Protein AF-W4M8H6-F1 (afdb_monomer)

Structure (mmCIF, N/CA/C/O backbone):
data_AF-W4M8H6-F1
#
_entry.id   AF-W4M8H6-F1
#
loop_
_atom_site.group_PDB
_atom_site.id
_atom_site.type_symbol
_atom_site.label_atom_id
_atom_site.label_alt_id
_atom_site.label_comp_id
_atom_site.label_asym_id
_atom_site.label_entity_id
_atom_site.label_seq_id
_atom_site.pdbx_PDB_ins_code
_atom_site.Cartn_x
_atom_site.Cartn_y
_atom_site.Cartn_z
_atom_site.occupancy
_atom_site.B_iso_or_equiv
_atom_site.auth_seq_id
_atom_site.auth_comp_id
_atom_site.auth_asym_id
_atom_site.auth_atom_id
_atom_site.pdbx_PDB_model_num
ATOM 1 N N . MET A 1 1 ? -21.984 15.642 -31.407 1.00 75.19 1 MET A N 1
ATOM 2 C CA . MET A 1 1 ? -21.119 16.845 -31.537 1.00 75.19 1 MET A CA 1
ATOM 3 C C . MET A 1 1 ? -21.633 17.692 -32.690 1.00 75.19 1 MET A C 1
ATOM 5 O O . MET A 1 1 ? -22.369 17.147 -33.494 1.00 75.19 1 MET A O 1
ATOM 9 N N . ASP A 1 2 ? -21.344 18.992 -32.708 1.00 84.94 2 ASP A N 1
ATOM 10 C CA . ASP A 1 2 ? -21.767 19.927 -33.770 1.00 84.94 2 ASP A CA 1
ATOM 11 C C . ASP A 1 2 ? -20.754 19.812 -34.914 1.00 84.94 2 ASP A C 1
ATOM 13 O O . ASP A 1 2 ? -19.638 20.327 -34.820 1.00 84.94 2 ASP A O 1
ATOM 17 N N . PHE A 1 3 ? -21.053 18.971 -35.897 1.00 85.56 3 PHE A N 1
ATOM 18 C CA . PHE A 1 3 ? -20.130 18.602 -36.959 1.00 85.56 3 PHE A CA 1
ATOM 19 C C . PHE A 1 3 ? -20.389 19.372 -38.246 1.00 85.56 3 PHE A C 1
ATOM 21 O O . PHE A 1 3 ? -19.433 19.637 -38.963 1.00 85.56 3 PHE A O 1
ATOM 28 N N . GLU A 1 4 ? -21.615 19.772 -38.562 1.00 82.06 4 GLU A N 1
ATOM 29 C CA . GLU A 1 4 ? -21.890 20.485 -39.808 1.00 82.06 4 GLU A CA 1
ATOM 30 C C . GLU A 1 4 ? -22.234 21.957 -39.538 1.00 82.06 4 GLU A C 1
ATOM 32 O O . GLU A 1 4 ? -23.140 22.254 -38.764 1.00 82.06 4 GLU A O 1
ATOM 37 N N . PRO A 1 5 ? -21.557 22.933 -40.180 1.00 84.75 5 PRO A N 1
ATOM 38 C CA . PRO A 1 5 ? -20.467 22.815 -41.160 1.00 84.75 5 PRO A CA 1
ATOM 39 C C . PRO A 1 5 ? -19.059 22.859 -40.532 1.00 84.75 5 PRO A C 1
ATOM 41 O O . PRO A 1 5 ? -18.054 22.825 -41.241 1.00 84.75 5 PRO A O 1
ATOM 44 N N . SER A 1 6 ? -18.960 23.031 -39.208 1.00 83.88 6 SER A N 1
ATOM 45 C CA . SER A 1 6 ? -17.705 23.390 -38.523 1.00 83.88 6 SER A CA 1
ATOM 46 C C . SER A 1 6 ? -16.723 22.226 -38.348 1.00 83.88 6 SER A C 1
ATOM 48 O O . SER A 1 6 ? -15.592 22.417 -37.906 1.00 83.88 6 SER A O 1
ATOM 50 N N . ARG A 1 7 ? -17.159 21.004 -38.652 1.00 85.00 7 ARG A N 1
ATOM 51 C CA . ARG A 1 7 ? -16.459 19.736 -38.426 1.00 85.00 7 ARG A CA 1
ATOM 52 C C . ARG A 1 7 ? -16.000 19.546 -36.983 1.00 85.00 7 ARG A C 1
ATOM 54 O O . ARG A 1 7 ? -14.958 18.946 -36.729 1.00 85.00 7 ARG A O 1
ATOM 61 N N . GLY A 1 8 ? -16.787 20.037 -36.026 1.00 83.00 8 GLY A N 1
ATOM 62 C CA . GLY A 1 8 ? -16.478 19.953 -34.601 1.00 83.00 8 GLY A CA 1
ATOM 63 C C . GLY A 1 8 ? -15.600 21.082 -34.071 1.00 83.00 8 GLY A C 1
ATOM 64 O O . GLY A 1 8 ? -15.349 21.098 -32.870 1.00 83.00 8 GLY A O 1
ATOM 65 N N . ALA A 1 9 ? -15.160 22.029 -34.911 1.00 84.75 9 ALA A N 1
ATOM 66 C CA . ALA A 1 9 ? -14.350 23.165 -34.462 1.00 84.75 9 ALA A CA 1
ATOM 67 C C . ALA A 1 9 ? -15.136 24.142 -33.571 1.00 84.75 9 ALA A C 1
ATOM 69 O O . ALA A 1 9 ? -14.559 24.811 -32.717 1.00 84.75 9 ALA A O 1
ATOM 70 N N . VAL A 1 10 ? -16.459 24.229 -33.750 1.00 82.81 10 VAL A N 1
ATOM 71 C CA . VAL A 1 10 ? -17.342 25.048 -32.913 1.00 82.81 10 VAL A CA 1
ATOM 72 C C . VAL A 1 10 ? -18.472 24.167 -32.411 1.00 82.81 10 VAL A C 1
ATOM 74 O O . VAL A 1 10 ? -19.288 23.711 -33.203 1.00 82.81 10 VAL A O 1
ATOM 77 N N . HIS A 1 11 ? -18.546 23.953 -31.096 1.00 82.06 11 HIS A N 1
ATOM 78 C CA . HIS A 1 11 ? -19.619 23.160 -30.505 1.00 82.06 11 HIS A CA 1
ATOM 79 C C . HIS A 1 11 ? -20.738 24.045 -29.945 1.00 82.06 11 HIS A C 1
ATOM 81 O O . HIS A 1 11 ? -20.533 24.729 -28.944 1.00 82.06 11 HIS A O 1
ATOM 87 N N . ARG A 1 12 ? -21.924 24.031 -30.575 1.00 84.56 12 ARG A N 1
ATOM 88 C CA . ARG A 1 12 ? -23.136 24.676 -30.036 1.00 84.56 12 ARG A CA 1
ATOM 89 C C . ARG A 1 12 ? -24.214 23.659 -29.696 1.00 84.56 12 ARG A C 1
ATOM 91 O O . ARG A 1 12 ? -24.659 23.599 -28.555 1.00 84.56 12 ARG A O 1
ATOM 98 N N . VAL A 1 13 ? -24.623 22.857 -30.679 1.00 84.94 13 VAL A N 1
ATOM 99 C CA . VAL A 1 13 ? -25.639 21.805 -30.522 1.00 84.94 13 VAL A CA 1
ATOM 100 C C . VAL A 1 13 ? -25.179 20.570 -31.284 1.00 84.94 13 VAL A C 1
ATOM 102 O O . VAL A 1 13 ? -24.739 20.666 -32.420 1.00 84.94 13 VAL A O 1
ATOM 105 N N . GLY A 1 14 ? -25.242 19.395 -30.658 1.00 83.94 14 GLY A N 1
ATOM 106 C CA . GLY A 1 14 ? -24.821 18.163 -31.318 1.00 83.94 14 GLY A CA 1
ATOM 107 C C . GLY A 1 14 ? -25.753 17.758 -32.463 1.00 83.94 14 GLY A C 1
ATOM 108 O O . GLY A 1 14 ? -26.935 17.551 -32.215 1.00 83.94 14 GLY A O 1
ATOM 109 N N . ASP A 1 15 ? -25.213 17.578 -33.669 1.00 86.94 15 ASP A N 1
ATOM 110 C CA . ASP A 1 15 ? -25.958 17.171 -34.870 1.00 86.94 15 ASP A CA 1
ATOM 111 C C . ASP A 1 15 ? -25.532 15.792 -35.416 1.00 86.94 15 ASP A C 1
ATOM 113 O O . ASP A 1 15 ? -26.331 15.105 -36.049 1.00 86.94 15 ASP A O 1
ATOM 117 N N . THR A 1 16 ? -24.300 15.352 -35.129 1.00 84.12 16 THR A N 1
ATOM 118 C CA . THR A 1 16 ? -23.681 14.194 -35.785 1.00 84.12 16 THR A CA 1
ATOM 119 C C . THR A 1 16 ? -22.873 13.345 -34.805 1.00 84.12 16 THR A C 1
ATOM 121 O O . THR A 1 16 ? -22.232 13.844 -33.866 1.00 84.12 16 THR A O 1
ATOM 124 N N . TRP A 1 17 ? -22.881 12.034 -35.058 1.00 81.19 17 TRP A N 1
ATOM 125 C CA . TRP A 1 17 ? -21.977 11.059 -34.452 1.00 81.19 17 TRP A CA 1
ATOM 126 C C . TRP A 1 17 ? -20.768 10.833 -35.360 1.00 81.19 17 TRP A C 1
ATOM 128 O O . TRP A 1 17 ? -20.917 10.363 -36.487 1.00 81.19 17 TRP A O 1
ATOM 138 N N . VAL A 1 18 ? -19.570 11.127 -34.858 1.00 81.69 18 VAL A N 1
ATOM 139 C CA . VAL A 1 18 ? -18.309 10.892 -35.575 1.00 81.69 18 VAL A CA 1
ATOM 140 C C . VAL A 1 18 ? -17.587 9.713 -34.937 1.00 81.69 18 VAL A C 1
ATOM 142 O O . VAL A 1 18 ? -17.477 9.626 -33.716 1.00 81.69 18 VAL A O 1
ATOM 145 N N . SER A 1 19 ? -17.112 8.783 -35.768 1.00 79.25 19 SER A N 1
ATOM 146 C CA . SER A 1 19 ? -16.328 7.642 -35.290 1.00 79.25 19 SER A CA 1
ATOM 147 C C . SER A 1 19 ? -14.908 8.090 -34.960 1.00 79.25 19 SER A C 1
ATOM 149 O O . SER A 1 19 ? -14.203 8.590 -35.833 1.00 79.25 19 SER A O 1
ATOM 151 N N . LEU A 1 20 ? -14.489 7.859 -33.719 1.00 77.88 20 LEU A N 1
ATOM 152 C CA . LEU A 1 20 ? -13.121 8.051 -33.253 1.00 77.88 20 LEU A CA 1
ATOM 153 C C . LEU A 1 20 ? -12.611 6.732 -32.693 1.00 77.88 20 LEU A C 1
ATOM 155 O O . LEU A 1 20 ? -13.367 5.992 -32.065 1.00 77.88 20 LEU A O 1
ATOM 159 N N . ASP A 1 21 ? -11.333 6.455 -32.907 1.00 74.38 21 ASP A N 1
ATOM 160 C CA . ASP A 1 21 ? -10.663 5.341 -32.258 1.00 74.38 21 ASP A CA 1
ATOM 161 C C . ASP A 1 21 ? -9.504 5.858 -31.419 1.00 74.38 21 ASP A C 1
ATOM 163 O O . ASP A 1 21 ? -8.474 6.279 -31.938 1.00 74.38 21 ASP A O 1
ATOM 167 N N . ALA A 1 22 ? -9.699 5.825 -30.104 1.00 68.00 22 ALA A N 1
ATOM 168 C CA . ALA A 1 22 ? -8.687 6.218 -29.136 1.00 68.00 22 ALA A CA 1
ATOM 169 C C . ALA A 1 22 ? -7.658 5.108 -28.850 1.00 68.00 22 ALA A C 1
ATOM 171 O O . ALA A 1 22 ? -6.660 5.377 -28.178 1.00 68.00 22 ALA A O 1
ATOM 172 N N . SER A 1 23 ? -7.894 3.873 -29.311 1.00 69.00 23 SER A N 1
ATOM 173 C CA . SER A 1 23 ? -7.021 2.723 -29.046 1.00 69.00 23 SER A CA 1
ATOM 174 C C . SER A 1 23 ? -5.809 2.678 -29.978 1.00 69.00 23 SER A C 1
ATOM 176 O O . SER A 1 23 ? -4.718 2.300 -29.548 1.00 69.00 23 SER A O 1
ATOM 178 N N . PHE A 1 24 ? -5.955 3.135 -31.225 1.00 72.81 24 PHE A N 1
ATOM 179 C CA . PHE A 1 24 ? -4.846 3.202 -32.167 1.00 72.81 24 PHE A CA 1
ATOM 180 C C . PHE A 1 24 ? -4.000 4.459 -31.945 1.00 72.81 24 PHE A C 1
ATOM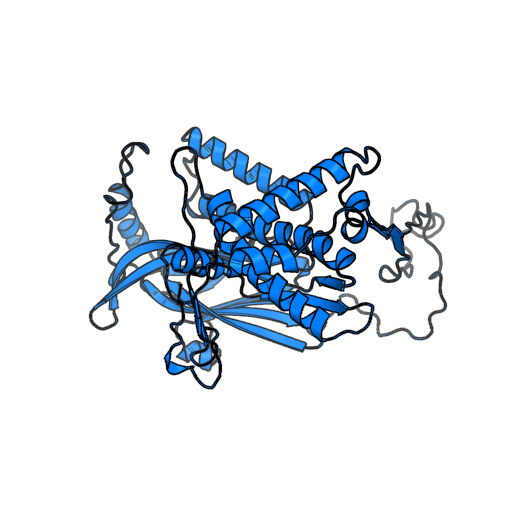 182 O O . PHE A 1 24 ? -4.338 5.555 -32.392 1.00 72.81 24 PHE A O 1
ATOM 189 N N . LYS A 1 25 ? -2.865 4.293 -31.261 1.00 79.19 25 LYS A N 1
ATOM 190 C CA . LYS A 1 25 ? -1.873 5.353 -31.060 1.00 79.19 25 LYS A CA 1
ATOM 191 C C . LYS A 1 25 ? -0.541 4.922 -31.675 1.00 79.19 25 LYS A C 1
ATOM 193 O O . LYS A 1 25 ? 0.039 3.948 -31.194 1.00 79.19 25 LYS A O 1
ATOM 198 N N . PRO A 1 26 ? -0.035 5.604 -32.718 1.00 81.31 26 PRO A N 1
ATOM 199 C CA . PRO A 1 26 ? 1.342 5.402 -33.137 1.00 81.31 26 PRO A CA 1
ATOM 200 C C . PRO A 1 26 ? 2.269 5.860 -32.008 1.00 81.31 26 PRO A C 1
ATOM 202 O O . PRO A 1 26 ? 2.074 6.930 -31.427 1.00 81.31 26 PRO A O 1
ATOM 205 N N . TYR A 1 27 ? 3.265 5.039 -31.691 1.00 86.06 27 TYR A N 1
ATOM 206 C CA . TYR A 1 27 ? 4.258 5.345 -30.668 1.00 86.06 27 TYR A CA 1
ATOM 207 C C . TYR A 1 27 ? 5.626 5.535 -31.304 1.00 86.06 27 TYR A C 1
ATOM 209 O O . TYR A 1 27 ? 6.009 4.782 -32.199 1.00 86.06 27 TYR A O 1
ATOM 217 N N . GLN A 1 28 ? 6.366 6.509 -30.791 1.00 88.75 28 GLN A N 1
ATOM 218 C CA . GLN A 1 28 ? 7.796 6.628 -30.999 1.00 88.75 28 GLN A CA 1
ATOM 219 C C . GLN A 1 28 ? 8.502 6.172 -29.724 1.00 88.75 28 GLN A C 1
ATOM 221 O O . GLN A 1 28 ? 8.093 6.518 -28.612 1.00 88.75 28 GLN A O 1
ATOM 226 N N . TYR A 1 29 ? 9.542 5.366 -29.904 1.00 87.19 29 TYR A N 1
ATOM 227 C CA . TYR A 1 29 ? 10.404 4.916 -28.823 1.00 87.19 29 TYR A CA 1
ATOM 228 C C . TYR A 1 29 ? 11.742 5.619 -28.965 1.00 87.19 29 TYR A C 1
ATOM 230 O O . TYR A 1 29 ? 12.372 5.543 -30.022 1.00 87.19 29 TYR A O 1
ATOM 238 N N . THR A 1 30 ? 12.151 6.295 -27.904 1.00 87.44 30 THR A N 1
ATOM 239 C CA . THR A 1 30 ? 13.475 6.897 -27.797 1.00 87.44 30 THR A CA 1
ATOM 240 C C . THR A 1 30 ? 14.263 6.066 -26.792 1.00 87.44 30 THR A C 1
ATOM 242 O O . THR A 1 30 ? 13.777 5.890 -25.671 1.00 87.44 30 THR A O 1
ATOM 245 N N . PRO A 1 31 ? 15.421 5.500 -27.171 1.00 83.94 31 PRO A N 1
ATOM 246 C CA . PRO A 1 31 ? 16.276 4.806 -26.217 1.00 83.94 31 PRO A CA 1
ATOM 247 C C . PRO A 1 31 ? 16.796 5.791 -25.166 1.00 83.94 31 PRO A C 1
ATOM 249 O O . PRO A 1 31 ? 16.975 6.971 -25.462 1.00 83.94 31 PRO A O 1
ATOM 252 N N . GLY A 1 32 ? 17.000 5.300 -23.946 1.00 86.75 32 GLY A N 1
ATOM 253 C CA . GLY A 1 32 ? 17.663 6.065 -22.893 1.00 86.75 32 GLY A CA 1
ATOM 254 C C . GLY A 1 32 ? 19.182 5.962 -22.978 1.00 86.75 32 GLY A C 1
ATOM 255 O O . GLY A 1 32 ? 19.728 5.424 -23.946 1.00 86.75 32 GLY A O 1
ATOM 256 N N . LEU A 1 33 ? 19.852 6.411 -21.920 1.00 88.44 33 LEU A N 1
ATOM 257 C CA . LEU A 1 33 ? 21.276 6.178 -21.717 1.00 88.44 33 LEU A CA 1
ATOM 258 C C . LEU A 1 33 ? 21.563 4.674 -21.611 1.00 88.44 33 LEU A C 1
ATOM 260 O O . LEU A 1 33 ? 20.870 3.934 -20.908 1.00 88.44 33 LEU A O 1
ATOM 264 N N . ASP A 1 34 ? 22.624 4.221 -22.274 1.00 86.44 34 ASP A N 1
ATOM 265 C CA . ASP A 1 34 ? 23.056 2.824 -22.213 1.00 86.44 34 ASP A CA 1
ATOM 266 C C . ASP A 1 34 ? 23.885 2.572 -20.946 1.00 86.44 34 ASP A C 1
ATOM 268 O O . ASP A 1 34 ? 25.111 2.441 -20.978 1.00 86.44 34 ASP A O 1
ATOM 272 N N . LEU A 1 35 ? 23.204 2.561 -19.799 1.00 83.94 35 LEU A N 1
ATOM 273 C CA . LEU A 1 35 ? 23.842 2.390 -18.493 1.00 83.94 35 LEU A CA 1
ATOM 274 C C . LEU A 1 35 ? 24.506 1.016 -18.348 1.00 83.94 35 LEU A C 1
ATOM 276 O O . LEU A 1 35 ? 25.532 0.921 -17.692 1.00 83.94 35 LEU A O 1
ATOM 280 N N . VAL A 1 36 ? 23.975 -0.030 -18.991 1.00 81.25 36 VAL A N 1
ATOM 281 C CA . VAL A 1 36 ? 24.502 -1.401 -18.867 1.00 81.25 36 VAL A CA 1
ATOM 282 C C . VAL A 1 36 ? 25.903 -1.511 -19.447 1.00 81.25 36 VAL A C 1
ATOM 284 O O . VAL A 1 36 ? 26.786 -2.088 -18.816 1.00 81.25 36 VAL A O 1
ATOM 287 N N . HIS A 1 37 ? 26.113 -0.955 -20.640 1.00 86.19 37 HIS A N 1
ATOM 288 C CA . HIS A 1 37 ? 27.420 -1.020 -21.283 1.00 86.19 37 HIS A CA 1
ATOM 289 C C . HIS A 1 37 ? 28.386 0.035 -20.739 1.00 86.19 37 HIS A C 1
ATOM 291 O O . HIS A 1 37 ? 29.579 -0.241 -20.631 1.00 86.19 37 HIS A O 1
ATOM 297 N N . ASN A 1 38 ? 27.900 1.236 -20.405 1.00 89.62 38 ASN A N 1
ATOM 298 C CA . ASN A 1 38 ? 28.778 2.345 -20.017 1.00 89.62 38 ASN A CA 1
ATOM 299 C C . ASN A 1 38 ? 29.108 2.385 -18.522 1.00 89.62 38 ASN A C 1
ATOM 301 O O . ASN A 1 38 ? 30.165 2.886 -18.143 1.00 89.62 38 ASN A O 1
ATOM 305 N N . VAL A 1 39 ? 28.224 1.863 -17.675 1.00 90.19 39 VAL A N 1
ATOM 306 C CA . VAL A 1 39 ? 28.423 1.768 -16.230 1.00 90.19 39 VAL A CA 1
ATOM 307 C C . VAL A 1 39 ? 28.025 0.357 -15.798 1.00 90.19 39 VAL A C 1
ATOM 309 O O . VAL A 1 39 ? 26.956 0.172 -15.228 1.00 90.19 39 VAL A O 1
ATOM 312 N N . PRO A 1 40 ? 28.836 -0.672 -16.091 1.00 86.56 40 PRO A N 1
ATOM 313 C CA . PRO A 1 40 ? 28.503 -2.032 -15.697 1.00 86.56 40 PRO A CA 1
ATOM 314 C C . PRO A 1 40 ? 28.581 -2.204 -14.172 1.00 86.56 40 PRO A C 1
ATOM 316 O O . PRO A 1 40 ? 29.468 -1.662 -13.499 1.00 86.56 40 PRO A O 1
ATOM 319 N N . LEU A 1 41 ? 27.649 -2.990 -13.632 1.00 84.56 41 LEU A N 1
ATOM 320 C CA . LEU A 1 41 ? 27.730 -3.528 -12.277 1.00 84.56 41 LEU A CA 1
ATOM 321 C C . LEU A 1 41 ? 28.456 -4.873 -12.337 1.00 84.56 41 LEU A C 1
ATOM 323 O O . LEU A 1 41 ? 27.995 -5.791 -13.015 1.00 84.56 41 LEU A O 1
ATOM 327 N N . ASP A 1 42 ? 29.568 -4.995 -11.616 1.00 84.69 42 ASP A N 1
ATOM 328 C CA . ASP A 1 42 ? 30.241 -6.278 -11.416 1.00 84.69 42 ASP A CA 1
ATOM 329 C C . ASP A 1 42 ? 29.505 -7.086 -10.337 1.00 84.69 42 ASP A C 1
ATOM 331 O O . ASP A 1 42 ? 29.931 -7.167 -9.188 1.00 84.69 42 ASP A O 1
ATOM 335 N N . GLU A 1 43 ? 28.329 -7.616 -10.696 1.00 82.44 43 GLU A N 1
ATOM 336 C CA . GLU A 1 43 ? 27.492 -8.406 -9.780 1.00 82.44 43 GLU A CA 1
ATOM 337 C C . GLU A 1 43 ? 28.248 -9.637 -9.253 1.00 82.44 43 GLU A C 1
ATOM 339 O O . GLU A 1 43 ? 28.105 -9.988 -8.084 1.00 82.44 43 GLU A O 1
ATOM 344 N N . ALA A 1 44 ? 29.050 -10.280 -10.109 1.00 84.19 44 ALA A N 1
ATOM 345 C CA . ALA A 1 44 ? 29.792 -11.487 -9.763 1.00 84.19 44 ALA A CA 1
ATOM 346 C C . ALA A 1 44 ? 30.944 -11.179 -8.802 1.00 84.19 44 ALA A C 1
ATOM 348 O O . ALA A 1 44 ? 31.028 -11.814 -7.757 1.00 84.19 44 ALA A O 1
ATOM 349 N N . GLY A 1 45 ? 31.769 -10.170 -9.103 1.00 87.12 45 GLY A N 1
ATOM 350 C CA . GLY A 1 45 ? 32.863 -9.759 -8.225 1.00 87.12 45 GLY A CA 1
ATOM 351 C C . GLY A 1 45 ? 32.367 -9.293 -6.857 1.00 87.12 45 GLY A C 1
ATOM 352 O O . GLY A 1 45 ? 32.880 -9.741 -5.836 1.00 87.12 45 GLY A O 1
ATOM 353 N N . ALA A 1 46 ? 31.307 -8.477 -6.820 1.00 86.88 46 ALA A N 1
ATOM 354 C CA . ALA A 1 46 ? 30.711 -8.034 -5.559 1.00 86.88 46 ALA A CA 1
ATOM 355 C C . ALA A 1 46 ? 30.184 -9.211 -4.719 1.00 86.88 46 ALA A C 1
ATOM 357 O O . ALA A 1 46 ? 30.352 -9.222 -3.500 1.00 86.88 46 ALA A O 1
ATOM 358 N N . MET A 1 47 ? 29.563 -10.209 -5.358 1.00 85.06 47 MET A N 1
ATOM 359 C CA . MET A 1 47 ? 29.065 -11.398 -4.666 1.00 85.06 47 MET A CA 1
ATOM 360 C C . MET A 1 47 ? 30.204 -12.302 -4.183 1.00 85.06 47 MET A C 1
ATOM 362 O O . MET A 1 47 ? 30.177 -12.741 -3.039 1.00 85.06 47 MET A O 1
ATOM 366 N N . ASP A 1 48 ? 31.216 -12.555 -5.013 1.00 87.88 48 ASP A N 1
ATOM 367 C CA . ASP A 1 48 ? 32.372 -13.383 -4.652 1.00 87.88 48 ASP A CA 1
ATOM 368 C C . ASP A 1 48 ? 33.130 -12.791 -3.457 1.00 87.88 48 ASP A C 1
ATOM 370 O O . ASP A 1 48 ? 33.503 -13.513 -2.529 1.00 87.88 48 ASP A O 1
ATOM 374 N N . GLU A 1 49 ? 33.322 -11.471 -3.441 1.00 87.69 49 GLU A N 1
ATOM 375 C CA . GLU A 1 49 ? 33.949 -10.780 -2.318 1.00 87.69 49 GLU A CA 1
ATOM 376 C C . GLU A 1 49 ? 33.091 -10.869 -1.049 1.00 87.69 49 GLU A C 1
ATOM 378 O O . GLU A 1 49 ? 33.605 -11.217 0.015 1.00 87.69 49 GLU A O 1
ATOM 383 N N . ALA A 1 50 ? 31.780 -10.642 -1.155 1.00 86.00 50 ALA A N 1
ATOM 384 C CA . ALA A 1 50 ? 30.865 -10.728 -0.019 1.00 86.00 50 ALA A CA 1
ATOM 385 C C . ALA A 1 50 ? 30.723 -12.148 0.553 1.00 86.00 50 ALA A C 1
ATOM 387 O O . ALA A 1 50 ? 30.488 -12.319 1.749 1.00 86.00 50 ALA A O 1
ATOM 388 N N . LEU A 1 51 ? 30.861 -13.174 -0.290 1.00 86.75 51 LEU A N 1
ATOM 389 C CA . LEU A 1 51 ? 30.819 -14.582 0.105 1.00 86.75 51 LEU A CA 1
ATOM 390 C C . LEU A 1 51 ? 32.162 -15.098 0.632 1.00 86.75 51 LEU A C 1
ATOM 392 O O . LEU A 1 51 ? 32.201 -16.171 1.230 1.00 86.75 51 LEU A O 1
ATOM 396 N N . SER A 1 52 ? 33.258 -14.360 0.445 1.00 88.31 52 SER A N 1
ATOM 397 C CA . SER A 1 52 ? 34.603 -14.815 0.820 1.00 88.31 52 SER A CA 1
ATOM 398 C C . SER A 1 52 ? 34.777 -15.071 2.325 1.00 88.31 52 SER A C 1
ATOM 400 O O . SER A 1 52 ? 35.608 -15.891 2.721 1.00 88.31 52 SER A O 1
ATOM 402 N N . SER A 1 53 ? 33.978 -14.401 3.157 1.00 81.31 53 SER A N 1
ATOM 403 C CA . SER A 1 53 ? 33.920 -14.552 4.615 1.00 81.31 53 SER A CA 1
ATOM 404 C C . SER A 1 53 ? 32.758 -15.434 5.094 1.00 81.31 53 SER A C 1
ATOM 406 O O . SER A 1 53 ? 32.659 -15.703 6.295 1.00 81.31 53 SER A O 1
ATOM 408 N N . ALA A 1 54 ? 31.902 -15.910 4.183 1.00 89.00 54 ALA A N 1
ATOM 409 C CA . ALA A 1 54 ? 30.683 -16.626 4.527 1.00 89.00 54 ALA A CA 1
ATOM 410 C C . ALA A 1 54 ? 30.932 -18.111 4.842 1.00 89.00 54 ALA A C 1
ATOM 412 O O . ALA A 1 54 ? 31.705 -18.811 4.187 1.00 89.00 54 ALA A O 1
ATOM 413 N N . GLU A 1 55 ? 30.199 -18.620 5.828 1.00 90.69 55 GLU A N 1
ATOM 414 C CA . GLU A 1 55 ? 30.039 -20.047 6.081 1.00 90.69 55 GLU A CA 1
ATOM 415 C C . GLU A 1 55 ? 28.850 -20.566 5.264 1.00 90.69 55 GLU A C 1
ATOM 417 O O . GLU A 1 55 ? 27.716 -20.121 5.465 1.00 90.69 55 GLU A O 1
ATOM 422 N N . VAL A 1 56 ? 29.104 -21.517 4.363 1.00 88.38 56 VAL A N 1
ATOM 423 C CA . VAL A 1 56 ? 28.086 -22.137 3.501 1.00 88.38 56 VAL A CA 1
ATOM 424 C C . VAL A 1 56 ? 28.013 -23.634 3.781 1.00 88.38 56 VAL A C 1
ATOM 426 O O . VAL A 1 56 ? 29.034 -24.323 3.801 1.00 88.38 56 VAL A O 1
ATOM 429 N N . ASP A 1 57 ? 26.798 -24.140 3.972 1.00 87.69 57 ASP A N 1
ATOM 430 C CA . ASP A 1 57 ? 26.498 -25.566 4.058 1.00 87.69 57 ASP A CA 1
ATOM 431 C C . ASP A 1 57 ? 25.456 -25.923 2.995 1.00 87.69 57 ASP A C 1
ATOM 433 O O . ASP A 1 57 ? 24.249 -25.793 3.208 1.00 87.69 57 ASP A O 1
ATOM 437 N N . ASP A 1 58 ? 25.933 -26.384 1.838 1.00 83.56 58 ASP A N 1
ATOM 438 C CA . ASP A 1 58 ? 25.075 -26.781 0.715 1.00 83.56 58 ASP A CA 1
ATOM 439 C C . ASP A 1 58 ? 24.188 -27.990 1.049 1.00 83.56 58 ASP A C 1
ATOM 441 O O . ASP A 1 58 ? 23.103 -28.139 0.489 1.00 83.56 58 ASP A O 1
ATOM 445 N N . ALA A 1 59 ? 24.635 -28.867 1.957 1.00 82.50 59 ALA A N 1
ATOM 446 C CA . ALA A 1 59 ? 23.905 -30.081 2.311 1.00 82.50 59 ALA A CA 1
ATOM 447 C C . ALA A 1 59 ? 22.721 -29.776 3.236 1.00 82.50 59 ALA A C 1
ATOM 449 O O . ALA A 1 59 ? 21.647 -30.352 3.072 1.00 82.50 59 ALA A O 1
ATOM 450 N N . ALA A 1 60 ? 22.908 -28.871 4.196 1.00 80.94 60 ALA A N 1
ATOM 451 C CA . ALA A 1 60 ? 21.841 -28.393 5.072 1.00 80.94 60 ALA A CA 1
ATOM 452 C C . ALA A 1 60 ? 21.075 -27.186 4.489 1.00 80.94 60 ALA A C 1
ATOM 454 O O . ALA A 1 60 ? 20.028 -26.809 5.019 1.00 80.94 60 ALA A O 1
ATOM 455 N N . GLY A 1 61 ? 21.570 -26.595 3.398 1.00 83.56 61 GLY A N 1
ATOM 456 C CA . GLY A 1 61 ? 20.926 -25.510 2.662 1.00 83.56 61 GLY A CA 1
ATOM 457 C C . GLY A 1 61 ? 20.936 -24.170 3.396 1.00 83.56 61 GLY A C 1
ATOM 458 O O . GLY A 1 61 ? 19.954 -23.433 3.296 1.00 83.56 61 GLY A O 1
ATOM 459 N N . TRP A 1 62 ? 21.995 -23.855 4.152 1.00 87.19 62 TRP A N 1
ATOM 460 C CA . TRP A 1 62 ? 22.107 -22.577 4.864 1.00 87.19 62 TRP A CA 1
ATOM 461 C C . TRP A 1 62 ? 23.410 -21.830 4.596 1.00 87.19 62 TRP A C 1
ATOM 463 O O . TRP A 1 62 ? 24.451 -22.416 4.303 1.00 87.19 62 TRP A O 1
ATOM 473 N N . ILE A 1 63 ? 23.333 -20.509 4.756 1.00 88.62 63 ILE A N 1
ATOM 474 C CA . ILE A 1 63 ? 24.460 -19.580 4.686 1.00 88.62 63 ILE A CA 1
ATOM 475 C C . ILE A 1 63 ? 24.483 -18.660 5.911 1.00 88.62 63 ILE A C 1
ATOM 477 O O . ILE A 1 63 ? 23.439 -18.323 6.478 1.00 88.62 63 ILE A O 1
ATOM 481 N N . ARG A 1 64 ? 25.677 -18.257 6.345 1.00 88.88 64 ARG A N 1
ATOM 482 C CA . ARG A 1 64 ? 25.902 -17.301 7.435 1.00 88.88 64 ARG A CA 1
ATOM 483 C C . ARG A 1 64 ? 27.140 -16.456 7.145 1.00 88.88 64 ARG A C 1
ATOM 485 O O . ARG A 1 64 ? 28.085 -16.943 6.546 1.00 88.88 64 ARG A O 1
ATOM 492 N N . GLY A 1 65 ? 27.168 -15.220 7.642 1.00 85.62 65 GLY A N 1
ATOM 493 C CA . GLY A 1 65 ? 28.406 -14.431 7.682 1.00 85.62 65 GLY A CA 1
ATOM 494 C C . GLY A 1 65 ? 28.841 -13.837 6.341 1.00 85.62 65 GLY A C 1
ATOM 495 O O . GLY A 1 65 ? 30.014 -13.538 6.184 1.00 85.62 65 GLY A O 1
ATOM 496 N N . ILE A 1 66 ? 27.907 -13.669 5.399 1.00 85.62 66 ILE A N 1
ATOM 497 C CA . ILE A 1 66 ? 28.076 -12.774 4.243 1.00 85.62 66 ILE A CA 1
ATOM 498 C C . ILE A 1 66 ? 28.533 -11.388 4.737 1.00 85.62 66 ILE A C 1
ATOM 500 O O . ILE A 1 66 ? 28.088 -10.913 5.780 1.00 85.62 66 ILE A O 1
ATOM 504 N N . ASP A 1 67 ? 29.432 -10.733 4.014 1.00 86.06 67 ASP A N 1
ATOM 505 C CA . ASP A 1 67 ? 29.807 -9.352 4.315 1.00 86.06 67 ASP A CA 1
ATOM 506 C C . ASP A 1 67 ? 28.813 -8.381 3.653 1.00 86.06 67 ASP A C 1
ATOM 508 O O . ASP A 1 67 ? 28.940 -8.017 2.479 1.00 86.06 67 ASP A O 1
ATOM 512 N N . SER A 1 68 ? 27.756 -8.010 4.383 1.00 80.44 68 SER A N 1
ATOM 513 C CA . SER A 1 68 ? 26.734 -7.083 3.879 1.00 80.44 68 SER A CA 1
ATOM 514 C C . SER A 1 68 ? 27.237 -5.652 3.719 1.00 80.44 68 SER A C 1
ATOM 516 O O . SER A 1 68 ? 26.727 -4.932 2.858 1.00 80.44 68 SER A O 1
ATOM 518 N N . ASP A 1 69 ? 28.226 -5.248 4.519 1.00 85.62 69 ASP A N 1
ATOM 519 C CA . ASP A 1 69 ? 28.821 -3.915 4.438 1.00 85.62 69 ASP A CA 1
ATOM 520 C C . ASP A 1 69 ? 29.567 -3.779 3.109 1.00 85.62 69 ASP A C 1
ATOM 522 O O . ASP A 1 69 ? 29.359 -2.810 2.378 1.00 85.62 69 ASP A O 1
ATOM 526 N N . LEU A 1 70 ? 30.311 -4.813 2.713 1.00 86.56 70 LEU A N 1
ATOM 527 C CA . LEU A 1 70 ? 30.988 -4.862 1.420 1.00 86.56 70 LEU A CA 1
ATOM 528 C C . LEU A 1 70 ? 30.004 -4.813 0.241 1.00 86.56 70 LEU A C 1
ATOM 530 O O . LEU A 1 70 ? 30.214 -4.064 -0.716 1.00 86.56 70 LEU A O 1
ATOM 534 N N . LEU A 1 71 ? 28.880 -5.540 0.310 1.00 82.62 71 LEU A N 1
ATOM 535 C CA . LEU A 1 71 ? 27.818 -5.435 -0.704 1.00 82.62 71 LEU A CA 1
ATOM 536 C C . LEU A 1 71 ? 27.247 -4.013 -0.785 1.00 82.62 71 LEU A C 1
ATOM 538 O O . LEU A 1 71 ? 26.994 -3.505 -1.882 1.00 82.62 71 LEU A O 1
ATOM 542 N N . GLN A 1 72 ? 27.041 -3.359 0.360 1.00 84.19 72 GLN A N 1
ATOM 543 C CA . GLN A 1 72 ? 26.542 -1.990 0.413 1.00 84.19 72 GLN A CA 1
ATOM 544 C C . GLN A 1 72 ? 27.562 -0.988 -0.141 1.00 84.19 72 GLN A C 1
ATOM 546 O O . GLN A 1 72 ? 27.167 -0.056 -0.848 1.00 84.19 72 GLN A O 1
ATOM 551 N N . GLU A 1 73 ? 28.854 -1.185 0.113 1.00 88.62 73 GLU A N 1
ATOM 552 C CA . GLU A 1 73 ? 29.941 -0.393 -0.465 1.00 88.62 73 GLU A CA 1
ATOM 553 C C . GLU A 1 73 ? 29.978 -0.525 -1.992 1.00 88.62 73 GLU A C 1
ATOM 555 O O . GLU A 1 73 ? 29.967 0.491 -2.693 1.00 88.62 73 GLU A O 1
ATOM 560 N N . HIS A 1 74 ? 29.916 -1.750 -2.526 1.00 87.12 74 HIS A N 1
ATOM 561 C CA . HIS A 1 74 ? 29.861 -2.007 -3.973 1.00 87.12 74 HIS A CA 1
ATOM 562 C C . HIS A 1 74 ? 28.652 -1.346 -4.634 1.00 87.12 74 HIS A C 1
ATOM 564 O O . HIS A 1 74 ? 28.784 -0.688 -5.673 1.00 87.12 74 HIS A O 1
ATOM 570 N N . LEU A 1 75 ? 27.471 -1.474 -4.022 1.00 86.00 75 LEU A N 1
ATOM 571 C CA . LEU A 1 75 ? 26.245 -0.849 -4.515 1.00 86.00 75 LEU A CA 1
ATOM 572 C C . LEU A 1 75 ? 26.306 0.678 -4.437 1.00 86.00 75 LEU A C 1
ATOM 574 O O . LEU A 1 75 ? 25.862 1.342 -5.374 1.00 86.00 75 LEU A O 1
ATOM 578 N N . SER A 1 76 ? 26.868 1.244 -3.369 1.00 89.19 76 SER A N 1
ATOM 579 C CA . SER A 1 76 ? 27.016 2.697 -3.210 1.00 89.19 76 SER A CA 1
ATOM 580 C C . SER A 1 76 ? 28.000 3.262 -4.232 1.00 89.19 76 SER A C 1
ATOM 582 O O . SER A 1 76 ? 27.678 4.212 -4.944 1.00 89.19 76 SER A O 1
ATOM 584 N N . ALA A 1 77 ? 29.150 2.609 -4.412 1.00 90.62 77 ALA A N 1
ATOM 585 C CA . ALA A 1 77 ? 30.124 2.978 -5.432 1.00 90.62 77 ALA A CA 1
ATOM 586 C C . ALA A 1 77 ? 29.533 2.871 -6.845 1.00 90.62 77 ALA A C 1
ATOM 588 O O . ALA A 1 77 ? 29.814 3.702 -7.709 1.00 90.62 77 ALA A O 1
ATOM 589 N N . TYR A 1 78 ? 28.701 1.861 -7.103 1.00 89.62 78 TYR A N 1
ATOM 590 C CA . TYR A 1 78 ? 27.978 1.742 -8.363 1.00 89.62 78 TYR A CA 1
ATOM 591 C C . TYR A 1 78 ? 26.967 2.878 -8.563 1.00 89.62 78 TYR A C 1
ATOM 593 O O . TYR A 1 78 ? 26.940 3.483 -9.634 1.00 89.62 78 TYR A O 1
ATOM 601 N N . GLN A 1 79 ? 26.175 3.211 -7.540 1.00 87.62 79 GLN A N 1
ATOM 602 C CA . GLN A 1 79 ? 25.233 4.333 -7.583 1.00 87.62 79 GLN A CA 1
ATOM 603 C C . GLN A 1 79 ? 25.940 5.663 -7.849 1.00 87.62 79 GLN A C 1
ATOM 605 O O . GLN A 1 79 ? 25.451 6.449 -8.659 1.00 87.62 79 GLN A O 1
ATOM 610 N N . ASP A 1 80 ? 27.099 5.892 -7.230 1.00 92.88 80 ASP A N 1
ATOM 611 C CA . ASP A 1 80 ? 27.923 7.071 -7.485 1.00 92.88 80 ASP A CA 1
ATOM 612 C C . ASP A 1 80 ? 28.413 7.105 -8.938 1.00 92.88 80 ASP A C 1
ATOM 614 O O . ASP A 1 80 ? 28.231 8.119 -9.607 1.00 92.88 80 ASP A O 1
ATOM 618 N N . ARG A 1 81 ? 28.916 5.987 -9.489 1.00 93.50 81 ARG A N 1
ATOM 619 C CA . ARG A 1 81 ? 29.312 5.915 -10.911 1.00 93.50 81 ARG A CA 1
ATOM 620 C C . ARG A 1 81 ? 28.144 6.184 -11.858 1.00 93.50 81 ARG A C 1
ATOM 622 O O . ARG A 1 81 ? 28.315 6.891 -12.848 1.00 93.50 81 ARG A O 1
ATOM 629 N N . VAL A 1 82 ? 26.962 5.638 -11.569 1.00 89.62 82 VAL A N 1
ATOM 630 C CA . VAL A 1 82 ? 25.750 5.884 -12.367 1.00 89.62 82 VAL A CA 1
ATOM 631 C C . VAL A 1 82 ? 25.344 7.353 -12.277 1.00 89.62 82 VAL A C 1
ATOM 633 O O . VAL A 1 82 ? 25.057 7.966 -13.304 1.00 89.62 82 VAL A O 1
ATOM 636 N N . ARG A 1 83 ? 25.345 7.940 -11.073 1.00 90.31 83 ARG A N 1
ATOM 637 C CA . ARG A 1 83 ? 25.041 9.361 -10.866 1.00 90.31 83 ARG A CA 1
ATOM 638 C C . ARG A 1 83 ? 26.014 10.240 -11.640 1.00 90.31 83 ARG A C 1
ATOM 640 O O . ARG A 1 83 ? 25.567 11.126 -12.359 1.00 90.31 83 ARG A O 1
ATOM 647 N N . ASP A 1 84 ? 27.310 9.991 -11.519 1.00 93.75 84 ASP A N 1
ATOM 648 C CA . ASP A 1 84 ? 28.348 10.785 -12.172 1.00 93.75 84 ASP A CA 1
ATOM 649 C C . ASP A 1 84 ? 28.258 10.658 -13.698 1.00 93.75 84 ASP A C 1
ATOM 651 O O . ASP A 1 84 ? 28.376 11.655 -14.410 1.00 93.75 84 ASP A O 1
ATOM 655 N N . TYR A 1 85 ? 27.949 9.461 -14.209 1.00 92.94 85 TYR A N 1
ATOM 656 C CA . TYR A 1 85 ? 27.686 9.246 -15.630 1.00 92.94 85 TYR A CA 1
ATOM 657 C C . TYR A 1 85 ? 26.461 10.029 -16.116 1.00 92.94 85 TYR A C 1
ATOM 659 O O . TYR A 1 85 ? 26.540 10.686 -17.150 1.00 92.94 85 TYR A O 1
ATOM 667 N N . ILE A 1 86 ? 25.351 10.018 -15.370 1.00 90.56 86 ILE A N 1
ATOM 668 C CA . ILE A 1 86 ? 24.155 10.810 -15.702 1.00 90.56 86 ILE A CA 1
ATOM 669 C C . ILE A 1 86 ? 24.476 12.310 -15.672 1.00 90.56 86 ILE A C 1
ATOM 671 O O . ILE A 1 86 ? 24.125 13.022 -16.605 1.00 90.56 86 ILE A O 1
ATOM 675 N N . LEU A 1 87 ? 25.173 12.795 -14.638 1.00 91.06 87 LEU A N 1
ATOM 676 C CA . LEU A 1 87 ? 25.537 14.211 -14.502 1.00 91.06 87 LEU A CA 1
ATOM 677 C C . LEU A 1 87 ? 26.508 14.687 -15.594 1.00 91.06 87 LEU A C 1
ATOM 679 O O . LEU A 1 87 ? 26.494 15.865 -15.937 1.00 91.06 87 LEU A O 1
ATOM 683 N N . ALA A 1 88 ? 27.323 13.790 -16.155 1.00 93.19 88 ALA A N 1
ATOM 684 C CA . ALA A 1 88 ? 28.193 14.089 -17.291 1.00 93.19 88 ALA A CA 1
ATOM 685 C C . ALA A 1 88 ? 27.438 14.213 -18.633 1.00 93.19 88 ALA A C 1
ATOM 687 O O . ALA A 1 88 ? 28.007 14.724 -19.598 1.00 93.19 88 ALA A O 1
ATOM 688 N N . HIS A 1 89 ? 26.178 13.769 -18.704 1.00 90.94 89 HIS A N 1
ATOM 689 C CA . HIS A 1 89 ? 25.309 13.878 -19.880 1.00 90.94 89 HIS A CA 1
ATOM 690 C C . HIS A 1 89 ? 24.278 14.992 -19.660 1.00 90.94 89 HIS A C 1
ATOM 692 O O . HIS A 1 89 ? 23.113 14.740 -19.356 1.00 90.94 89 HIS A O 1
ATOM 698 N N . GLU A 1 90 ? 24.719 16.249 -19.791 1.00 87.38 90 GLU A N 1
ATOM 699 C CA . GLU A 1 90 ? 23.897 17.448 -19.538 1.00 87.38 90 GLU A CA 1
ATOM 700 C C . GLU A 1 90 ? 22.632 17.539 -20.418 1.00 87.38 90 GLU A C 1
ATOM 702 O O . GLU A 1 90 ? 21.689 18.261 -20.088 1.00 87.38 90 GLU A O 1
ATOM 707 N N . ASP A 1 91 ? 22.590 16.808 -21.533 1.00 87.69 91 ASP A N 1
ATOM 708 C CA . ASP A 1 91 ? 21.443 16.692 -22.431 1.00 87.69 91 ASP A CA 1
ATOM 709 C C . ASP A 1 91 ? 20.331 15.770 -21.893 1.00 87.69 91 ASP A C 1
ATOM 711 O O . ASP A 1 91 ? 19.168 15.922 -22.279 1.00 87.69 91 ASP A O 1
ATOM 715 N N . ALA A 1 92 ? 20.640 14.874 -20.949 1.00 85.88 92 ALA A N 1
ATOM 716 C CA . ALA A 1 92 ? 19.683 13.966 -20.318 1.00 85.88 92 ALA A CA 1
ATOM 717 C C . ALA A 1 92 ? 18.922 14.642 -19.160 1.00 85.88 92 ALA A C 1
ATOM 719 O O . ALA A 1 92 ? 19.157 14.393 -17.977 1.00 85.88 92 ALA A O 1
ATOM 720 N N . THR A 1 93 ? 17.976 15.517 -19.502 1.00 84.00 93 THR A N 1
ATOM 721 C CA . THR A 1 93 ? 17.257 16.353 -18.517 1.00 84.00 93 THR A CA 1
ATOM 722 C C . THR A 1 93 ? 16.014 15.699 -17.910 1.00 84.00 93 THR A C 1
ATOM 724 O O . THR A 1 93 ? 15.497 16.161 -16.888 1.00 84.00 93 THR A O 1
ATOM 727 N N . THR A 1 94 ? 15.505 14.625 -18.515 1.00 83.44 94 THR A N 1
ATOM 728 C CA . THR A 1 94 ? 14.284 13.946 -18.076 1.00 83.44 94 THR A CA 1
ATOM 729 C C . THR A 1 94 ? 14.516 12.471 -17.751 1.00 83.44 94 THR A C 1
ATOM 731 O O . THR A 1 94 ? 15.435 11.824 -18.242 1.00 83.44 94 THR A O 1
ATOM 734 N N . VAL A 1 95 ? 13.601 11.886 -16.968 1.00 79.31 95 VAL A N 1
ATOM 735 C CA . VAL A 1 95 ? 13.571 10.430 -16.706 1.00 79.31 95 VAL A CA 1
ATOM 736 C C . VAL A 1 95 ? 13.477 9.627 -18.013 1.00 79.31 95 VAL A C 1
ATOM 738 O O . VAL A 1 95 ? 13.983 8.510 -18.084 1.00 79.31 95 VAL A O 1
ATOM 741 N N . GLY A 1 96 ? 12.833 10.192 -19.041 1.00 82.56 96 GLY A N 1
ATOM 742 C CA . GLY A 1 96 ? 12.734 9.578 -20.362 1.00 82.56 96 GLY A CA 1
ATOM 743 C C . GLY A 1 96 ? 14.056 9.582 -21.128 1.00 82.56 96 GLY A C 1
ATOM 744 O O . GLY A 1 96 ? 14.317 8.636 -21.858 1.00 82.56 96 GLY A O 1
ATOM 745 N N . ASP A 1 97 ? 14.908 10.583 -20.926 1.00 86.31 97 ASP A N 1
ATOM 746 C CA . ASP A 1 97 ? 16.234 10.626 -21.556 1.00 86.31 97 ASP A CA 1
ATOM 747 C C . ASP A 1 97 ? 17.183 9.615 -20.895 1.00 86.31 97 ASP A C 1
ATOM 749 O O . ASP A 1 97 ? 18.002 8.989 -21.560 1.00 86.31 97 ASP A O 1
ATOM 753 N N . ILE A 1 98 ? 17.021 9.385 -19.587 1.00 85.06 98 ILE A N 1
ATOM 754 C CA . ILE A 1 98 ? 17.842 8.431 -18.831 1.00 85.06 98 ILE A CA 1
ATOM 755 C C . ILE A 1 98 ? 17.425 6.983 -19.116 1.00 85.06 98 ILE A C 1
ATOM 757 O O . ILE A 1 98 ? 18.272 6.159 -19.443 1.00 85.06 98 ILE A O 1
ATOM 761 N N . PHE A 1 99 ? 16.134 6.651 -19.010 1.00 81.19 99 PHE A N 1
ATOM 762 C CA . PHE A 1 99 ? 15.652 5.257 -19.084 1.00 81.19 99 PHE A CA 1
ATOM 763 C C . PHE A 1 99 ? 14.943 4.900 -20.393 1.00 81.19 99 PHE A C 1
ATOM 765 O O . PHE A 1 99 ? 14.493 3.768 -20.576 1.00 81.19 99 PHE A O 1
ATOM 772 N N . GLY A 1 100 ? 14.830 5.858 -21.305 1.00 82.75 100 GLY A N 1
ATOM 773 C CA . GLY A 1 100 ? 14.066 5.734 -22.532 1.00 82.75 100 GLY A CA 1
ATOM 774 C C . GLY A 1 100 ? 12.633 6.228 -22.370 1.00 82.75 100 GLY A C 1
ATOM 775 O O . GLY A 1 100 ? 12.029 6.218 -21.291 1.00 82.75 100 GLY A O 1
ATOM 776 N N . ALA A 1 101 ? 12.070 6.673 -23.486 1.00 83.19 101 ALA A N 1
ATOM 777 C CA . ALA A 1 101 ? 10.740 7.246 -23.549 1.00 83.19 101 ALA A CA 1
ATOM 778 C C . ALA A 1 101 ? 9.876 6.509 -24.570 1.00 83.19 101 ALA A C 1
ATOM 780 O O . ALA A 1 101 ? 10.315 6.148 -25.660 1.00 83.19 101 ALA A O 1
ATOM 781 N N . LYS A 1 102 ? 8.601 6.342 -24.218 1.00 83.56 102 LYS A N 1
ATOM 782 C CA . LYS A 1 102 ? 7.535 5.948 -25.137 1.00 83.56 102 LYS A CA 1
ATOM 783 C C . LYS A 1 102 ? 6.576 7.122 -25.253 1.00 83.56 102 LYS A C 1
ATOM 785 O O . LYS A 1 102 ? 5.821 7.393 -24.320 1.00 83.56 102 LYS A O 1
ATOM 790 N N . SER A 1 103 ? 6.599 7.814 -26.383 1.00 84.81 103 SER A N 1
ATOM 791 C CA . SER A 1 103 ? 5.720 8.952 -26.646 1.00 84.81 103 SER A CA 1
ATOM 792 C C . SER A 1 103 ? 4.699 8.601 -27.720 1.00 84.81 103 SER A C 1
ATOM 794 O O . SER A 1 103 ? 4.953 7.811 -28.629 1.00 84.81 103 SER A O 1
ATOM 796 N N . ILE A 1 104 ? 3.497 9.160 -27.592 1.00 86.25 104 ILE A N 1
ATOM 797 C CA . ILE A 1 104 ? 2.492 9.076 -28.650 1.00 86.25 104 ILE A CA 1
ATOM 798 C C . ILE A 1 104 ? 2.903 10.072 -29.731 1.00 86.25 104 ILE A C 1
ATOM 800 O O . ILE A 1 104 ? 3.140 11.241 -29.425 1.00 86.25 104 ILE A O 1
ATOM 804 N N . VAL A 1 105 ? 2.927 9.640 -30.991 1.00 87.62 105 VAL A N 1
ATOM 805 C CA . VAL A 1 105 ? 3.044 10.553 -32.133 1.00 87.62 105 VAL A CA 1
ATOM 806 C C . VAL A 1 105 ? 1.689 11.237 -32.306 1.00 87.62 105 VAL A C 1
ATOM 808 O O . VAL A 1 105 ? 0.805 10.768 -33.025 1.00 87.62 105 VAL A O 1
ATOM 811 N N . ALA A 1 106 ? 1.485 12.303 -31.534 1.00 82.75 106 ALA A N 1
ATOM 812 C CA . ALA A 1 106 ? 0.216 13.006 -31.470 1.00 82.75 106 ALA A CA 1
ATOM 813 C C . ALA A 1 106 ? -0.083 13.688 -32.807 1.00 82.75 106 ALA A C 1
ATOM 815 O O . ALA A 1 106 ? 0.729 14.449 -33.330 1.00 82.75 106 ALA A O 1
ATOM 816 N N . THR A 1 107 ? -1.274 13.434 -33.343 1.00 77.56 107 THR A N 1
ATOM 817 C CA . THR A 1 107 ? -1.792 14.171 -34.496 1.00 77.56 107 THR A CA 1
ATOM 818 C C . THR A 1 107 ? -2.922 15.066 -34.009 1.00 77.56 107 THR A C 1
ATOM 820 O O . THR A 1 107 ? -4.006 14.586 -33.685 1.00 77.56 107 THR A O 1
ATOM 823 N N . ASN A 1 108 ? -2.650 16.367 -33.916 1.00 80.38 108 ASN A N 1
ATOM 824 C CA . ASN A 1 108 ? -3.645 17.357 -33.518 1.00 80.38 108 ASN A CA 1
ATOM 825 C C . ASN A 1 108 ? -4.320 17.900 -34.776 1.00 80.38 108 ASN A C 1
ATOM 827 O O . ASN A 1 108 ? -3.677 18.547 -35.601 1.00 80.38 108 ASN A O 1
ATOM 831 N N . HIS A 1 109 ? -5.610 17.623 -34.928 1.00 78.06 109 HIS A N 1
ATOM 832 C CA . HIS A 1 109 ? -6.411 18.168 -36.015 1.00 78.06 109 HIS A CA 1
ATOM 833 C C . HIS A 1 109 ? -7.288 19.304 -35.485 1.00 78.06 109 HIS A C 1
ATOM 835 O O . HIS A 1 109 ? -7.949 19.144 -34.463 1.00 78.06 109 HIS A O 1
ATOM 841 N N . GLU A 1 110 ? -7.331 20.433 -36.198 1.00 82.50 110 GLU A N 1
ATOM 842 C CA . GLU A 1 110 ? -8.229 21.558 -35.874 1.00 82.50 110 GLU A CA 1
ATOM 843 C C . GLU A 1 110 ? -9.712 21.208 -36.087 1.00 82.50 110 GLU A C 1
ATOM 845 O O . GLU A 1 110 ? -10.604 21.858 -35.547 1.00 82.50 110 GLU A O 1
ATOM 850 N N . VAL A 1 111 ? -9.973 20.164 -36.876 1.00 84.81 111 VAL A N 1
ATOM 851 C CA . VAL A 1 111 ? -11.302 19.645 -37.196 1.00 84.81 111 VAL A CA 1
ATOM 852 C C . VAL A 1 111 ? -11.316 18.128 -37.082 1.00 84.81 111 VAL A C 1
ATOM 854 O O . VAL A 1 111 ? -10.303 17.462 -37.294 1.00 84.81 111 VAL A O 1
ATOM 857 N N . LEU A 1 112 ? -12.480 17.550 -36.809 1.00 82.50 112 LEU A N 1
ATOM 858 C CA . LEU A 1 112 ? -12.621 16.106 -36.695 1.00 82.50 112 LEU A CA 1
ATOM 859 C C . LEU A 1 112 ? -12.691 15.444 -38.079 1.00 82.50 112 LEU A C 1
ATOM 861 O O . LEU A 1 112 ? -13.335 15.920 -39.027 1.00 82.50 112 LEU A O 1
ATOM 865 N N . ALA A 1 113 ? -11.984 14.323 -38.213 1.00 79.62 113 ALA A N 1
ATOM 866 C CA . ALA A 1 113 ? -12.013 13.511 -39.421 1.00 79.62 113 ALA A CA 1
ATOM 867 C C . ALA A 1 113 ? -13.420 12.924 -39.633 1.00 79.62 113 ALA A C 1
ATOM 869 O O . ALA A 1 113 ? -14.096 12.543 -38.685 1.00 79.62 113 ALA A O 1
ATOM 870 N N . THR A 1 114 ? -13.863 12.835 -40.888 1.00 76.62 114 THR A N 1
ATOM 871 C CA . THR A 1 114 ? -15.156 12.226 -41.258 1.00 76.62 114 THR A CA 1
ATOM 872 C C . THR A 1 114 ? -15.150 10.699 -41.138 1.00 76.62 114 THR A C 1
ATOM 874 O O . THR A 1 114 ? -16.205 10.070 -41.181 1.00 76.62 114 THR A O 1
ATOM 877 N N . SER A 1 115 ? -13.971 10.082 -41.024 1.00 78.69 115 SER A N 1
ATOM 878 C CA . SER A 1 115 ? -13.789 8.633 -40.953 1.00 78.69 115 SER A CA 1
ATOM 879 C C . SER A 1 115 ? -12.531 8.262 -40.171 1.00 78.69 115 SER A C 1
ATOM 881 O O . SER A 1 115 ? -11.634 9.084 -39.988 1.00 78.69 115 SER A O 1
ATOM 883 N N . LEU A 1 116 ? -12.446 6.994 -39.767 1.00 82.12 116 LEU A N 1
ATOM 884 C CA . LEU A 1 116 ? -11.245 6.423 -39.161 1.00 82.12 116 LEU A CA 1
ATOM 885 C C . LEU A 1 116 ? -10.087 6.373 -40.181 1.00 82.12 116 LEU A C 1
ATOM 887 O O . LEU A 1 116 ? -10.345 6.209 -41.378 1.00 82.12 116 LEU A O 1
ATOM 891 N N . PRO A 1 117 ? -8.821 6.478 -39.736 1.00 76.88 117 PRO A N 1
ATOM 892 C CA . PRO A 1 117 ? -7.645 6.493 -40.615 1.00 76.88 117 PRO A CA 1
ATOM 893 C C . PRO A 1 117 ? -7.288 5.113 -41.199 1.00 76.88 117 PRO A C 1
ATOM 895 O O . PRO A 1 117 ? -6.285 4.967 -41.893 1.00 76.88 117 PRO A O 1
ATOM 898 N N . TYR A 1 118 ? -8.095 4.090 -40.923 1.00 80.00 118 TYR A N 1
ATOM 899 C CA . TYR A 1 118 ? -7.896 2.715 -41.361 1.00 80.00 118 TYR A CA 1
ATOM 900 C C . TYR A 1 118 ? -9.223 2.089 -41.810 1.00 80.00 118 TYR A C 1
ATOM 902 O O . TYR A 1 118 ? -10.319 2.561 -41.495 1.00 80.00 118 TYR A O 1
ATOM 910 N N . ARG A 1 119 ? -9.131 0.985 -42.555 1.00 83.75 119 ARG A N 1
ATOM 911 C CA . ARG A 1 119 ? -10.304 0.272 -43.066 1.00 83.75 119 ARG A CA 1
ATOM 912 C C . ARG A 1 119 ? -10.924 -0.596 -41.968 1.00 83.75 119 ARG A C 1
ATOM 914 O O . ARG A 1 119 ? -10.294 -1.531 -41.487 1.00 83.75 119 ARG A O 1
ATOM 921 N N . VAL A 1 120 ? -12.179 -0.328 -41.613 1.00 82.56 120 VAL A N 1
ATOM 922 C CA . VAL A 1 120 ? -12.938 -1.163 -40.667 1.00 82.56 120 VAL A CA 1
ATOM 923 C C . VAL A 1 120 ? -13.295 -2.493 -41.338 1.00 82.56 120 VAL A C 1
ATOM 925 O O . VAL A 1 120 ? -14.022 -2.506 -42.330 1.00 82.56 120 VAL A O 1
ATOM 928 N N . MET A 1 121 ? -12.770 -3.605 -40.814 1.00 87.50 121 MET A N 1
ATOM 929 C CA . MET A 1 121 ? -13.056 -4.959 -41.324 1.00 87.50 121 MET A CA 1
ATOM 930 C C . MET A 1 121 ? -14.306 -5.575 -40.705 1.00 87.50 121 MET A C 1
ATOM 932 O O . MET A 1 121 ? -15.081 -6.229 -41.395 1.00 87.50 121 MET A O 1
ATOM 936 N N . ALA A 1 122 ? -14.518 -5.329 -39.416 1.00 82.81 122 ALA A N 1
ATOM 937 C CA . ALA A 1 122 ? -15.695 -5.747 -38.677 1.00 82.81 122 ALA A CA 1
ATOM 938 C C . ALA A 1 122 ? -15.997 -4.699 -37.604 1.00 82.81 122 ALA A C 1
ATOM 940 O O . ALA A 1 122 ? -15.092 -4.024 -37.110 1.00 82.81 122 ALA A O 1
ATOM 941 N N . ARG A 1 123 ? -17.273 -4.559 -37.247 1.00 79.25 123 ARG A N 1
ATOM 942 C CA . ARG A 1 123 ? -17.725 -3.693 -36.157 1.00 79.25 123 ARG A CA 1
ATOM 943 C C . ARG A 1 123 ? -18.584 -4.528 -35.216 1.00 79.25 123 ARG A C 1
ATOM 945 O O . ARG A 1 123 ? -19.515 -5.186 -35.671 1.00 79.25 123 ARG A O 1
ATOM 952 N N . GLY A 1 124 ? -18.251 -4.507 -33.928 1.00 78.38 124 GLY A N 1
ATOM 953 C CA . GLY A 1 124 ? -19.076 -5.115 -32.885 1.00 78.38 124 GLY A CA 1
ATOM 954 C C . GLY A 1 124 ? -20.378 -4.344 -32.643 1.00 78.38 124 GLY A C 1
ATOM 955 O O . GLY A 1 124 ? -20.625 -3.300 -33.250 1.00 78.38 124 GLY A O 1
ATOM 956 N N . GLY A 1 125 ? -21.213 -4.852 -31.737 1.00 79.88 125 GLY A N 1
ATOM 957 C CA . GLY A 1 125 ? -22.424 -4.149 -31.313 1.00 79.88 125 GLY A CA 1
ATOM 958 C C . GLY A 1 125 ? -22.099 -2.784 -30.697 1.00 79.88 125 GLY A C 1
ATOM 959 O O . GLY A 1 125 ? -21.147 -2.647 -29.933 1.00 79.88 125 GLY A O 1
ATOM 960 N N . THR A 1 126 ? -22.887 -1.765 -31.030 1.00 78.62 126 THR A N 1
ATOM 961 C CA . THR A 1 126 ? -22.789 -0.440 -30.407 1.00 78.62 126 THR A CA 1
ATOM 962 C C . THR A 1 126 ? -23.529 -0.441 -29.080 1.00 78.62 126 THR A C 1
ATOM 964 O O . THR A 1 126 ? -24.681 -0.871 -29.018 1.00 78.62 126 THR A O 1
ATOM 967 N N . MET A 1 127 ? -22.895 0.077 -28.035 1.00 81.50 127 MET A N 1
ATOM 968 C CA . MET A 1 127 ? -23.478 0.164 -26.699 1.00 81.50 127 MET A CA 1
ATOM 969 C C . MET A 1 127 ? -23.414 1.612 -26.217 1.00 81.50 127 MET A C 1
ATOM 971 O O . MET A 1 127 ? -22.447 2.314 -26.504 1.00 81.50 127 MET A O 1
ATOM 975 N N . ALA A 1 128 ? -24.437 2.058 -25.485 1.00 84.12 128 ALA A N 1
ATOM 976 C CA . ALA A 1 128 ? -24.448 3.398 -24.889 1.00 84.12 128 ALA A CA 1
ATOM 977 C C . ALA A 1 128 ? -23.400 3.539 -23.770 1.00 84.12 128 ALA A C 1
ATOM 979 O O . ALA A 1 128 ? -22.908 4.631 -23.505 1.00 84.12 128 ALA A O 1
ATOM 980 N N . GLN A 1 129 ? -23.051 2.420 -23.134 1.00 83.94 129 GLN A N 1
ATOM 981 C CA . GLN A 1 129 ? -22.011 2.313 -22.123 1.00 83.94 129 GLN A CA 1
ATOM 982 C C . GLN A 1 129 ? -21.394 0.916 -22.169 1.00 83.94 129 GLN A C 1
ATOM 984 O O . GLN A 1 129 ? -22.069 -0.042 -22.548 1.00 83.94 129 GLN A O 1
ATOM 989 N N . VAL A 1 130 ? -20.134 0.786 -21.751 1.00 84.50 130 VAL A N 1
ATOM 990 C CA . VAL A 1 130 ? -19.503 -0.531 -21.573 1.00 84.50 130 VAL A CA 1
ATOM 991 C C . VAL A 1 130 ? -20.270 -1.284 -20.471 1.00 84.50 130 VAL A C 1
ATOM 993 O O . VAL A 1 130 ? -20.428 -0.710 -19.393 1.00 84.50 130 VAL A O 1
ATOM 996 N N . PRO A 1 131 ? -20.782 -2.505 -20.697 1.00 87.94 131 PRO A N 1
ATOM 997 C CA . PRO A 1 131 ? -21.424 -3.318 -19.664 1.00 87.94 131 PRO A CA 1
ATOM 998 C C . PRO A 1 131 ? -20.480 -3.598 -18.495 1.00 87.94 131 PRO A C 1
ATOM 1000 O O . PRO A 1 131 ? -19.281 -3.749 -18.714 1.00 87.94 131 PRO A O 1
ATOM 1003 N N . ASP A 1 132 ? -21.006 -3.726 -17.278 1.00 86.31 132 ASP A N 1
ATOM 1004 C CA . ASP A 1 132 ? -20.175 -3.918 -16.078 1.00 86.31 132 ASP A CA 1
ATOM 1005 C C . ASP A 1 132 ? -19.313 -5.184 -16.146 1.00 86.31 132 ASP A C 1
ATOM 1007 O O . ASP A 1 132 ? -18.149 -5.150 -15.769 1.00 86.31 132 ASP A O 1
ATOM 1011 N N . GLN A 1 133 ? -19.828 -6.253 -16.763 1.00 86.75 133 GLN A N 1
ATOM 1012 C CA . GLN A 1 133 ? -19.092 -7.505 -17.003 1.00 86.75 133 GLN A CA 1
ATOM 1013 C C . GLN A 1 133 ? -17.854 -7.337 -17.900 1.00 86.75 133 GLN A C 1
ATOM 1015 O O . GLN A 1 133 ? -16.993 -8.212 -17.926 1.00 86.75 133 GLN A O 1
ATOM 1020 N N . LEU A 1 134 ? -17.776 -6.233 -18.651 1.00 90.38 134 LEU A N 1
ATOM 1021 C CA . LEU A 1 134 ? -16.667 -5.886 -19.541 1.00 90.38 134 LEU A CA 1
ATOM 1022 C C . LEU A 1 134 ? -15.783 -4.768 -18.971 1.00 90.38 134 LEU A C 1
ATOM 1024 O O . LEU A 1 134 ? -14.895 -4.271 -19.665 1.00 90.38 134 LEU A O 1
ATOM 1028 N N . ARG A 1 135 ? -16.019 -4.347 -17.725 1.00 91.44 135 ARG A N 1
ATOM 1029 C CA . ARG A 1 135 ? -15.189 -3.368 -17.022 1.00 91.44 135 ARG A CA 1
ATOM 1030 C C . ARG A 1 135 ? -14.332 -4.084 -16.004 1.00 91.44 135 ARG A C 1
ATOM 1032 O O . ARG A 1 135 ? -14.815 -4.973 -15.321 1.00 91.44 135 ARG A O 1
ATOM 1039 N N . HIS A 1 136 ? -13.096 -3.633 -15.840 1.00 93.25 136 HIS A N 1
ATOM 1040 C CA . HIS A 1 136 ? -12.356 -3.999 -14.643 1.00 93.25 136 HIS A CA 1
ATOM 1041 C C . HIS A 1 136 ? -13.012 -3.371 -13.413 1.00 93.25 136 HIS A C 1
ATOM 1043 O O . HIS A 1 136 ? -13.427 -2.201 -13.448 1.00 93.25 136 HIS A O 1
ATOM 1049 N N . GLN A 1 137 ? -13.075 -4.129 -12.324 1.00 95.69 137 GLN A N 1
ATOM 1050 C CA . GLN A 1 137 ? -13.681 -3.692 -11.069 1.00 95.69 137 GLN A CA 1
ATOM 1051 C C . GLN A 1 137 ? -12.760 -4.004 -9.895 1.00 95.69 137 GLN A C 1
ATOM 1053 O O . GLN A 1 137 ? -11.879 -4.853 -9.995 1.00 95.69 137 GLN A O 1
ATOM 1058 N N . PHE A 1 138 ? -12.983 -3.298 -8.799 1.00 96.50 138 PHE A N 1
ATOM 1059 C CA . PHE A 1 138 ? -12.464 -3.631 -7.486 1.00 96.50 138 PHE A CA 1
ATOM 1060 C C . PHE A 1 138 ? -13.645 -3.963 -6.575 1.00 96.50 138 PHE A C 1
ATOM 1062 O O . PHE A 1 138 ? -14.694 -3.308 -6.644 1.00 96.50 138 PHE A O 1
ATOM 1069 N N . GLY A 1 139 ? -13.467 -4.987 -5.755 1.00 96.75 139 GLY A N 1
ATOM 1070 C CA . GLY A 1 139 ? -14.446 -5.490 -4.808 1.00 96.75 139 GLY A CA 1
ATOM 1071 C C . GLY A 1 139 ? -13.900 -5.426 -3.392 1.00 96.75 139 GLY A C 1
ATOM 1072 O O . GLY A 1 139 ? -12.722 -5.679 -3.161 1.00 96.75 139 GLY A O 1
ATOM 1073 N N . PHE A 1 140 ? -14.782 -5.093 -2.456 1.00 97.94 140 PHE A N 1
ATOM 1074 C CA . PHE A 1 140 ? -14.539 -5.184 -1.025 1.00 97.94 140 PHE A CA 1
ATOM 1075 C C . PHE A 1 140 ? -15.753 -5.837 -0.368 1.00 97.94 140 PHE A C 1
ATOM 1077 O O . PHE A 1 140 ? -16.893 -5.428 -0.611 1.00 97.94 140 PHE A O 1
ATOM 1084 N N . ALA A 1 141 ? -15.525 -6.821 0.488 1.00 98.31 141 ALA A N 1
ATOM 1085 C CA . ALA A 1 141 ? -16.546 -7.406 1.342 1.00 98.31 141 ALA A CA 1
ATOM 1086 C C . ALA A 1 141 ? -15.997 -7.575 2.758 1.00 98.31 141 ALA A C 1
ATOM 1088 O O . ALA A 1 141 ? -14.831 -7.911 2.927 1.00 98.31 141 ALA A O 1
ATOM 1089 N N . LEU A 1 142 ? -16.840 -7.350 3.762 1.00 98.56 142 LEU A N 1
ATOM 1090 C CA . LEU A 1 142 ? -16.532 -7.635 5.162 1.00 98.56 142 LEU A CA 1
ATOM 1091 C C . LEU A 1 142 ? -17.513 -8.690 5.667 1.00 98.56 142 LEU A C 1
ATOM 1093 O O . LEU A 1 142 ? -18.714 -8.592 5.406 1.00 98.56 142 LEU A O 1
ATOM 1097 N N . TYR A 1 143 ? -17.015 -9.665 6.411 1.00 98.56 143 TYR A N 1
ATOM 1098 C CA . TYR A 1 143 ? -17.763 -10.780 6.976 1.00 98.56 143 TYR A CA 1
ATOM 1099 C C . TYR A 1 143 ? -17.570 -10.801 8.488 1.00 98.56 143 TYR A C 1
ATOM 1101 O O . TYR A 1 143 ? -16.487 -10.503 8.990 1.00 98.56 143 TYR A O 1
ATOM 1109 N N . ALA A 1 144 ? -18.623 -11.185 9.210 1.00 97.75 144 ALA A N 1
ATOM 1110 C CA . ALA A 1 144 ? -18.578 -11.279 10.667 1.00 97.75 144 ALA A CA 1
ATOM 1111 C C . ALA A 1 144 ? -17.686 -12.429 11.163 1.00 97.75 144 ALA A C 1
ATOM 1113 O O . ALA A 1 144 ? -17.213 -12.398 12.291 1.00 97.75 144 ALA A O 1
ATOM 1114 N N . SER A 1 145 ? -17.457 -13.453 10.336 1.00 96.50 145 SER A N 1
ATOM 1115 C CA . SER A 1 145 ? -16.632 -14.605 10.690 1.00 96.50 145 SER A CA 1
ATOM 1116 C C . SER A 1 145 ? -16.112 -15.342 9.454 1.00 96.50 145 SER A C 1
ATOM 1118 O O . SER A 1 145 ? -16.622 -15.173 8.343 1.00 96.50 145 SER A O 1
ATOM 1120 N N . ALA A 1 146 ? -15.151 -16.248 9.655 1.00 95.81 146 ALA A N 1
ATOM 1121 C CA . ALA A 1 146 ? -14.707 -17.180 8.615 1.00 95.81 146 ALA A CA 1
ATOM 1122 C C . ALA A 1 146 ? -15.844 -18.089 8.098 1.00 95.81 146 ALA A C 1
ATOM 1124 O O . ALA A 1 146 ? -15.828 -18.511 6.942 1.00 95.81 146 ALA A O 1
ATOM 1125 N N . LEU A 1 147 ? -16.854 -18.375 8.931 1.00 97.12 147 LEU A N 1
ATOM 1126 C CA . LEU A 1 147 ? -18.027 -19.148 8.521 1.00 97.12 147 LEU A CA 1
ATOM 1127 C C . LEU A 1 147 ? -18.912 -18.341 7.566 1.00 97.12 147 LEU A C 1
ATOM 1129 O O . LEU A 1 147 ? -19.337 -18.860 6.536 1.00 97.12 147 LEU A O 1
ATOM 1133 N N . ASP A 1 148 ? -19.147 -17.067 7.879 1.00 97.81 148 ASP A N 1
ATOM 1134 C CA . ASP A 1 148 ? -19.890 -16.159 7.003 1.00 97.81 148 ASP A CA 1
ATOM 1135 C C . ASP A 1 148 ? -19.156 -15.945 5.681 1.00 97.81 148 ASP A C 1
ATOM 1137 O O . ASP A 1 148 ? -19.765 -15.950 4.612 1.00 97.81 148 ASP A O 1
ATOM 1141 N N . ARG A 1 149 ? -17.825 -15.839 5.733 1.00 97.44 149 ARG A N 1
ATOM 1142 C CA . ARG A 1 149 ? -16.983 -15.799 4.538 1.00 97.44 149 ARG A CA 1
ATOM 1143 C C . ARG A 1 149 ? -17.146 -17.053 3.677 1.00 97.44 149 ARG A C 1
ATOM 1145 O O . ARG A 1 149 ? -17.264 -16.940 2.457 1.00 97.44 149 ARG A O 1
ATOM 1152 N N . HIS A 1 150 ? -17.177 -18.232 4.298 1.00 96.50 150 HIS A N 1
ATOM 1153 C CA . HIS A 1 150 ? -17.350 -19.508 3.601 1.00 96.50 150 HIS A CA 1
ATOM 1154 C C . HIS A 1 150 ? -18.701 -19.612 2.876 1.00 96.50 150 HIS A C 1
ATOM 1156 O O . HIS A 1 150 ? -18.766 -20.169 1.781 1.00 96.50 150 HIS A O 1
ATOM 1162 N N . PHE A 1 151 ? -19.770 -19.062 3.459 1.00 97.44 151 PHE A N 1
ATOM 1163 C CA . PHE A 1 151 ? -21.109 -19.035 2.855 1.00 97.44 151 PHE A CA 1
ATOM 1164 C C . PHE A 1 151 ? -21.406 -17.775 2.031 1.00 97.44 151 PHE A C 1
ATOM 1166 O O . PHE A 1 151 ? -22.522 -17.635 1.530 1.00 97.44 151 PHE A O 1
ATOM 1173 N N . ASP A 1 152 ? -20.422 -16.888 1.869 1.00 97.00 152 ASP A N 1
ATOM 1174 C CA . ASP A 1 152 ? -20.540 -15.607 1.170 1.00 97.00 152 ASP A CA 1
ATOM 1175 C C . ASP A 1 152 ? -21.688 -14.722 1.705 1.00 97.00 152 ASP A C 1
ATOM 1177 O O . ASP A 1 152 ? -22.485 -14.157 0.952 1.00 97.00 152 ASP A O 1
ATOM 1181 N N . THR A 1 153 ? -21.780 -14.590 3.033 1.00 97.62 153 THR A N 1
ATOM 1182 C CA . THR A 1 153 ? -22.775 -13.763 3.740 1.00 97.62 153 THR A CA 1
ATOM 1183 C C . THR A 1 153 ? -22.138 -12.504 4.346 1.00 97.62 153 THR A C 1
ATOM 1185 O O . THR A 1 153 ? -21.951 -12.424 5.562 1.00 97.62 153 THR A O 1
ATOM 1188 N N . PRO A 1 154 ? -21.770 -11.497 3.528 1.00 97.81 154 PRO A N 1
ATOM 1189 C CA . PRO A 1 154 ? -21.091 -10.304 4.022 1.00 97.81 154 PRO A CA 1
ATOM 1190 C C . PRO A 1 154 ? -22.024 -9.404 4.837 1.00 97.81 154 PRO A C 1
ATOM 1192 O O . PRO A 1 154 ? -23.209 -9.264 4.528 1.00 97.81 154 PRO A O 1
ATOM 1195 N N . VAL A 1 155 ? -21.460 -8.709 5.826 1.00 97.56 155 VAL A N 1
ATOM 1196 C CA . VAL A 1 155 ? -22.149 -7.640 6.567 1.00 97.56 155 VAL A CA 1
ATOM 1197 C C . VAL A 1 155 ? -22.220 -6.338 5.773 1.00 97.56 155 VAL A C 1
ATOM 1199 O O . VAL A 1 155 ? -23.175 -5.579 5.918 1.00 97.56 155 VAL A O 1
ATOM 1202 N N . LEU A 1 156 ? -21.231 -6.088 4.913 1.00 97.19 156 LEU A N 1
ATOM 1203 C CA . LEU A 1 156 ? -21.231 -5.008 3.933 1.00 97.19 156 LEU A CA 1
ATOM 1204 C C . LEU A 1 156 ? -20.420 -5.421 2.703 1.00 97.19 156 LEU A C 1
ATOM 1206 O O . LEU A 1 156 ? -19.476 -6.209 2.798 1.00 97.19 156 LEU A O 1
ATOM 1210 N N . ARG A 1 157 ? -20.799 -4.891 1.539 1.00 97.50 157 ARG A N 1
ATOM 1211 C CA . ARG A 1 157 ? -20.134 -5.151 0.260 1.00 97.50 157 ARG A CA 1
ATOM 1212 C C . ARG A 1 157 ? -20.097 -3.886 -0.581 1.00 97.50 157 ARG A C 1
ATOM 1214 O O . ARG A 1 157 ? -21.068 -3.133 -0.624 1.00 97.50 157 ARG A O 1
ATOM 1221 N N . TYR A 1 158 ? -19.003 -3.707 -1.305 1.00 97.06 158 TYR A N 1
ATOM 1222 C CA . TYR A 1 158 ? -18.816 -2.654 -2.285 1.00 97.06 158 TYR A CA 1
ATOM 1223 C C . TYR A 1 158 ? -18.169 -3.212 -3.554 1.00 97.06 158 TYR A C 1
ATOM 1225 O O . TYR A 1 158 ? -17.247 -4.021 -3.487 1.00 97.06 158 TYR A O 1
ATOM 1233 N N . VAL A 1 159 ? -18.650 -2.765 -4.715 1.00 96.00 159 VAL A N 1
ATOM 1234 C CA . VAL A 1 159 ? -18.045 -3.052 -6.020 1.00 96.00 159 VAL A CA 1
ATOM 1235 C C . VAL A 1 159 ? -18.013 -1.758 -6.823 1.00 96.00 159 VAL A C 1
ATOM 1237 O O . VAL A 1 159 ? -19.048 -1.127 -7.038 1.00 96.00 159 VAL A O 1
ATOM 1240 N N . GLY A 1 160 ? -16.828 -1.366 -7.283 1.00 93.75 160 GLY A N 1
ATOM 1241 C CA . GLY A 1 160 ? -16.622 -0.157 -8.075 1.00 93.75 160 GLY A CA 1
ATOM 1242 C C . GLY A 1 160 ? -15.784 -0.435 -9.316 1.00 93.75 160 GLY A C 1
ATOM 1243 O O . GLY A 1 160 ? -14.827 -1.201 -9.275 1.00 93.75 160 GLY A O 1
ATOM 1244 N N . SER A 1 161 ? -16.113 0.198 -10.447 1.00 93.56 161 SER A N 1
ATOM 1245 C CA . SER A 1 161 ? -15.237 0.134 -11.627 1.00 93.56 161 SER A CA 1
ATOM 1246 C C . SER A 1 161 ? -13.888 0.790 -11.325 1.00 93.56 161 SER A C 1
ATOM 1248 O O . SER A 1 161 ? -13.862 1.846 -10.689 1.00 93.56 161 SER A O 1
ATOM 1250 N N . LEU A 1 162 ? -12.788 0.253 -11.857 1.00 92.19 162 LEU A N 1
ATOM 1251 C CA . LEU A 1 162 ? -11.459 0.841 -11.639 1.00 92.19 162 LEU A CA 1
ATOM 1252 C C . LEU A 1 162 ? -11.369 2.299 -12.096 1.00 92.19 162 LEU A C 1
ATOM 1254 O O . LEU A 1 162 ? -10.735 3.115 -11.438 1.00 92.19 162 LEU A O 1
ATOM 1258 N N . SER A 1 163 ? -12.060 2.660 -13.178 1.00 87.38 163 SER A N 1
ATOM 1259 C CA . SER A 1 163 ? -12.132 4.048 -13.649 1.00 87.38 163 SER A CA 1
ATOM 1260 C C . SER A 1 163 ? -12.792 4.998 -12.648 1.00 87.38 163 SER A C 1
ATOM 1262 O O . SER A 1 163 ? -12.447 6.171 -12.617 1.00 87.38 163 SER A O 1
ATOM 1264 N N . ALA A 1 164 ? -13.741 4.508 -11.844 1.00 87.94 164 ALA A N 1
ATOM 1265 C CA . ALA A 1 164 ? -14.426 5.309 -10.830 1.00 87.94 164 ALA A CA 1
ATOM 1266 C C . ALA A 1 164 ? -13.639 5.401 -9.515 1.00 87.94 164 ALA A C 1
ATOM 1268 O O . ALA A 1 164 ? -13.860 6.327 -8.742 1.00 87.94 164 ALA A O 1
ATOM 1269 N N . LEU A 1 165 ? -12.747 4.440 -9.262 1.00 89.06 165 LEU A N 1
ATOM 1270 C CA . LEU A 1 165 ? -11.905 4.378 -8.064 1.00 89.06 165 LEU A CA 1
ATOM 1271 C C . LEU A 1 165 ? -10.502 4.939 -8.275 1.00 89.06 165 LEU A C 1
ATOM 1273 O O . LEU A 1 165 ? -9.776 5.156 -7.309 1.00 89.06 165 LEU A O 1
ATOM 1277 N N . SER A 1 166 ? -10.115 5.174 -9.528 1.00 78.50 166 SER A N 1
ATOM 1278 C CA . SER A 1 166 ? -8.822 5.743 -9.879 1.00 78.50 166 SER A CA 1
ATOM 1279 C C . SER A 1 166 ? -8.582 7.020 -9.074 1.00 78.50 166 SER A C 1
ATOM 1281 O O . SER A 1 166 ? -9.379 7.954 -9.133 1.00 78.50 166 SER A O 1
ATOM 1283 N N . HIS A 1 167 ? -7.486 7.032 -8.310 1.00 76.25 167 HIS A N 1
ATOM 1284 C CA . HIS A 1 167 ? -7.063 8.171 -7.489 1.00 76.25 167 HIS A CA 1
ATOM 1285 C C . HIS A 1 167 ? -7.992 8.531 -6.316 1.00 76.25 167 HIS A C 1
ATOM 1287 O O . HIS A 1 167 ? -7.830 9.601 -5.731 1.00 76.25 167 HIS A O 1
ATOM 1293 N N . ARG A 1 168 ? -8.924 7.645 -5.941 1.00 90.19 168 ARG A N 1
ATOM 1294 C CA . ARG A 1 168 ? -9.784 7.811 -4.762 1.00 90.19 168 ARG A CA 1
ATOM 1295 C C . ARG A 1 168 ? -9.252 7.007 -3.579 1.00 90.19 168 ARG A C 1
ATOM 1297 O O . ARG A 1 168 ? -8.612 5.968 -3.760 1.00 90.19 168 ARG A O 1
ATOM 1304 N N . LYS A 1 169 ? -9.517 7.497 -2.373 1.00 93.81 169 LYS A N 1
ATOM 1305 C CA . LYS A 1 169 ? -9.180 6.840 -1.109 1.00 93.81 169 LYS A CA 1
ATOM 1306 C C . LYS A 1 169 ? -10.375 6.014 -0.649 1.00 93.81 169 LYS A C 1
ATOM 1308 O O . LYS A 1 169 ? -11.434 6.586 -0.397 1.00 93.81 169 LYS A O 1
ATOM 1313 N N . LEU A 1 170 ? -10.219 4.698 -0.523 1.00 96.88 170 LEU A N 1
ATOM 1314 C CA . LEU A 1 170 ? -11.194 3.873 0.188 1.00 96.88 170 LEU A CA 1
ATOM 1315 C C . LEU A 1 170 ? -10.732 3.711 1.634 1.00 96.88 170 LEU A C 1
ATOM 1317 O O . LEU A 1 170 ? -9.540 3.535 1.873 1.00 96.88 170 LEU A O 1
ATOM 1321 N N . SER A 1 171 ? -11.649 3.755 2.594 1.00 97.56 171 SER A N 1
ATOM 1322 C CA . SER A 1 171 ? -11.317 3.493 3.994 1.00 97.56 171 SER A CA 1
ATOM 1323 C C . SER A 1 171 ? -12.382 2.663 4.689 1.00 97.56 171 SER A C 1
ATOM 1325 O O . SER A 1 171 ? -13.570 2.939 4.525 1.00 97.56 171 SER A O 1
ATOM 1327 N N . LEU A 1 172 ? -11.951 1.694 5.490 1.00 97.88 172 LEU A N 1
ATOM 1328 C CA . LEU A 1 172 ? -12.784 0.996 6.460 1.00 97.88 172 LEU A CA 1
ATOM 1329 C C . LEU A 1 172 ? -12.530 1.618 7.834 1.00 97.88 172 LEU A C 1
ATOM 1331 O O . LEU A 1 172 ? -11.382 1.698 8.275 1.00 97.88 172 LEU A O 1
ATOM 1335 N N . SER A 1 173 ? -13.592 2.048 8.503 1.00 96.19 173 SER A N 1
ATOM 1336 C CA . SER A 1 173 ? -13.539 2.486 9.893 1.00 96.19 173 SER A CA 1
ATOM 1337 C C . SER A 1 173 ? -14.696 1.910 10.699 1.00 96.19 173 SER A C 1
ATOM 1339 O O . SER A 1 173 ? -15.613 1.290 10.155 1.00 96.19 173 SER A O 1
ATOM 1341 N N . PHE A 1 174 ? -14.629 2.079 12.015 1.00 96.50 174 PHE A N 1
ATOM 1342 C CA . PHE A 1 174 ? -15.604 1.539 12.950 1.00 96.50 174 PHE A CA 1
ATOM 1343 C C . PHE A 1 174 ? -16.115 2.660 13.848 1.00 96.50 174 PHE A C 1
ATOM 1345 O O . PHE A 1 174 ? -15.383 3.174 14.691 1.00 96.50 174 PHE A O 1
ATOM 1352 N N . GLN A 1 175 ? -17.378 3.036 13.664 1.00 95.38 175 GLN A N 1
ATOM 1353 C CA . GLN A 1 175 ? -18.015 4.080 14.461 1.00 95.38 175 GLN A CA 1
ATOM 1354 C C . GLN A 1 175 ? -18.648 3.485 15.721 1.00 95.38 175 GLN A C 1
ATOM 1356 O O . GLN A 1 175 ? -19.130 2.352 15.670 1.00 95.38 175 GLN A O 1
ATOM 1361 N N . PRO A 1 176 ? -18.717 4.227 16.839 1.00 96.12 176 PRO A N 1
ATOM 1362 C CA . PRO A 1 176 ? -19.467 3.789 18.012 1.00 96.12 176 PRO A CA 1
ATOM 1363 C C . PRO A 1 176 ? -20.916 3.446 17.641 1.00 96.12 176 PRO A C 1
ATOM 1365 O O . PRO A 1 176 ? -21.601 4.250 17.008 1.00 96.12 176 PRO A O 1
ATOM 1368 N N . ALA A 1 177 ? -21.396 2.265 18.036 1.00 97.19 177 ALA A N 1
ATOM 1369 C CA . ALA A 1 177 ? -22.749 1.814 17.702 1.00 97.19 177 ALA A CA 1
ATOM 1370 C C . ALA A 1 177 ? -23.839 2.626 18.429 1.00 97.19 177 ALA A C 1
ATOM 1372 O O . ALA A 1 177 ? -24.975 2.718 17.958 1.00 97.19 177 ALA A O 1
ATOM 1373 N N . SER A 1 178 ? -23.500 3.248 19.564 1.00 96.69 178 SER A N 1
ATOM 1374 C CA . SER A 1 178 ? -24.403 4.088 20.350 1.00 96.69 178 SER A CA 1
ATOM 1375 C C . SER A 1 178 ? -23.704 5.307 20.979 1.00 96.69 178 SER A C 1
ATOM 1377 O O . SER A 1 178 ? -22.480 5.331 21.128 1.00 96.69 178 SER A O 1
ATOM 1379 N N . PRO A 1 179 ? -24.467 6.319 21.449 1.00 96.19 179 PRO A N 1
ATOM 1380 C CA . PRO A 1 179 ? -23.907 7.427 22.225 1.00 96.19 179 PRO A CA 1
ATOM 1381 C C . PRO A 1 179 ? -23.201 6.984 23.516 1.00 96.19 179 PRO A C 1
ATOM 1383 O O . PRO A 1 179 ? -22.268 7.652 23.956 1.00 96.19 179 PRO A O 1
ATOM 1386 N N . SER A 1 180 ? -23.624 5.869 24.125 1.00 94.38 180 SER A N 1
ATOM 1387 C CA . SER A 1 180 ? -22.939 5.291 25.287 1.00 94.38 180 SER A CA 1
ATOM 1388 C C . SER A 1 180 ? -21.575 4.711 24.928 1.00 94.38 180 SER A C 1
ATOM 1390 O O . SER A 1 180 ? -20.634 4.917 25.690 1.00 94.38 180 SER A O 1
ATOM 1392 N N . ASP A 1 181 ? -21.444 4.058 23.769 1.00 95.00 181 ASP A N 1
ATOM 1393 C CA . ASP A 1 181 ? -20.149 3.568 23.278 1.00 95.00 181 ASP A CA 1
ATOM 1394 C C . ASP A 1 181 ? -19.204 4.740 22.988 1.00 95.00 181 ASP A C 1
ATOM 1396 O O . ASP A 1 181 ? -18.035 4.713 23.370 1.00 95.00 181 ASP A O 1
ATOM 1400 N N . ALA A 1 182 ? -19.728 5.813 22.383 1.00 91.94 182 A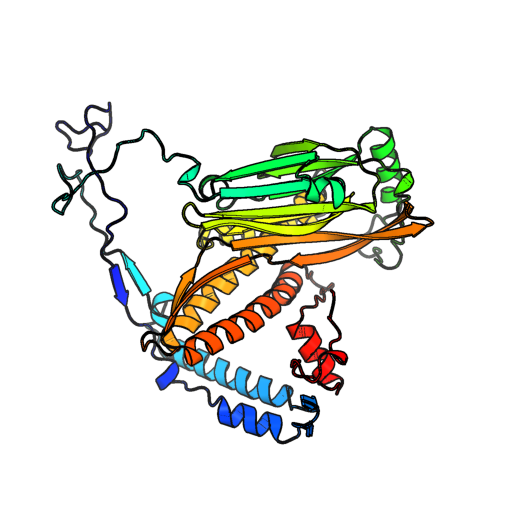LA A N 1
ATOM 1401 C CA . ALA A 1 182 ? -18.960 7.025 22.103 1.00 91.94 182 ALA A CA 1
ATOM 1402 C C . ALA A 1 182 ? -18.466 7.701 23.393 1.00 91.94 182 ALA A C 1
ATOM 1404 O O . ALA A 1 182 ? -17.299 8.078 23.490 1.00 91.94 182 ALA A O 1
ATOM 1405 N N . ALA A 1 183 ? -19.335 7.819 24.403 1.00 90.38 183 ALA A N 1
ATOM 1406 C CA . ALA A 1 183 ? -18.967 8.369 25.706 1.00 90.38 183 ALA A CA 1
ATOM 1407 C C . ALA A 1 183 ? -17.939 7.490 26.435 1.00 90.38 183 ALA A C 1
ATOM 1409 O O . ALA A 1 183 ? -17.020 8.014 27.065 1.00 90.38 183 ALA A O 1
ATOM 1410 N N . LEU A 1 184 ? -18.061 6.161 26.325 1.00 87.81 184 LEU A N 1
ATOM 1411 C CA . LEU A 1 184 ? -17.097 5.230 26.900 1.00 87.81 184 LEU A CA 1
ATOM 1412 C C . LEU A 1 184 ? -15.721 5.404 26.249 1.00 87.81 184 LEU A C 1
ATOM 1414 O O . LEU A 1 184 ? -14.750 5.594 26.973 1.00 87.81 184 LEU A O 1
ATOM 1418 N N . LEU A 1 185 ? -15.634 5.426 24.916 1.00 85.25 185 LEU A N 1
ATOM 1419 C CA . LEU A 1 185 ? -14.380 5.671 24.191 1.00 85.25 185 LEU A CA 1
ATOM 1420 C C . LEU A 1 185 ? -13.748 7.021 24.561 1.00 85.25 185 LEU A C 1
ATOM 1422 O O . LEU A 1 185 ? -12.556 7.072 24.866 1.00 85.25 185 LEU A O 1
ATOM 1426 N N . ALA A 1 186 ? -14.544 8.093 24.611 1.00 83.25 186 ALA A N 1
ATOM 1427 C CA . ALA A 1 186 ? -14.065 9.421 24.993 1.00 83.25 186 ALA A CA 1
ATOM 1428 C C . ALA A 1 186 ? -13.471 9.446 26.414 1.00 83.25 186 ALA A C 1
ATOM 1430 O O . ALA A 1 186 ? -12.413 10.035 26.618 1.00 83.25 186 ALA A O 1
ATOM 1431 N N . SER A 1 187 ? -14.074 8.727 27.371 1.00 81.62 187 SER A N 1
ATOM 1432 C CA . SER A 1 187 ? -13.571 8.659 28.754 1.00 81.62 187 SER A CA 1
ATOM 1433 C C . SER A 1 187 ? -12.172 8.040 28.884 1.00 81.62 187 SER A C 1
ATOM 1435 O O . SER A 1 187 ? -11.470 8.296 29.860 1.00 81.62 187 SER A O 1
ATOM 1437 N N . PHE A 1 188 ? -11.741 7.241 27.901 1.00 73.62 188 PHE A N 1
ATOM 1438 C CA . PHE A 1 188 ? -10.385 6.689 27.863 1.00 73.62 188 PHE A CA 1
ATOM 1439 C C . PHE A 1 188 ? -9.391 7.604 27.136 1.00 73.62 188 PHE A C 1
ATOM 1441 O O . PHE A 1 188 ? -8.201 7.536 27.442 1.00 73.62 188 PHE A O 1
ATOM 1448 N N . ALA A 1 189 ? -9.861 8.478 26.238 1.00 65.38 189 ALA A N 1
ATOM 1449 C CA . ALA A 1 189 ? -9.028 9.454 25.533 1.00 65.38 189 ALA A CA 1
ATOM 1450 C C . ALA A 1 189 ? -8.555 10.609 26.439 1.00 65.38 189 ALA A C 1
ATOM 1452 O O . ALA A 1 189 ? -7.485 11.164 26.211 1.00 65.38 189 ALA A O 1
ATOM 1453 N N . GLU A 1 190 ? -9.293 10.927 27.507 1.00 54.09 190 GLU A N 1
ATOM 1454 C CA . GLU A 1 190 ? -8.944 11.980 28.483 1.00 54.09 190 GLU A CA 1
ATOM 1455 C C . GLU A 1 190 ? -7.682 11.676 29.321 1.00 54.09 190 GLU A C 1
ATOM 1457 O O . GLU A 1 190 ? -7.213 12.536 30.059 1.00 54.09 190 GLU A O 1
ATOM 1462 N N . ASN A 1 191 ? -7.104 10.473 29.203 1.00 51.62 191 ASN A N 1
ATOM 1463 C CA . ASN A 1 191 ? -5.851 10.101 29.875 1.00 51.62 191 ASN A CA 1
ATOM 1464 C C . ASN A 1 191 ? -4.591 10.366 29.023 1.00 51.62 191 ASN A C 1
ATOM 1466 O O . ASN A 1 191 ? -3.506 9.925 29.403 1.00 51.62 191 ASN A O 1
ATOM 1470 N N . VAL A 1 192 ? -4.714 11.043 27.874 1.00 50.72 192 VAL A N 1
ATOM 1471 C CA . VAL A 1 192 ? -3.568 11.485 27.062 1.00 50.72 192 VAL A CA 1
ATOM 1472 C C . VAL A 1 192 ? -3.097 12.865 27.558 1.00 50.72 192 VAL A C 1
ATOM 1474 O O . VAL A 1 192 ? -3.931 13.765 27.656 1.00 50.72 192 VAL A O 1
ATOM 1477 N N . PRO A 1 193 ? -1.804 13.058 27.898 1.00 49.44 193 PRO A N 1
ATOM 1478 C CA . PRO A 1 193 ? -1.279 14.357 28.330 1.00 49.44 193 PRO A CA 1
ATOM 1479 C C . PRO A 1 193 ? -1.562 15.465 27.303 1.00 49.44 193 PRO A C 1
ATOM 1481 O O . PRO A 1 193 ? -1.468 15.228 26.101 1.00 49.44 193 PRO A O 1
ATOM 1484 N N . GLU A 1 194 ? -1.884 16.678 27.769 1.00 48.03 194 GLU A N 1
ATOM 1485 C CA . GLU A 1 194 ? -2.153 17.833 26.891 1.00 48.03 194 GLU A CA 1
ATOM 1486 C C . GLU A 1 194 ? -0.900 18.332 26.140 1.00 48.03 194 GLU A C 1
ATOM 1488 O O . GLU A 1 194 ? -1.036 18.968 25.095 1.00 48.03 194 GLU A O 1
ATOM 1493 N N . ASP A 1 195 ? 0.308 18.047 26.647 1.00 48.31 195 ASP A N 1
ATOM 1494 C CA . ASP A 1 195 ? 1.579 18.421 26.016 1.00 48.31 195 ASP A CA 1
ATOM 1495 C C . ASP A 1 195 ? 2.158 17.243 25.196 1.00 48.31 195 ASP A C 1
ATOM 1497 O O . ASP A 1 195 ? 2.488 16.201 25.774 1.00 48.31 195 ASP A O 1
ATOM 1501 N N . PRO A 1 196 ? 2.335 17.383 23.865 1.00 43.25 196 PRO A N 1
ATOM 1502 C CA . PRO A 1 196 ? 2.973 16.373 23.019 1.00 43.25 196 PRO A CA 1
ATOM 1503 C C . PRO A 1 196 ? 4.409 16.010 23.430 1.00 43.25 196 PRO A C 1
ATOM 1505 O O . PRO A 1 196 ? 4.880 14.936 23.068 1.00 43.25 196 PRO A O 1
ATOM 1508 N N . ALA A 1 197 ? 5.120 16.876 24.161 1.00 48.19 197 ALA A N 1
ATOM 1509 C CA . ALA A 1 197 ? 6.463 16.592 24.673 1.00 48.19 197 ALA A CA 1
ATOM 1510 C C . ALA A 1 197 ? 6.456 15.675 25.911 1.00 48.19 197 ALA A C 1
ATOM 1512 O O . ALA A 1 197 ? 7.446 14.989 26.164 1.00 48.19 197 ALA A O 1
ATOM 1513 N N . ASP A 1 198 ? 5.334 15.630 26.638 1.00 45.00 198 ASP A N 1
ATOM 1514 C CA . ASP A 1 198 ? 5.085 14.714 27.759 1.00 45.00 198 ASP A CA 1
ATOM 1515 C C . ASP A 1 198 ? 4.376 13.422 27.300 1.00 45.00 198 ASP A C 1
ATOM 1517 O O . ASP A 1 198 ? 4.074 12.539 28.109 1.00 45.00 198 ASP A O 1
ATOM 1521 N N . PHE A 1 199 ? 4.106 13.291 25.994 1.00 43.25 199 PHE A N 1
ATOM 1522 C CA . PHE A 1 199 ? 3.524 12.098 25.392 1.00 43.25 199 PHE A CA 1
ATOM 1523 C C . PHE A 1 199 ? 4.551 10.963 25.352 1.00 43.25 199 PHE A C 1
ATOM 1525 O O . PHE A 1 199 ? 5.369 10.847 24.440 1.00 43.25 199 PHE A O 1
ATOM 1532 N N . ASP A 1 200 ? 4.483 10.084 26.346 1.00 47.06 200 ASP A N 1
ATOM 1533 C CA . ASP A 1 200 ? 5.217 8.825 26.351 1.00 47.06 200 ASP A CA 1
ATOM 1534 C C . ASP A 1 200 ? 4.281 7.685 25.921 1.00 47.06 200 ASP A C 1
ATOM 1536 O O . ASP A 1 200 ? 3.395 7.274 26.675 1.00 47.06 200 ASP A O 1
ATOM 1540 N N . LEU A 1 201 ? 4.496 7.139 24.718 1.00 42.41 201 LEU A N 1
ATOM 1541 C CA . LEU A 1 201 ? 3.777 5.968 24.187 1.00 42.41 201 LEU A CA 1
ATOM 1542 C C . LEU A 1 201 ? 3.794 4.766 25.149 1.00 42.41 201 LEU A C 1
ATOM 1544 O O . LEU A 1 201 ? 2.855 3.974 25.144 1.00 42.41 201 LEU A O 1
ATOM 1548 N N . SER A 1 202 ? 4.812 4.642 26.008 1.00 44.66 202 SER A N 1
ATOM 1549 C CA . SER A 1 202 ? 4.894 3.588 27.027 1.00 44.66 202 SER A CA 1
ATOM 1550 C C . SER A 1 202 ? 3.999 3.841 28.253 1.00 44.66 202 SER A C 1
ATOM 1552 O O . SER A 1 202 ? 3.674 2.906 28.991 1.00 44.66 202 SER A O 1
ATOM 1554 N N . THR A 1 203 ? 3.549 5.086 28.454 1.00 41.41 203 THR A N 1
ATOM 1555 C CA . THR A 1 203 ? 2.605 5.486 29.515 1.00 41.41 203 THR A CA 1
ATOM 1556 C C . THR A 1 203 ? 1.150 5.453 29.062 1.00 41.41 203 THR A C 1
ATOM 1558 O O . THR A 1 203 ? 0.261 5.278 29.900 1.00 41.41 203 THR A O 1
ATOM 1561 N N . VAL A 1 204 ? 0.892 5.509 27.748 1.00 47.78 204 VAL A N 1
ATOM 1562 C CA . VAL A 1 204 ? -0.435 5.312 27.142 1.00 47.78 204 VAL A CA 1
ATOM 1563 C C . VAL A 1 204 ? -0.770 3.814 27.123 1.00 47.78 204 VAL A C 1
ATOM 1565 O O . VAL A 1 204 ? -0.976 3.180 26.097 1.00 47.78 204 VAL A O 1
ATOM 1568 N N . ASN A 1 205 ? -0.863 3.229 28.315 1.00 49.59 205 ASN A N 1
ATOM 1569 C CA . ASN A 1 205 ? -1.391 1.886 28.559 1.00 49.59 205 ASN A CA 1
ATOM 1570 C C . ASN A 1 205 ? -2.920 1.918 28.730 1.00 49.59 205 ASN A C 1
ATOM 1572 O O . ASN A 1 205 ? -3.485 1.192 29.555 1.00 49.59 205 ASN A O 1
ATOM 1576 N N . ALA A 1 206 ? -3.617 2.773 27.977 1.00 59.41 206 ALA A N 1
ATOM 1577 C CA . ALA A 1 206 ? -5.074 2.818 27.973 1.00 59.41 206 ALA A CA 1
ATOM 1578 C C . ALA A 1 206 ? -5.615 1.618 27.180 1.00 59.41 206 ALA A C 1
ATOM 1580 O O . ALA A 1 2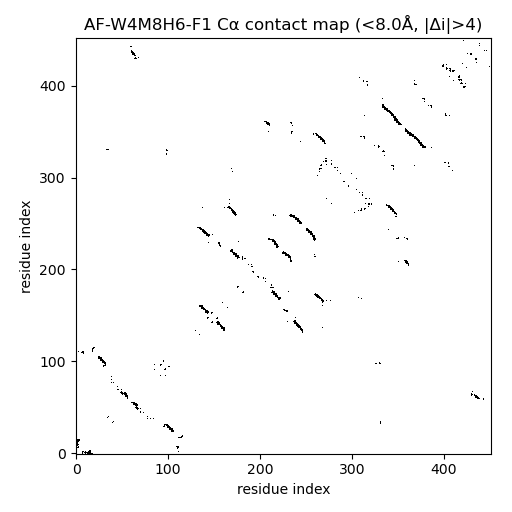06 ? -6.078 1.729 26.051 1.00 59.41 206 ALA A O 1
ATOM 1581 N N . SER A 1 207 ? -5.525 0.430 27.777 1.00 74.88 207 SER A N 1
ATOM 1582 C CA . SER A 1 207 ? -6.213 -0.757 27.283 1.00 74.88 207 SER A CA 1
ATOM 1583 C C . SER A 1 207 ? -7.719 -0.498 27.327 1.00 74.88 207 SER A C 1
ATOM 1585 O O . SER A 1 207 ? -8.301 -0.404 28.411 1.00 74.88 207 SER A O 1
ATOM 1587 N N . LEU A 1 208 ? -8.364 -0.487 26.167 1.00 85.44 208 LEU A N 1
ATOM 1588 C CA . LEU A 1 208 ? -9.806 -0.319 26.059 1.00 85.44 208 LEU A CA 1
ATOM 1589 C C . LEU A 1 208 ? -10.533 -1.619 26.440 1.00 85.44 208 LEU A C 1
ATOM 1591 O O . LEU A 1 208 ? -10.093 -2.710 26.056 1.00 85.44 208 LEU A O 1
ATOM 1595 N N . PRO A 1 209 ? -11.645 -1.552 27.196 1.00 88.56 209 PRO A N 1
ATOM 1596 C CA . PRO A 1 209 ? -12.442 -2.723 27.534 1.00 88.56 209 PRO A CA 1
ATOM 1597 C C . PRO A 1 209 ? -13.289 -3.142 26.326 1.00 88.56 209 PRO A C 1
ATOM 1599 O O . PRO A 1 209 ? -14.482 -2.857 26.281 1.00 88.56 209 PRO A O 1
ATOM 1602 N N . GLY A 1 210 ? -12.681 -3.824 25.351 1.00 88.88 210 GLY A N 1
ATOM 1603 C CA . GLY A 1 210 ? -13.318 -4.108 24.056 1.00 88.88 210 GLY A CA 1
ATOM 1604 C C . GLY A 1 210 ? -14.694 -4.776 24.155 1.00 88.88 210 GLY A C 1
ATOM 1605 O O . GLY A 1 210 ? -15.632 -4.405 23.461 1.00 88.88 210 GLY A O 1
ATOM 1606 N N . TYR A 1 211 ? -14.863 -5.672 25.131 1.00 92.19 211 TYR A N 1
ATOM 1607 C CA . TYR A 1 211 ? -16.135 -6.332 25.441 1.00 92.19 211 TYR A CA 1
ATOM 1608 C C . TYR A 1 211 ? -17.302 -5.407 25.849 1.00 92.19 211 TYR A C 1
ATOM 1610 O O . TYR A 1 211 ? -18.436 -5.887 25.902 1.00 92.19 211 TYR A O 1
ATOM 1618 N N . LEU A 1 212 ? -17.037 -4.141 26.191 1.00 94.19 212 LEU A N 1
ATOM 1619 C CA . LEU A 1 212 ? -18.038 -3.129 26.560 1.00 94.19 212 LEU A CA 1
ATOM 1620 C C . LEU A 1 212 ? -18.323 -2.116 25.447 1.00 94.19 212 LEU A C 1
ATOM 1622 O O . LEU A 1 212 ? -19.213 -1.295 25.634 1.00 94.19 212 LEU A O 1
ATOM 1626 N N . ILE A 1 213 ? -17.554 -2.134 24.357 1.00 94.44 213 ILE A N 1
ATOM 1627 C CA . ILE A 1 213 ? -17.637 -1.139 23.286 1.00 94.44 213 ILE A CA 1
ATOM 1628 C C . ILE A 1 213 ? -18.174 -1.836 22.044 1.00 94.44 213 ILE A C 1
ATOM 1630 O O . ILE A 1 213 ? -17.513 -2.719 21.492 1.00 94.44 213 ILE A O 1
ATOM 1634 N N . GLU A 1 214 ? -19.360 -1.433 21.605 1.00 97.88 214 GLU A N 1
ATOM 1635 C CA . GLU A 1 214 ? -19.942 -1.888 20.346 1.00 97.88 214 GLU A CA 1
ATOM 1636 C C . GLU A 1 214 ? -19.663 -0.885 19.222 1.00 97.88 214 GLU A C 1
ATOM 1638 O O . GLU A 1 214 ? -19.739 0.335 19.394 1.00 97.88 214 GLU A O 1
ATOM 1643 N N . LEU A 1 215 ? -19.320 -1.415 18.051 1.00 97.88 215 LEU A N 1
ATOM 1644 C CA . LEU A 1 215 ? -18.873 -0.666 16.888 1.00 97.88 215 LEU A CA 1
ATOM 1645 C C . LEU A 1 215 ? -19.624 -1.102 15.628 1.00 97.88 215 LEU A C 1
ATOM 1647 O O . LEU A 1 215 ? -19.844 -2.290 15.403 1.00 97.88 215 LEU A O 1
ATOM 1651 N N . THR A 1 216 ? -19.968 -0.143 14.775 1.00 98.31 216 THR A N 1
ATOM 1652 C CA . THR A 1 216 ? -20.559 -0.359 13.448 1.00 98.31 216 THR A CA 1
ATOM 1653 C C . THR A 1 216 ? -19.501 -0.131 12.378 1.00 98.31 216 THR A C 1
ATOM 1655 O O . THR A 1 216 ? -18.840 0.908 12.385 1.00 98.31 216 THR A O 1
ATOM 1658 N N . ALA A 1 217 ? -19.338 -1.075 11.450 1.00 98.38 217 ALA A N 1
ATOM 1659 C CA . ALA A 1 217 ? -18.387 -0.914 10.356 1.00 98.38 217 ALA A CA 1
ATOM 1660 C C . ALA A 1 217 ? -18.927 0.065 9.303 1.00 98.38 217 ALA A C 1
ATOM 1662 O O . ALA A 1 217 ? -20.103 0.021 8.925 1.00 98.38 217 ALA A O 1
ATOM 1663 N N . GLU A 1 218 ? -18.053 0.923 8.789 1.00 98.12 218 GLU A N 1
ATOM 1664 C CA . GLU A 1 218 ? -18.337 1.858 7.707 1.00 98.12 218 GLU A CA 1
ATOM 1665 C C . GLU A 1 218 ? -17.230 1.809 6.658 1.00 98.12 218 GLU A C 1
ATOM 1667 O O . GLU A 1 218 ? -16.054 2.024 6.945 1.00 98.12 218 GLU A O 1
ATOM 1672 N N . LEU A 1 219 ? -17.625 1.572 5.410 1.00 98.06 219 LEU A N 1
ATOM 1673 C CA . LEU A 1 219 ? -16.763 1.730 4.253 1.00 98.06 219 LEU A CA 1
ATOM 1674 C C . LEU A 1 219 ? -17.037 3.089 3.614 1.00 98.06 219 LEU A C 1
ATOM 1676 O O . LEU A 1 219 ? -18.181 3.419 3.279 1.00 98.06 219 LEU A O 1
ATOM 1680 N N . ARG A 1 220 ? -15.977 3.864 3.406 1.00 97.31 220 ARG A N 1
ATOM 1681 C CA . ARG A 1 220 ? -16.031 5.206 2.829 1.00 97.31 220 ARG A CA 1
ATOM 1682 C C . ARG A 1 220 ? -15.195 5.301 1.561 1.00 97.31 220 ARG A C 1
ATOM 1684 O O . ARG A 1 220 ? -14.160 4.649 1.448 1.00 97.31 220 ARG A O 1
ATOM 1691 N N . VAL A 1 221 ? -15.617 6.152 0.628 1.00 96.06 221 VAL A N 1
ATOM 1692 C CA . VAL A 1 221 ? -14.809 6.565 -0.529 1.00 96.06 221 VAL A CA 1
ATOM 1693 C C . VAL A 1 221 ? -14.675 8.084 -0.510 1.00 96.06 221 VAL A C 1
ATOM 1695 O O . VAL A 1 221 ? -15.670 8.800 -0.569 1.00 96.06 221 VAL A O 1
ATOM 1698 N N . ASP A 1 222 ? -13.442 8.577 -0.396 1.00 92.62 222 ASP A N 1
ATOM 1699 C CA . ASP A 1 222 ? -13.103 9.985 -0.132 1.00 92.62 222 ASP A CA 1
ATOM 1700 C C . ASP A 1 222 ? -13.906 10.597 1.031 1.00 92.62 222 ASP A C 1
ATOM 1702 O O . ASP A 1 222 ? -14.325 11.751 0.989 1.00 92.62 222 ASP A O 1
ATOM 1706 N N . GLY A 1 223 ? -14.137 9.802 2.079 1.00 91.75 223 GLY A N 1
ATOM 1707 C CA . GLY A 1 223 ? -14.861 10.222 3.280 1.00 91.75 223 GLY A CA 1
ATOM 1708 C C . GLY A 1 223 ? -16.385 10.077 3.208 1.00 91.75 223 GLY A C 1
ATOM 1709 O O . GLY A 1 223 ? -17.028 10.162 4.250 1.00 91.75 223 GLY A O 1
ATOM 1710 N N . GLU A 1 224 ? -16.981 9.795 2.049 1.00 94.81 224 GLU A N 1
ATOM 1711 C CA . GLU A 1 224 ? -18.422 9.522 1.927 1.00 94.81 224 GLU A CA 1
ATOM 1712 C C . GLU A 1 224 ? -18.728 8.052 2.240 1.00 94.81 224 GLU A C 1
ATOM 1714 O O . GLU A 1 224 ? -18.103 7.170 1.657 1.00 94.81 224 GLU A O 1
ATOM 1719 N N . VAL A 1 225 ? -19.690 7.775 3.130 1.00 96.81 225 VAL A N 1
ATOM 1720 C CA . VAL A 1 225 ? -20.117 6.400 3.457 1.00 96.81 225 VAL A CA 1
ATOM 1721 C C . VAL A 1 225 ? -20.793 5.769 2.243 1.00 96.81 225 VAL A C 1
ATOM 1723 O O . VAL A 1 225 ? -21.860 6.210 1.824 1.00 96.81 225 VAL A O 1
ATOM 1726 N N . VAL A 1 226 ? -20.190 4.711 1.702 1.00 97.38 226 VAL A N 1
ATOM 1727 C CA . VAL A 1 226 ? -20.741 3.939 0.574 1.00 97.38 226 VAL A CA 1
ATOM 1728 C C . VAL A 1 226 ? -21.377 2.626 1.016 1.00 97.38 226 VAL A C 1
ATOM 1730 O O . VAL A 1 226 ? -22.228 2.090 0.311 1.00 97.38 226 VAL A O 1
ATOM 1733 N N . ALA A 1 227 ? -20.975 2.106 2.175 1.00 97.44 227 ALA A N 1
ATOM 1734 C CA . ALA A 1 227 ? -21.582 0.943 2.800 1.00 97.44 227 ALA A CA 1
ATOM 1735 C C . ALA A 1 227 ? -21.375 1.005 4.316 1.00 97.44 227 ALA A C 1
ATOM 1737 O O . ALA A 1 227 ? -20.355 1.495 4.792 1.00 97.44 227 ALA A O 1
ATOM 1738 N N . SER A 1 228 ? -22.333 0.494 5.077 1.00 97.62 228 SER A N 1
ATOM 1739 C CA . SER A 1 228 ? -22.234 0.362 6.527 1.00 97.62 228 SER A CA 1
ATOM 1740 C C . SER A 1 228 ? -23.026 -0.864 6.960 1.00 97.62 228 SER A C 1
ATOM 1742 O O . SER A 1 228 ? -24.026 -1.206 6.322 1.00 97.62 228 SER A O 1
ATOM 1744 N N . GLY A 1 229 ? -22.570 -1.548 8.004 1.00 96.25 229 GLY A N 1
ATOM 1745 C CA . GLY A 1 229 ? -23.247 -2.737 8.495 1.00 96.25 229 GLY A CA 1
ATOM 1746 C C . GLY A 1 229 ? -22.510 -3.441 9.623 1.00 96.25 229 GLY A C 1
ATOM 1747 O O . GLY A 1 229 ? -21.339 -3.179 9.892 1.00 96.25 229 GLY A O 1
ATOM 1748 N N . GLY A 1 230 ? -23.226 -4.368 10.258 1.00 96.00 230 GLY A N 1
ATOM 1749 C CA . GLY A 1 230 ? -22.740 -5.117 11.414 1.00 96.00 230 GLY A CA 1
ATOM 1750 C C . GLY A 1 230 ? -22.691 -4.283 12.696 1.00 96.00 230 GLY A C 1
ATOM 1751 O O . GLY A 1 230 ? -22.616 -3.059 12.665 1.00 96.00 230 GLY A O 1
ATOM 1752 N N . VAL A 1 231 ? -22.750 -4.974 13.831 1.00 97.44 231 VAL A N 1
ATOM 1753 C CA . VAL A 1 231 ? -22.431 -4.421 15.149 1.00 97.44 231 VAL A CA 1
ATOM 1754 C C . VAL A 1 231 ? -21.512 -5.433 15.811 1.00 97.44 231 VAL A C 1
ATOM 1756 O O . VAL A 1 231 ? -21.898 -6.588 15.990 1.00 97.44 231 VAL A O 1
ATOM 1759 N N . PHE A 1 232 ? -20.296 -5.007 16.118 1.00 97.69 232 PHE A N 1
ATOM 1760 C CA . PHE A 1 232 ? -19.214 -5.861 16.594 1.00 97.69 232 PHE A CA 1
ATOM 1761 C C . PHE A 1 232 ? -18.679 -5.331 17.906 1.00 97.69 232 PHE A C 1
ATOM 1763 O O . PHE A 1 232 ? -18.666 -4.119 18.128 1.00 97.69 232 PHE A O 1
ATOM 1770 N N . ARG A 1 233 ? -18.184 -6.216 18.766 1.00 97.06 233 ARG A N 1
ATOM 1771 C CA . ARG A 1 233 ? -17.424 -5.745 19.925 1.00 97.06 233 ARG A CA 1
ATOM 1772 C C . ARG A 1 233 ? -16.040 -5.316 19.473 1.00 97.06 233 ARG A C 1
ATOM 1774 O O . ARG A 1 233 ? -15.425 -5.973 18.638 1.00 97.06 233 ARG A O 1
ATOM 1781 N N . MET A 1 234 ? -15.520 -4.236 20.043 1.00 95.75 234 MET A N 1
ATOM 1782 C CA . MET A 1 234 ? -14.153 -3.816 19.757 1.00 95.75 234 MET A CA 1
ATOM 1783 C C . MET A 1 234 ? -13.170 -4.946 20.100 1.00 95.75 234 MET A C 1
ATOM 1785 O O . MET A 1 234 ? -13.238 -5.546 21.177 1.00 95.75 234 MET A O 1
ATOM 1789 N N . GLY A 1 235 ? -12.244 -5.227 19.186 1.00 95.12 235 GLY A N 1
ATOM 1790 C CA . GLY A 1 235 ? -11.300 -6.332 19.311 1.00 95.12 235 GLY A CA 1
ATOM 1791 C C . GLY A 1 235 ? -11.809 -7.675 18.785 1.00 95.12 235 GLY A C 1
ATOM 1792 O O . GLY A 1 235 ? -11.083 -8.651 18.908 1.00 95.12 235 GLY A O 1
ATOM 1793 N N . GLU A 1 236 ? -13.026 -7.757 18.244 1.00 96.62 236 GLU A N 1
ATOM 1794 C CA . GLU A 1 236 ? -13.543 -8.964 17.588 1.00 96.62 236 GLU A CA 1
ATOM 1795 C C . GLU A 1 236 ? -12.853 -9.205 16.238 1.00 96.62 236 GLU A C 1
ATOM 1797 O O . GLU A 1 236 ? -12.592 -8.260 15.493 1.00 96.62 236 G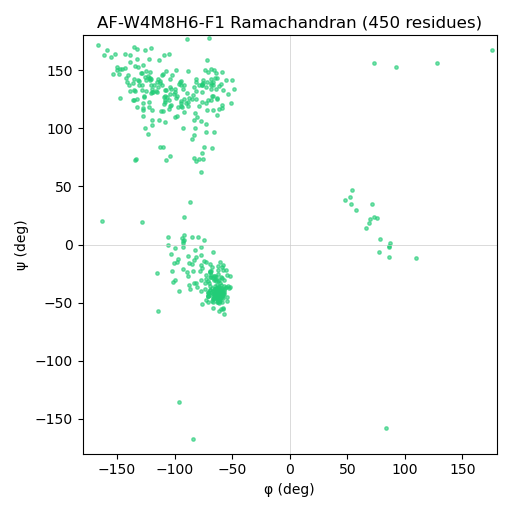LU A O 1
ATOM 1802 N N . GLU A 1 237 ? -12.541 -10.465 15.933 1.00 96.44 237 GLU A N 1
ATOM 1803 C CA . GLU A 1 237 ? -11.902 -10.856 14.676 1.00 96.44 237 GLU A CA 1
ATOM 1804 C C . GLU A 1 237 ? -12.943 -11.045 13.567 1.00 96.44 237 GLU A C 1
ATOM 1806 O O . GLU A 1 237 ? -13.885 -11.823 13.702 1.00 96.44 237 GLU A O 1
ATOM 1811 N N . LEU A 1 238 ? -12.734 -10.341 12.461 1.00 97.75 238 LEU A N 1
ATOM 1812 C CA . LEU A 1 238 ? -13.550 -10.315 11.256 1.00 97.75 238 LEU A CA 1
ATOM 1813 C C . LEU A 1 238 ? -12.706 -10.758 10.054 1.00 97.75 238 LEU A C 1
ATOM 1815 O O . LEU A 1 238 ? -11.476 -10.835 10.120 1.00 97.75 238 LEU A O 1
ATOM 1819 N N . VAL A 1 239 ? -13.370 -10.992 8.924 1.00 98.19 239 VAL A N 1
ATOM 1820 C CA . VAL A 1 239 ? -12.702 -11.297 7.651 1.00 98.19 239 VAL A CA 1
ATOM 1821 C C . VAL A 1 239 ? -13.079 -10.242 6.627 1.00 98.19 239 VAL A C 1
ATOM 1823 O O . VAL A 1 239 ? -14.263 -9.957 6.452 1.00 98.19 239 VAL A O 1
ATOM 1826 N N . SER A 1 240 ? -12.103 -9.679 5.923 1.00 97.38 240 SER A N 1
ATOM 1827 C CA . SER A 1 240 ? -12.350 -8.913 4.704 1.00 97.38 240 SER A CA 1
ATOM 1828 C C . SER A 1 240 ? -11.893 -9.697 3.480 1.00 97.38 240 SER A C 1
ATOM 1830 O O . SER A 1 240 ? -10.960 -10.487 3.545 1.00 97.38 240 SER A O 1
ATOM 1832 N N . THR A 1 241 ? -12.567 -9.485 2.356 1.00 98.06 241 THR A N 1
ATOM 1833 C CA . THR A 1 241 ? -12.144 -9.980 1.046 1.00 98.06 241 THR A CA 1
ATOM 1834 C C . THR A 1 241 ? -11.999 -8.787 0.126 1.00 98.06 241 THR A C 1
ATOM 1836 O O . THR A 1 241 ? -12.954 -8.021 -0.059 1.00 98.06 241 THR A O 1
ATOM 1839 N N . LEU A 1 242 ? -10.810 -8.625 -0.438 1.00 97.06 242 LEU A N 1
ATOM 1840 C CA . LEU A 1 242 ? -10.493 -7.602 -1.423 1.00 97.06 242 LEU A CA 1
ATOM 1841 C C . LEU A 1 242 ? -10.180 -8.296 -2.739 1.00 97.06 242 LEU A C 1
ATOM 1843 O O . LEU A 1 242 ? -9.541 -9.340 -2.744 1.00 97.06 242 LEU A O 1
ATOM 1847 N N . GLY A 1 243 ? -10.594 -7.720 -3.860 1.00 95.94 243 GLY A N 1
ATOM 1848 C CA . GLY A 1 243 ? -10.344 -8.380 -5.133 1.00 95.94 243 GLY A CA 1
ATOM 1849 C C . GLY A 1 243 ? -10.443 -7.478 -6.338 1.00 95.94 243 GLY A C 1
ATOM 1850 O O . GLY A 1 243 ? -11.018 -6.385 -6.301 1.00 95.94 243 GLY A O 1
ATOM 1851 N N . LEU A 1 244 ? -9.880 -7.961 -7.440 1.00 95.50 244 LEU A N 1
ATOM 1852 C CA . LEU A 1 244 ? -9.993 -7.329 -8.746 1.00 95.50 244 LEU A CA 1
ATOM 1853 C C . LEU A 1 244 ? -10.734 -8.243 -9.706 1.00 95.50 244 LEU A C 1
ATOM 1855 O O . LEU A 1 244 ? -10.376 -9.402 -9.886 1.00 95.50 244 LEU A O 1
ATOM 1859 N N . TYR A 1 245 ? -11.710 -7.675 -10.399 1.00 95.38 245 TYR A N 1
ATOM 1860 C CA . TYR A 1 245 ? -12.371 -8.334 -11.510 1.00 95.38 245 TYR A CA 1
ATOM 1861 C C . TYR A 1 245 ? -11.678 -7.976 -12.826 1.00 95.38 245 TYR A C 1
ATOM 1863 O O . TYR A 1 245 ? -11.534 -6.799 -13.186 1.00 95.38 245 TYR A O 1
ATOM 1871 N N . ASP A 1 246 ? -11.277 -8.999 -13.569 1.00 92.75 246 ASP A N 1
ATOM 1872 C CA . ASP A 1 246 ? -10.816 -8.922 -14.948 1.00 92.75 246 ASP A CA 1
ATOM 1873 C C . ASP A 1 246 ? -11.901 -9.505 -15.873 1.00 92.75 246 ASP A C 1
ATOM 1875 O O . ASP A 1 246 ? -12.315 -10.644 -15.670 1.00 92.75 246 ASP A O 1
ATOM 1879 N N . PRO A 1 247 ? -12.364 -8.787 -16.915 1.00 91.56 247 PRO A N 1
ATOM 1880 C CA . PRO A 1 247 ? -13.391 -9.296 -17.830 1.00 91.56 247 PRO A CA 1
ATOM 1881 C C . PRO A 1 247 ? -13.073 -10.637 -18.504 1.00 91.56 247 PRO A C 1
ATOM 1883 O O . PRO A 1 247 ? -13.979 -11.304 -19.001 1.00 91.56 247 PRO A O 1
ATOM 1886 N N . VAL A 1 248 ? -11.794 -11.006 -18.577 1.00 90.38 248 VAL A N 1
ATOM 1887 C CA . VAL A 1 248 ? -11.318 -12.262 -19.158 1.00 90.38 248 VAL A CA 1
ATOM 1888 C C . VAL A 1 248 ? -11.101 -13.324 -18.082 1.00 90.38 248 VAL A C 1
ATOM 1890 O O . VAL A 1 248 ? -11.400 -14.490 -18.331 1.00 90.38 248 VAL A O 1
ATOM 1893 N N . GLN A 1 249 ? -10.564 -12.949 -16.916 1.00 90.31 249 GLN A N 1
ATOM 1894 C CA . GLN A 1 249 ? -10.141 -13.908 -15.881 1.00 90.31 249 GLN A CA 1
ATOM 1895 C C . GLN A 1 249 ? -11.140 -14.079 -14.725 1.00 90.31 249 GLN A C 1
ATOM 1897 O O . GLN A 1 249 ? -11.067 -15.076 -14.017 1.00 90.31 249 GLN A O 1
ATOM 1902 N N . GLY A 1 250 ? -12.100 -13.169 -14.567 1.00 94.06 250 GLY A N 1
ATOM 1903 C CA . GLY A 1 250 ? -13.022 -13.141 -13.435 1.00 94.06 250 GLY A CA 1
ATOM 1904 C C . GLY A 1 250 ? -12.435 -12.437 -12.210 1.00 94.06 250 GLY A C 1
ATOM 1905 O O . GLY A 1 250 ? -11.548 -11.592 -12.340 1.00 94.06 250 GLY A O 1
ATOM 1906 N N . TRP A 1 251 ? -12.988 -12.758 -11.039 1.00 94.56 251 TRP A N 1
ATOM 1907 C CA . TRP A 1 251 ? -12.517 -12.261 -9.746 1.00 94.56 251 TRP A CA 1
ATOM 1908 C C . TRP A 1 251 ? -11.244 -12.982 -9.309 1.00 94.56 251 TRP A C 1
ATOM 1910 O O . TRP A 1 251 ? -11.132 -14.200 -9.448 1.00 94.56 251 TRP A O 1
ATOM 1920 N N . ASP A 1 252 ? -10.314 -12.199 -8.785 1.00 93.75 252 ASP A N 1
ATOM 1921 C CA . ASP A 1 252 ? -9.087 -12.634 -8.132 1.00 93.75 252 ASP A CA 1
ATOM 1922 C C . ASP A 1 252 ? -9.086 -11.966 -6.753 1.00 93.75 252 ASP A C 1
ATOM 1924 O O . ASP A 1 252 ? -8.882 -10.748 -6.658 1.00 93.75 252 ASP A O 1
ATOM 1928 N N . ASP A 1 253 ? -9.465 -12.749 -5.744 1.00 93.81 253 ASP A N 1
ATOM 1929 C CA . ASP A 1 253 ? -9.837 -12.298 -4.404 1.00 93.81 253 ASP A CA 1
ATOM 1930 C C . ASP A 1 253 ? -8.805 -12.773 -3.375 1.00 93.81 253 ASP A C 1
ATOM 1932 O O . ASP A 1 253 ? -8.391 -13.931 -3.404 1.00 93.81 253 ASP A O 1
ATOM 1936 N N . GLU A 1 254 ? -8.469 -11.902 -2.428 1.00 94.00 254 GLU A N 1
ATOM 1937 C CA . GLU A 1 254 ? -7.597 -12.176 -1.288 1.00 94.00 254 GLU A CA 1
ATOM 1938 C C . GLU A 1 254 ? -8.355 -11.931 0.021 1.00 94.00 254 GLU A C 1
ATOM 1940 O O . GLU A 1 254 ? -8.998 -10.889 0.216 1.00 94.00 254 GLU A O 1
ATOM 1945 N N . ASP A 1 255 ? -8.290 -12.915 0.919 1.00 95.81 255 ASP A N 1
ATOM 1946 C CA . ASP A 1 255 ? -8.916 -12.858 2.237 1.00 95.81 255 ASP A CA 1
ATOM 1947 C C . ASP A 1 255 ? -7.920 -12.329 3.274 1.00 95.81 255 ASP A C 1
ATOM 1949 O O . ASP A 1 255 ? -6.785 -12.785 3.373 1.00 95.81 255 ASP A O 1
ATOM 1953 N N . ASN A 1 256 ? -8.385 -11.396 4.094 1.00 94.81 256 ASN A N 1
ATOM 1954 C CA . ASN A 1 256 ? -7.602 -10.677 5.082 1.00 94.81 256 ASN A CA 1
ATOM 1955 C C . ASN A 1 256 ? -8.279 -10.743 6.455 1.00 94.81 256 ASN A C 1
ATOM 1957 O O . ASN A 1 256 ? -9.510 -10.745 6.568 1.00 94.81 256 ASN A O 1
ATOM 1961 N N . ARG A 1 257 ? -7.474 -10.751 7.521 1.00 94.69 257 ARG A N 1
ATOM 1962 C CA . ARG A 1 257 ? -7.981 -10.616 8.891 1.00 94.69 257 ARG A CA 1
ATOM 1963 C C . ARG A 1 257 ? -8.182 -9.140 9.215 1.00 94.69 257 ARG A C 1
ATOM 1965 O O . ARG A 1 257 ? -7.306 -8.324 8.952 1.00 94.69 257 ARG A O 1
ATOM 1972 N N . VAL A 1 258 ? -9.308 -8.814 9.835 1.00 95.75 258 VAL A N 1
ATOM 1973 C CA . VAL A 1 258 ? -9.612 -7.461 10.315 1.00 95.75 258 VAL A CA 1
ATOM 1974 C C . VAL A 1 258 ? -10.018 -7.546 11.774 1.00 95.75 258 VAL A C 1
ATOM 1976 O O . VAL A 1 258 ? -10.798 -8.419 12.138 1.00 95.75 258 VAL A O 1
ATOM 1979 N N . ILE A 1 259 ? -9.533 -6.641 12.615 1.00 96.94 259 ILE A N 1
ATOM 1980 C CA . ILE A 1 259 ? -10.023 -6.517 13.989 1.00 96.94 259 ILE A CA 1
ATOM 1981 C C . ILE A 1 259 ? -11.018 -5.355 14.065 1.00 96.94 259 ILE A C 1
ATOM 1983 O O . ILE A 1 259 ? -10.755 -4.246 13.602 1.00 96.94 259 ILE A O 1
ATOM 1987 N N . ALA A 1 260 ? -12.183 -5.589 14.668 1.00 97.44 260 ALA A N 1
ATOM 1988 C CA . ALA A 1 260 ? -13.186 -4.552 14.867 1.00 97.44 260 ALA A CA 1
ATOM 1989 C C . ALA A 1 260 ? -12.612 -3.390 15.699 1.00 97.44 260 ALA A C 1
ATOM 1991 O O . ALA A 1 260 ? -12.197 -3.575 16.847 1.00 97.44 260 ALA A O 1
ATOM 1992 N N . GLY A 1 261 ? -12.611 -2.189 15.118 1.00 93.81 261 GLY A N 1
ATOM 1993 C CA . GLY A 1 261 ? -11.991 -0.984 15.682 1.00 93.81 261 GLY A CA 1
ATOM 1994 C C . GLY A 1 261 ? -10.735 -0.514 14.947 1.00 93.81 261 GLY A C 1
ATOM 1995 O O . GLY A 1 261 ? -10.284 0.600 15.197 1.00 93.81 261 GLY A O 1
ATOM 1996 N N . GLU A 1 262 ? -10.176 -1.323 14.046 1.00 94.62 262 GLU A N 1
ATOM 1997 C CA . GLU A 1 262 ? -9.053 -0.908 13.202 1.00 94.62 262 GLU A CA 1
ATOM 1998 C C . GLU A 1 262 ? -9.467 0.161 12.191 1.00 94.62 262 GLU A C 1
ATOM 2000 O O . GLU A 1 262 ? -10.600 0.201 11.713 1.00 94.62 262 GLU A O 1
ATOM 2005 N N . PHE A 1 263 ? -8.517 1.005 11.807 1.00 95.62 263 PHE A N 1
ATOM 2006 C CA . PHE A 1 263 ? -8.702 1.938 10.705 1.00 95.62 263 PHE A CA 1
ATOM 2007 C C . PHE A 1 263 ? -7.854 1.490 9.521 1.00 95.62 263 PHE A C 1
ATOM 2009 O O . PHE A 1 263 ? -6.634 1.380 9.643 1.00 95.62 263 PHE A O 1
ATOM 2016 N N . GLN A 1 264 ? -8.490 1.234 8.379 1.00 96.44 264 GLN A N 1
ATOM 2017 C CA . GLN A 1 264 ? -7.816 0.757 7.173 1.00 96.44 264 GLN A CA 1
ATOM 2018 C C . GLN A 1 264 ? -8.030 1.736 6.030 1.00 96.44 264 GLN A C 1
ATOM 2020 O O . GLN A 1 264 ? -9.146 2.197 5.793 1.00 96.44 264 GLN A O 1
ATOM 2025 N N . VAL A 1 265 ? -6.976 2.007 5.271 1.00 97.56 265 VAL A N 1
ATOM 2026 C CA . VAL A 1 265 ? -7.049 2.713 3.992 1.00 97.56 265 VAL A CA 1
ATOM 2027 C C . VAL A 1 265 ? -6.620 1.763 2.895 1.00 97.56 265 VAL A C 1
ATOM 2029 O O . VAL A 1 265 ? -5.561 1.158 2.994 1.00 97.56 265 VAL A O 1
ATOM 2032 N N . VAL A 1 266 ? -7.415 1.679 1.835 1.00 96.75 266 VAL A N 1
ATOM 2033 C CA . VAL A 1 266 ? -7.133 0.882 0.643 1.00 96.75 266 VAL A CA 1
ATOM 2034 C C . VAL A 1 266 ? -6.931 1.822 -0.539 1.00 96.75 266 VAL A C 1
ATOM 2036 O O . VAL A 1 266 ? -7.699 2.768 -0.756 1.00 96.75 266 VAL A O 1
ATOM 2039 N N . MET A 1 267 ? -5.904 1.542 -1.335 1.00 94.25 267 MET A N 1
ATOM 2040 C CA . MET A 1 267 ? -5.656 2.215 -2.602 1.00 94.25 267 MET A CA 1
ATOM 2041 C C . MET A 1 267 ? -5.680 1.198 -3.734 1.00 94.25 267 MET A C 1
ATOM 2043 O O . MET A 1 267 ? -5.020 0.164 -3.672 1.00 94.25 267 MET A O 1
ATOM 2047 N N . VAL A 1 268 ? -6.383 1.553 -4.808 1.00 94.50 268 VAL A N 1
ATOM 2048 C CA . VAL A 1 268 ? -6.369 0.794 -6.056 1.00 94.50 268 VAL A CA 1
ATOM 2049 C C . VAL A 1 268 ? -5.526 1.540 -7.086 1.00 94.50 268 VAL A C 1
ATOM 2051 O O . VAL A 1 268 ? -5.863 2.651 -7.507 1.00 94.50 268 VAL A O 1
ATOM 2054 N N . ASP A 1 269 ? -4.427 0.925 -7.507 1.00 92.12 269 ASP A N 1
ATOM 2055 C CA . ASP A 1 269 ? -3.604 1.387 -8.617 1.00 92.12 269 ASP A CA 1
ATOM 2056 C C . ASP A 1 269 ? -4.052 0.707 -9.917 1.00 92.12 269 ASP A C 1
ATOM 2058 O O . ASP A 1 269 ? -3.703 -0.436 -10.196 1.00 92.12 269 ASP A O 1
ATOM 2062 N N . GLY A 1 270 ? -4.838 1.410 -10.735 1.00 88.44 270 GLY A N 1
ATOM 2063 C CA . GLY A 1 270 ? -5.374 0.845 -11.976 1.00 88.44 270 GLY A CA 1
ATOM 2064 C C . GLY A 1 270 ? -4.308 0.529 -13.034 1.00 88.44 270 GLY A C 1
ATOM 2065 O O . GLY A 1 270 ? -4.373 -0.516 -13.675 1.00 88.44 270 GLY A O 1
ATOM 2066 N N . ALA A 1 271 ? -3.345 1.428 -13.252 1.00 84.19 271 ALA A N 1
ATOM 2067 C CA . ALA A 1 271 ? -2.283 1.252 -14.256 1.00 84.19 271 ALA A CA 1
ATOM 2068 C C . ALA A 1 271 ? -1.084 2.201 -14.051 1.00 84.19 271 ALA A C 1
ATOM 2070 O O . ALA A 1 271 ? -0.319 2.464 -14.982 1.00 84.19 271 ALA A O 1
ATOM 2071 N N . GLY A 1 272 ? -0.924 2.748 -12.852 1.00 86.50 272 GLY A N 1
ATOM 2072 C CA . GLY A 1 272 ? 0.091 3.721 -12.488 1.00 86.50 272 GLY A CA 1
ATOM 2073 C C . GLY A 1 272 ? -0.487 4.961 -11.807 1.00 86.50 272 GLY A C 1
ATOM 2074 O O . GLY A 1 272 ? -1.629 5.373 -12.014 1.00 86.50 272 GLY A O 1
ATOM 2075 N N . VAL A 1 273 ? 0.380 5.614 -11.038 1.00 86.56 273 VAL A N 1
ATOM 2076 C CA . VAL A 1 273 ? 0.092 6.873 -10.353 1.00 86.56 273 VAL A CA 1
ATOM 2077 C C . VAL A 1 273 ? 0.549 8.053 -11.206 1.00 86.56 273 VAL A C 1
ATOM 2079 O O . VAL A 1 273 ? 1.728 8.168 -11.549 1.00 86.56 273 VAL A O 1
ATOM 2082 N N . ALA A 1 274 ? -0.372 8.967 -11.517 1.00 83.75 274 ALA A N 1
ATOM 2083 C CA . ALA A 1 274 ? -0.035 10.218 -12.185 1.00 83.75 274 ALA A CA 1
ATOM 2084 C C . ALA A 1 274 ? 0.782 11.134 -11.259 1.00 83.75 274 ALA A C 1
ATOM 2086 O O . ALA A 1 274 ? 0.460 11.292 -10.081 1.00 83.75 274 ALA A O 1
ATOM 2087 N N . ARG A 1 275 ? 1.806 11.802 -11.807 1.00 81.31 275 ARG A N 1
ATOM 2088 C CA . ARG A 1 275 ? 2.650 12.746 -11.053 1.00 81.31 275 ARG A CA 1
ATOM 2089 C C . ARG A 1 275 ? 1.836 13.869 -10.405 1.00 81.31 275 ARG A C 1
ATOM 2091 O O . ARG A 1 275 ? 2.072 14.188 -9.249 1.00 81.31 275 ARG A O 1
ATOM 2098 N N . SER A 1 276 ? 0.844 14.404 -11.114 1.00 85.44 276 SER A N 1
ATOM 2099 C CA . SER A 1 276 ? -0.050 15.441 -10.587 1.00 85.44 276 SER A CA 1
ATOM 2100 C C . SER A 1 276 ? -0.843 14.977 -9.363 1.00 85.44 276 SER A C 1
ATOM 2102 O O . SER A 1 276 ? -1.120 15.776 -8.474 1.00 85.44 276 SER A O 1
ATOM 2104 N N . HIS A 1 277 ? -1.195 13.687 -9.297 1.00 87.00 277 HIS A N 1
ATOM 2105 C CA . HIS A 1 277 ? -1.877 13.114 -8.135 1.00 87.00 277 HIS A CA 1
ATOM 2106 C C . HIS A 1 277 ? -0.932 13.013 -6.936 1.00 87.00 277 HIS A C 1
ATOM 2108 O O . HIS A 1 277 ? -1.301 13.402 -5.832 1.00 87.00 277 HIS A O 1
ATOM 2114 N N . LEU A 1 278 ? 0.318 12.593 -7.166 1.00 85.50 278 LEU A N 1
ATOM 2115 C CA . LEU A 1 278 ? 1.361 12.596 -6.136 1.00 85.50 278 LEU A CA 1
ATOM 2116 C C . LEU A 1 278 ? 1.632 14.008 -5.600 1.00 85.50 278 LEU A C 1
ATOM 2118 O O . LEU A 1 278 ? 1.691 14.197 -4.392 1.00 85.50 278 LEU A O 1
ATOM 2122 N N . GLU A 1 279 ? 1.758 15.001 -6.481 1.00 87.19 279 GLU A N 1
ATOM 2123 C CA . GLU A 1 279 ? 1.988 16.401 -6.098 1.00 87.19 279 GLU A CA 1
ATOM 2124 C C . GLU A 1 279 ? 0.804 16.975 -5.308 1.00 87.19 279 GLU A C 1
ATOM 2126 O O . GLU A 1 279 ? 1.004 17.625 -4.282 1.00 87.19 279 GLU A O 1
ATOM 2131 N N . SER A 1 280 ? -0.432 16.681 -5.729 1.00 90.06 280 SER A N 1
ATOM 2132 C CA . SER A 1 280 ? -1.633 17.080 -4.990 1.00 90.06 280 SER A CA 1
ATOM 2133 C C . SER A 1 280 ? -1.690 16.439 -3.603 1.00 90.06 280 SER A C 1
ATOM 2135 O O . SER A 1 280 ? -1.992 17.128 -2.628 1.00 90.06 280 SER A O 1
ATOM 2137 N N . GLN A 1 281 ? -1.371 15.148 -3.496 1.00 90.38 281 GLN A N 1
ATOM 2138 C CA . GLN A 1 281 ? -1.372 14.442 -2.219 1.00 90.38 281 GLN A CA 1
ATOM 2139 C C . GLN A 1 281 ? -0.249 14.923 -1.295 1.00 90.38 281 GLN A C 1
ATOM 2141 O O . GLN A 1 281 ? -0.485 15.143 -0.110 1.00 90.38 281 GLN A O 1
ATOM 2146 N N . ALA A 1 282 ? 0.949 15.159 -1.833 1.00 83.94 282 ALA A N 1
ATOM 2147 C CA . ALA A 1 282 ? 2.067 15.711 -1.076 1.00 83.94 282 ALA A CA 1
ATOM 2148 C C . ALA A 1 282 ? 1.727 17.093 -0.499 1.00 83.94 282 ALA A C 1
ATOM 2150 O O . ALA A 1 282 ? 2.015 17.353 0.667 1.00 83.94 282 ALA A O 1
ATOM 2151 N N . ALA A 1 283 ? 1.054 17.952 -1.272 1.00 88.12 283 ALA A N 1
ATOM 2152 C CA . ALA A 1 283 ? 0.600 19.254 -0.790 1.00 88.12 283 ALA A CA 1
ATOM 2153 C C . ALA A 1 283 ? -0.423 19.130 0.356 1.00 88.12 283 ALA A C 1
ATOM 2155 O O . ALA A 1 283 ? -0.322 19.858 1.342 1.00 88.12 283 ALA A O 1
ATOM 2156 N N . LYS A 1 284 ? -1.372 18.184 0.267 1.00 87.88 284 LYS A N 1
ATOM 2157 C CA . LYS A 1 284 ? -2.328 17.899 1.355 1.00 87.88 284 LYS A CA 1
ATOM 2158 C C . LYS A 1 284 ? -1.623 17.407 2.618 1.00 87.88 284 LYS A C 1
ATOM 2160 O O . LYS A 1 284 ? -1.890 17.924 3.698 1.00 87.88 284 LYS A O 1
ATOM 2165 N N . ALA A 1 285 ? -0.700 16.456 2.481 1.00 82.75 285 ALA A N 1
ATOM 2166 C CA . ALA A 1 285 ? 0.060 15.913 3.603 1.00 82.75 285 ALA A CA 1
ATOM 2167 C C . ALA A 1 285 ? 0.936 16.984 4.277 1.00 82.75 285 ALA A C 1
ATOM 2169 O O . ALA A 1 285 ? 0.984 17.053 5.502 1.00 82.75 285 ALA A O 1
ATOM 2170 N N . GLN A 1 286 ? 1.579 17.860 3.495 1.00 82.31 286 GLN A N 1
ATOM 2171 C CA . GLN A 1 286 ? 2.359 18.988 4.017 1.00 82.31 286 GLN A CA 1
ATOM 2172 C C . GLN A 1 286 ? 1.486 20.013 4.745 1.00 82.31 286 GLN A C 1
ATOM 2174 O O . GLN A 1 286 ? 1.859 20.461 5.825 1.00 82.31 286 GLN A O 1
ATOM 2179 N N . ALA A 1 287 ? 0.322 20.361 4.189 1.00 85.44 287 ALA A N 1
ATOM 2180 C CA . ALA A 1 287 ? -0.612 21.277 4.839 1.00 85.44 287 ALA A CA 1
ATOM 2181 C C . ALA A 1 287 ? -1.123 20.711 6.172 1.00 85.44 287 ALA A C 1
ATOM 2183 O O . ALA A 1 287 ? -1.157 21.423 7.171 1.00 85.44 287 ALA A O 1
ATOM 2184 N N . LEU A 1 288 ? -1.458 19.420 6.200 1.00 81.62 288 LEU A N 1
ATOM 2185 C CA . LEU A 1 288 ? -1.899 18.734 7.410 1.00 81.62 288 LEU A CA 1
ATOM 2186 C C . LEU A 1 288 ? -0.787 18.648 8.463 1.00 81.62 288 LEU A C 1
ATOM 2188 O O . LEU A 1 288 ? -1.036 18.890 9.640 1.00 81.62 288 LEU A O 1
ATOM 2192 N N . LYS A 1 289 ? 0.449 18.350 8.043 1.00 76.88 289 LYS A N 1
ATOM 2193 C CA . LYS A 1 289 ? 1.618 18.363 8.929 1.00 76.88 289 LYS A CA 1
ATOM 2194 C C . LYS A 1 289 ? 1.833 19.750 9.541 1.00 76.88 289 LYS A C 1
ATOM 2196 O O . LYS A 1 289 ? 2.003 19.850 10.748 1.00 76.88 289 LYS A O 1
ATOM 2201 N N . ALA A 1 290 ? 1.750 20.810 8.737 1.00 81.81 290 ALA A N 1
ATOM 2202 C CA . ALA A 1 290 ? 1.879 22.179 9.232 1.00 81.81 290 ALA A CA 1
ATOM 2203 C C . ALA A 1 290 ? 0.765 22.550 10.230 1.00 81.81 290 ALA A C 1
ATOM 2205 O O . ALA A 1 290 ? 1.042 23.192 11.238 1.00 81.81 290 ALA A O 1
ATOM 2206 N N . GLN A 1 291 ? -0.479 22.111 9.994 1.00 80.94 291 GLN A N 1
ATOM 2207 C CA . GLN A 1 291 ? -1.577 22.280 10.958 1.00 80.94 291 GLN A CA 1
ATOM 2208 C C . GLN A 1 291 ? -1.315 21.524 12.265 1.00 80.94 291 GLN A C 1
ATOM 2210 O O . GLN A 1 291 ? -1.576 22.061 13.339 1.00 80.94 291 GLN A O 1
ATOM 2215 N N . ALA A 1 292 ? -0.777 20.303 12.184 1.00 73.88 292 ALA A N 1
ATOM 2216 C CA . ALA A 1 292 ? -0.393 19.515 13.352 1.00 73.88 292 ALA A CA 1
ATOM 2217 C C . ALA A 1 292 ? 0.695 20.211 14.181 1.00 73.88 292 ALA A C 1
ATOM 2219 O O . ALA A 1 292 ? 0.530 20.374 15.387 1.00 73.88 292 ALA A O 1
ATOM 2220 N N . GLU A 1 293 ? 1.759 20.690 13.534 1.00 75.88 293 GLU A N 1
ATOM 2221 C CA . GLU A 1 293 ? 2.861 21.418 14.180 1.00 75.88 293 GLU A CA 1
ATOM 2222 C C . GLU A 1 293 ? 2.414 22.763 14.779 1.00 75.88 293 GLU A C 1
ATOM 2224 O O . GLU A 1 293 ? 2.965 23.206 15.784 1.00 75.88 293 GLU A O 1
ATOM 2229 N N . ALA A 1 294 ? 1.391 23.399 14.202 1.00 79.56 294 ALA A N 1
ATOM 2230 C CA . ALA A 1 294 ? 0.794 24.629 14.721 1.00 79.56 294 ALA A CA 1
ATOM 2231 C C . ALA A 1 294 ? -0.242 24.398 15.843 1.00 79.56 294 ALA A C 1
ATOM 2233 O O . ALA A 1 294 ? -0.761 25.366 16.398 1.00 79.56 294 ALA A O 1
ATOM 2234 N N . GLY A 1 295 ? -0.574 23.143 16.175 1.00 75.88 295 GLY A N 1
ATOM 2235 C CA . GLY A 1 295 ? -1.637 22.814 17.132 1.00 75.88 295 GLY A CA 1
ATOM 2236 C C . GLY A 1 295 ? -3.052 23.135 16.625 1.00 75.88 295 GLY A C 1
ATOM 2237 O O . GLY A 1 295 ? -3.996 23.220 17.409 1.00 75.88 295 GLY A O 1
ATOM 2238 N N . GLU A 1 296 ? -3.230 23.306 15.314 1.00 80.62 296 GLU A N 1
ATOM 2239 C CA . GLU A 1 296 ? -4.479 23.727 14.664 1.00 80.62 296 GLU A CA 1
ATOM 2240 C C . GLU A 1 296 ? -5.362 22.544 14.222 1.00 80.62 296 GLU A C 1
ATOM 2242 O O . GLU A 1 296 ? -6.212 22.678 13.345 1.00 80.62 296 GLU A O 1
ATOM 2247 N N . LEU A 1 297 ? -5.210 21.371 14.844 1.00 72.62 297 LEU A N 1
ATOM 2248 C CA . LEU A 1 297 ? -6.017 20.179 14.536 1.00 72.62 297 LEU A CA 1
ATOM 2249 C C . LEU A 1 297 ? -7.410 20.190 15.188 1.00 72.62 297 LEU A C 1
ATOM 2251 O O . LEU A 1 297 ? -8.143 19.205 15.104 1.00 72.62 297 LEU A O 1
ATOM 2255 N N . SER A 1 298 ? -7.804 21.289 15.837 1.00 72.50 298 SER A N 1
ATOM 2256 C CA . SER A 1 298 ? -9.118 21.404 16.474 1.00 72.50 298 SER A CA 1
ATOM 2257 C C . SER A 1 298 ? -10.244 21.215 15.449 1.00 72.50 298 SER A C 1
ATOM 2259 O O . SER A 1 298 ? -10.377 21.984 14.498 1.00 72.50 298 SER A O 1
ATOM 2261 N N . GLY A 1 299 ? -11.052 20.167 15.632 1.00 69.19 299 GLY A N 1
ATOM 2262 C CA . GLY A 1 299 ? -12.133 19.788 14.714 1.00 69.19 299 GLY A CA 1
ATOM 2263 C C . GLY A 1 299 ? -11.715 18.887 13.544 1.00 69.19 299 GLY A C 1
ATOM 2264 O O . GLY A 1 299 ? -12.584 18.461 12.782 1.00 69.19 299 GLY A O 1
ATOM 2265 N N . VAL A 1 300 ? -10.429 18.549 13.410 1.00 73.44 300 VAL A N 1
ATOM 2266 C CA . VAL A 1 300 ? -9.947 17.528 12.470 1.00 73.44 300 VAL A CA 1
ATOM 2267 C C . VAL A 1 300 ? -9.983 16.171 13.171 1.00 73.44 300 VAL A C 1
ATOM 2269 O O . VAL A 1 300 ? -9.385 15.995 14.229 1.00 73.44 300 VAL A O 1
ATOM 2272 N N . SER A 1 301 ? -10.698 15.196 12.604 1.00 79.38 301 SER A N 1
ATOM 2273 C CA . SER A 1 301 ? -10.748 13.855 13.194 1.00 79.38 301 SER A CA 1
ATOM 2274 C C . SER A 1 301 ? -9.435 13.09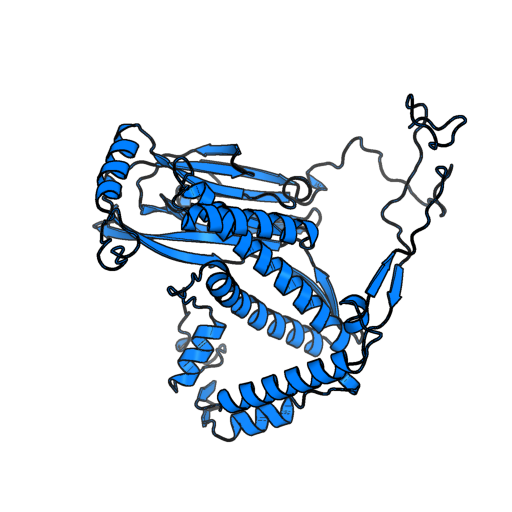7 12.974 1.00 79.38 301 SER A C 1
ATOM 2276 O O . SER A 1 301 ? -8.763 13.268 11.954 1.00 79.38 301 SER A O 1
ATOM 2278 N N . ALA A 1 302 ? -9.103 12.195 13.902 1.00 78.38 302 ALA A N 1
ATOM 2279 C CA . ALA A 1 302 ? -7.958 11.296 13.755 1.00 78.38 302 ALA A CA 1
ATOM 2280 C C . ALA A 1 302 ? -8.035 10.472 12.455 1.00 78.38 302 ALA A C 1
ATOM 2282 O O . ALA A 1 302 ? -7.023 10.287 11.788 1.00 78.38 302 ALA A O 1
ATOM 2283 N N . GLU A 1 303 ? -9.238 10.058 12.038 1.00 80.88 303 GLU A N 1
ATOM 2284 C CA . GLU A 1 303 ? -9.455 9.352 10.766 1.00 80.88 303 GLU A CA 1
ATOM 2285 C C . GLU A 1 303 ? -9.050 10.183 9.540 1.00 80.88 303 GLU A C 1
ATOM 2287 O O . GLU A 1 303 ? -8.524 9.635 8.571 1.00 80.88 303 GLU A O 1
ATOM 2292 N N . VAL A 1 304 ? -9.265 11.505 9.558 1.00 83.69 304 VAL A N 1
ATOM 2293 C CA . VAL A 1 304 ? -8.806 12.383 8.470 1.00 83.69 304 VAL A CA 1
ATOM 2294 C C . VAL A 1 304 ? -7.283 12.418 8.451 1.00 83.69 304 VAL A C 1
ATOM 2296 O O . VAL A 1 304 ? -6.694 12.221 7.390 1.00 83.69 304 VAL A O 1
ATOM 2299 N N . VAL A 1 305 ? -6.648 12.600 9.614 1.00 82.69 305 VAL A N 1
ATOM 2300 C CA . VAL A 1 305 ? -5.184 12.680 9.721 1.00 82.69 305 VAL A CA 1
ATOM 2301 C C . VAL A 1 305 ? -4.527 11.378 9.257 1.00 82.69 305 VAL A C 1
ATOM 2303 O O . VAL A 1 305 ? -3.744 11.376 8.304 1.00 82.69 305 VAL A O 1
ATOM 2306 N N . LEU A 1 306 ? -4.900 10.261 9.888 1.00 85.56 306 LEU A N 1
ATOM 2307 C CA . LEU A 1 306 ? -4.393 8.928 9.566 1.00 85.56 306 LEU A CA 1
ATOM 2308 C C . LEU A 1 306 ? -4.719 8.561 8.121 1.00 85.56 306 LEU A C 1
ATOM 2310 O O . LEU A 1 306 ? -3.868 8.045 7.401 1.00 85.56 306 LEU A O 1
ATOM 2314 N N . GLY A 1 307 ? -5.928 8.894 7.665 1.00 90.06 307 GLY A N 1
ATOM 2315 C CA . GLY A 1 307 ? -6.377 8.613 6.313 1.00 90.06 307 GLY A CA 1
ATOM 2316 C C . GLY A 1 307 ? -5.486 9.249 5.249 1.00 90.06 307 GLY A C 1
ATOM 2317 O O . GLY A 1 307 ? -5.195 8.614 4.239 1.00 90.06 307 GLY A O 1
ATOM 2318 N N . GLU A 1 308 ? -5.055 10.496 5.447 1.00 88.56 308 GLU A N 1
ATOM 2319 C CA . GLU A 1 308 ? -4.147 11.169 4.514 1.00 88.56 308 GLU A CA 1
ATOM 2320 C C . GLU A 1 308 ? -2.730 10.587 4.554 1.00 88.56 308 GLU A C 1
ATOM 2322 O O . GLU A 1 308 ? -2.123 10.396 3.498 1.00 88.56 308 GLU A O 1
ATOM 2327 N N . TRP A 1 309 ? -2.197 10.259 5.733 1.00 87.00 309 TRP A N 1
ATOM 2328 C CA . TRP A 1 309 ? -0.867 9.648 5.851 1.00 87.00 309 TRP A CA 1
ATOM 2329 C C . TRP A 1 309 ? -0.819 8.254 5.227 1.00 87.00 309 TRP A C 1
ATOM 2331 O O . TRP A 1 309 ? 0.068 7.966 4.423 1.00 87.00 309 TRP A O 1
ATOM 2341 N N . TYR A 1 310 ? -1.813 7.416 5.512 1.00 93.06 310 TYR A N 1
ATOM 2342 C CA . TYR A 1 310 ? -1.907 6.051 4.993 1.00 93.06 310 TYR A CA 1
ATOM 2343 C C . TYR A 1 310 ? -2.091 6.032 3.479 1.00 93.06 310 TYR A C 1
ATOM 2345 O O . TYR A 1 310 ? -1.416 5.286 2.770 1.00 93.06 310 TYR A O 1
ATOM 2353 N N . TYR A 1 311 ? -2.933 6.925 2.955 1.00 94.00 311 TYR A N 1
ATOM 2354 C CA . TYR A 1 311 ? -3.070 7.080 1.513 1.00 94.00 311 TYR A CA 1
ATOM 2355 C C . TYR A 1 311 ? -1.778 7.590 0.861 1.00 94.00 311 TYR A C 1
ATOM 2357 O O . TYR A 1 311 ? -1.401 7.119 -0.210 1.00 94.00 311 TYR A O 1
ATOM 2365 N N . THR A 1 312 ? -1.052 8.502 1.517 1.00 91.75 312 THR A N 1
ATOM 2366 C CA . THR A 1 312 ? 0.257 8.987 1.045 1.00 91.75 312 THR A CA 1
ATOM 2367 C C . THR A 1 312 ? 1.298 7.869 1.010 1.00 91.75 312 THR A C 1
ATOM 2369 O O . THR A 1 312 ? 2.070 7.799 0.051 1.00 91.75 312 THR A O 1
ATOM 2372 N N . ALA A 1 313 ? 1.303 6.969 1.998 1.00 92.31 313 ALA A N 1
ATOM 2373 C CA . ALA A 1 313 ? 2.158 5.786 2.008 1.00 92.31 313 ALA A CA 1
ATOM 2374 C C . ALA A 1 313 ? 1.867 4.886 0.796 1.00 92.31 313 ALA A C 1
ATOM 2376 O O . ALA A 1 313 ? 2.752 4.679 -0.034 1.00 92.31 313 ALA A O 1
ATOM 2377 N N . LEU A 1 314 ? 0.617 4.460 0.597 1.00 95.06 314 LEU A N 1
ATOM 2378 C CA . LEU A 1 314 ? 0.233 3.629 -0.556 1.00 95.06 314 LEU A CA 1
ATOM 2379 C C . LEU A 1 314 ? 0.559 4.296 -1.898 1.00 95.06 314 LEU A C 1
ATOM 2381 O O . LEU A 1 314 ? 1.096 3.668 -2.813 1.00 95.06 314 LEU A O 1
ATOM 2385 N N . LEU A 1 315 ? 0.296 5.597 -2.007 1.00 93.56 315 LEU A N 1
ATOM 2386 C CA . LEU A 1 315 ? 0.586 6.362 -3.210 1.00 93.56 315 LEU A CA 1
ATOM 2387 C C . LEU A 1 315 ? 2.089 6.403 -3.509 1.00 93.56 315 LEU A C 1
ATOM 2389 O O . LEU A 1 315 ? 2.504 6.210 -4.655 1.00 93.56 315 LEU A O 1
ATOM 2393 N N . THR A 1 316 ? 2.901 6.619 -2.473 1.00 92.06 316 THR A N 1
ATOM 2394 C CA . THR A 1 316 ? 4.365 6.624 -2.559 1.00 92.06 316 THR A CA 1
ATOM 2395 C C . THR A 1 316 ? 4.891 5.243 -2.931 1.00 92.06 316 THR A C 1
ATOM 2397 O O . THR A 1 316 ? 5.782 5.158 -3.779 1.00 92.06 316 THR A O 1
ATOM 2400 N N . TYR A 1 317 ? 4.318 4.171 -2.378 1.00 94.56 317 TYR A N 1
ATOM 2401 C CA . TYR A 1 317 ? 4.655 2.791 -2.725 1.00 94.56 317 TYR A CA 1
ATOM 2402 C C . TYR A 1 317 ? 4.454 2.528 -4.223 1.00 94.56 317 TYR A C 1
ATOM 2404 O O . TYR A 1 317 ? 5.419 2.256 -4.945 1.00 94.56 317 TYR A O 1
ATOM 2412 N N . PHE A 1 318 ? 3.226 2.697 -4.730 1.00 94.38 318 PHE A N 1
ATOM 2413 C CA . PHE A 1 318 ? 2.905 2.381 -6.126 1.00 94.38 318 PHE A CA 1
ATOM 2414 C C . PHE A 1 318 ? 3.638 3.281 -7.121 1.00 94.38 318 PHE A C 1
ATOM 2416 O O . PHE A 1 318 ? 4.044 2.816 -8.197 1.00 94.38 318 PHE A O 1
ATOM 2423 N N . TRP A 1 319 ? 3.836 4.557 -6.780 1.00 91.75 319 TRP A N 1
ATOM 2424 C CA . TRP A 1 319 ? 4.617 5.476 -7.602 1.00 91.75 319 TRP A CA 1
ATOM 2425 C C . TRP A 1 319 ? 6.095 5.076 -7.650 1.00 91.75 319 TRP A C 1
ATOM 2427 O O . TRP A 1 319 ? 6.653 4.946 -8.743 1.00 91.75 319 TRP A O 1
ATOM 2437 N N . THR A 1 320 ? 6.713 4.821 -6.492 1.00 91.19 320 THR A N 1
ATOM 2438 C CA . THR A 1 320 ? 8.135 4.453 -6.394 1.00 91.19 320 THR A CA 1
ATOM 2439 C C . THR A 1 320 ? 8.405 3.159 -7.142 1.00 91.19 320 THR A C 1
ATOM 2441 O O . THR A 1 320 ? 9.332 3.092 -7.950 1.00 91.19 320 THR A O 1
ATOM 2444 N N . GLU A 1 321 ? 7.553 2.154 -6.955 1.00 92.69 321 GLU A N 1
ATOM 2445 C CA . GLU A 1 321 ? 7.634 0.904 -7.700 1.00 92.69 321 GLU A CA 1
ATOM 2446 C C . GLU A 1 321 ? 7.502 1.137 -9.215 1.00 92.69 321 GLU A C 1
ATOM 2448 O O . GLU A 1 321 ? 8.215 0.529 -10.005 1.00 92.69 321 GLU A O 1
ATOM 2453 N N . GLY A 1 322 ? 6.660 2.079 -9.654 1.00 89.94 322 GLY A N 1
ATOM 2454 C CA . GLY A 1 322 ? 6.464 2.367 -11.084 1.00 89.94 322 GLY A CA 1
ATOM 2455 C C . GLY A 1 322 ? 7.638 3.093 -11.734 1.00 89.94 322 GLY A C 1
ATOM 2456 O O . GLY A 1 322 ? 7.893 2.944 -12.933 1.00 89.94 322 GLY A O 1
ATOM 2457 N N . VAL A 1 323 ? 8.370 3.888 -10.957 1.00 85.75 323 VAL A N 1
ATOM 2458 C CA . VAL A 1 323 ? 9.636 4.491 -11.387 1.00 85.75 323 VAL A CA 1
ATOM 2459 C C . VAL A 1 323 ? 10.733 3.426 -11.440 1.00 85.75 323 VAL A C 1
ATOM 2461 O O . VAL A 1 323 ? 11.409 3.313 -12.462 1.00 85.75 323 VAL A O 1
ATOM 2464 N N . ARG A 1 324 ? 10.870 2.603 -10.392 1.00 87.31 324 ARG A N 1
ATOM 2465 C CA . ARG A 1 324 ? 11.890 1.541 -10.312 1.00 87.31 324 ARG A CA 1
ATOM 2466 C C . ARG A 1 324 ? 11.701 0.461 -11.371 1.00 87.31 324 ARG A C 1
ATOM 2468 O O . ARG A 1 324 ? 12.677 -0.030 -11.936 1.00 87.31 324 ARG A O 1
ATOM 2475 N N . GLU A 1 325 ? 10.462 0.110 -11.684 1.00 88.69 325 GLU A N 1
ATOM 2476 C CA . GLU A 1 325 ? 10.155 -0.836 -12.748 1.00 88.69 325 GLU A CA 1
ATOM 2477 C C . GLU A 1 325 ? 10.642 -0.325 -14.107 1.00 88.69 325 GLU A C 1
ATOM 2479 O O . GLU A 1 325 ? 11.383 -1.024 -14.793 1.00 88.69 325 GLU A O 1
ATOM 2484 N N . ARG A 1 326 ? 10.308 0.920 -14.472 1.00 80.56 326 ARG A N 1
ATOM 2485 C CA . ARG A 1 326 ? 10.774 1.519 -15.734 1.00 80.56 326 ARG A CA 1
ATOM 2486 C C . ARG A 1 326 ? 12.294 1.621 -15.799 1.00 80.56 326 ARG A C 1
ATOM 2488 O O . ARG A 1 326 ? 12.865 1.333 -16.844 1.00 80.56 326 ARG A O 1
ATOM 2495 N N . GLY A 1 327 ? 12.932 1.979 -14.684 1.00 78.00 327 GLY A N 1
ATOM 2496 C CA . GLY A 1 327 ? 14.387 2.072 -14.608 1.00 78.00 327 GLY A CA 1
ATOM 2497 C C . GLY A 1 327 ? 15.114 0.727 -14.673 1.00 78.00 327 GLY A C 1
ATOM 2498 O O . GLY A 1 327 ? 16.277 0.692 -15.052 1.00 78.00 327 GLY A O 1
ATOM 2499 N N . SER A 1 328 ? 14.446 -0.382 -14.337 1.00 82.94 328 SER A N 1
ATOM 2500 C CA . SER A 1 328 ? 15.061 -1.718 -14.321 1.00 82.94 328 SER A CA 1
ATOM 2501 C C . SER A 1 328 ? 14.719 -2.576 -15.539 1.00 82.94 328 SER A C 1
ATOM 2503 O O . SER A 1 328 ? 15.548 -3.379 -15.955 1.00 82.94 328 SER A O 1
ATOM 2505 N N . ALA A 1 329 ? 13.526 -2.427 -16.123 1.00 86.56 329 ALA A N 1
ATOM 2506 C CA . ALA A 1 329 ? 13.060 -3.310 -17.191 1.00 86.56 329 ALA A CA 1
ATOM 2507 C C . ALA A 1 329 ? 13.886 -3.160 -18.478 1.00 86.56 329 ALA A C 1
ATOM 2509 O O . ALA A 1 329 ? 14.434 -4.139 -18.980 1.00 86.56 329 ALA A O 1
ATOM 2510 N N . GLY A 1 330 ? 14.004 -1.929 -18.988 1.00 79.25 330 GLY A N 1
ATOM 2511 C CA . GLY A 1 330 ? 14.667 -1.638 -20.263 1.00 79.25 330 GLY A CA 1
ATOM 2512 C C . GLY A 1 330 ? 16.126 -2.110 -20.318 1.00 79.25 330 GLY A C 1
ATOM 2513 O O . GLY A 1 330 ? 16.446 -2.911 -21.197 1.00 79.25 330 GLY A O 1
ATOM 2514 N N . PRO A 1 331 ? 16.987 -1.693 -19.367 1.00 74.88 331 PRO A N 1
ATOM 2515 C CA . PRO A 1 331 ? 18.383 -2.133 -19.289 1.00 74.88 331 PRO A CA 1
ATOM 2516 C C . PRO A 1 331 ? 18.548 -3.658 -19.272 1.00 74.88 331 PRO A C 1
ATOM 2518 O O . PRO A 1 331 ? 19.464 -4.197 -19.881 1.00 74.88 331 PRO A O 1
ATOM 2521 N N . LEU A 1 332 ? 17.630 -4.378 -18.624 1.00 82.88 332 LEU A N 1
ATOM 2522 C CA . LEU A 1 332 ? 17.68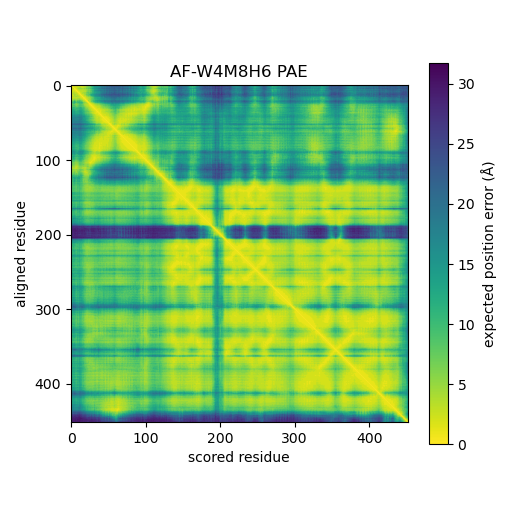1 -5.838 -18.531 1.00 82.88 332 LEU A CA 1
ATOM 2523 C C . LEU A 1 332 ? 17.050 -6.556 -19.734 1.00 82.88 332 LEU A C 1
ATOM 2525 O O . LEU A 1 332 ? 16.927 -7.779 -19.702 1.00 82.88 332 LEU A O 1
ATOM 2529 N N . GLY A 1 333 ? 16.649 -5.838 -20.788 1.00 85.81 333 GLY A N 1
ATOM 2530 C CA . GLY A 1 333 ? 15.987 -6.414 -21.963 1.00 85.81 333 GLY A CA 1
ATOM 2531 C C . GLY A 1 333 ? 14.564 -6.906 -21.683 1.00 85.81 333 GLY A C 1
ATOM 2532 O O . GLY A 1 333 ? 14.050 -7.751 -22.413 1.00 85.81 333 GLY A O 1
ATOM 2533 N N . MET A 1 334 ? 13.920 -6.399 -20.630 1.00 90.88 334 MET A N 1
ATOM 2534 C CA . MET A 1 334 ? 12.548 -6.741 -20.262 1.00 90.88 334 MET A CA 1
ATOM 2535 C C . MET A 1 334 ? 11.563 -5.725 -20.842 1.00 90.88 334 MET A C 1
ATOM 2537 O O . MET A 1 334 ? 11.746 -4.510 -20.751 1.00 90.88 334 MET A O 1
ATOM 2541 N N . VAL A 1 335 ? 10.452 -6.223 -21.373 1.00 89.06 335 VAL A N 1
ATOM 2542 C CA . VAL A 1 335 ? 9.258 -5.431 -21.674 1.00 89.06 335 VAL A CA 1
ATOM 2543 C C . VAL A 1 335 ? 8.225 -5.735 -20.603 1.00 89.06 335 VAL A C 1
ATOM 2545 O O . VAL A 1 335 ? 7.798 -6.878 -20.459 1.00 89.06 335 VAL A O 1
ATOM 2548 N N . SER A 1 336 ? 7.823 -4.714 -19.853 1.00 89.38 336 SER A N 1
ATOM 2549 C CA . SER A 1 336 ? 6.904 -4.861 -18.729 1.00 89.38 336 SER A CA 1
ATOM 2550 C C . 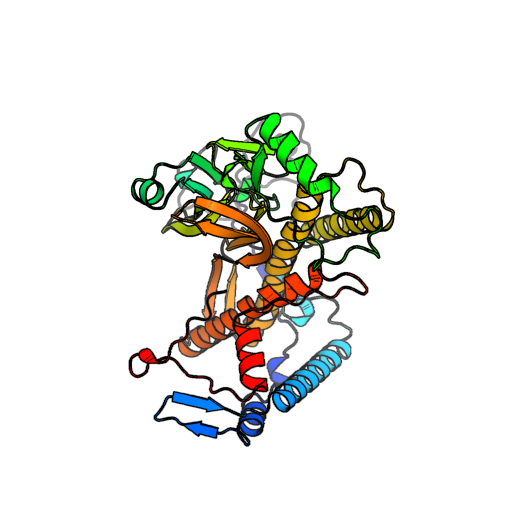SER A 1 336 ? 5.767 -3.850 -18.794 1.00 89.38 336 SER A C 1
ATOM 2552 O O . SER A 1 336 ? 5.975 -2.672 -19.093 1.00 89.38 336 SER A O 1
ATOM 2554 N N . TYR A 1 337 ? 4.557 -4.320 -18.507 1.00 88.06 337 TYR A N 1
ATOM 2555 C CA . TYR A 1 337 ? 3.342 -3.520 -18.437 1.00 88.06 337 TYR A CA 1
ATOM 2556 C C . TYR A 1 337 ? 2.653 -3.742 -17.101 1.00 88.06 337 TYR A C 1
ATOM 2558 O O . TYR A 1 337 ? 2.369 -4.876 -16.720 1.00 88.06 337 TYR A O 1
ATOM 2566 N N . ARG A 1 338 ? 2.351 -2.649 -16.401 1.00 89.94 338 ARG A N 1
ATOM 2567 C CA . ARG A 1 338 ? 1.603 -2.701 -15.147 1.00 89.94 338 ARG A CA 1
ATOM 2568 C C . ARG A 1 338 ? 0.157 -3.132 -15.401 1.00 89.94 338 ARG A C 1
ATOM 2570 O O . ARG A 1 338 ? -0.479 -2.666 -16.347 1.00 89.94 338 ARG A O 1
ATOM 2577 N N . ARG A 1 339 ? -0.350 -4.009 -14.539 1.00 91.38 339 ARG A N 1
ATOM 2578 C CA . ARG A 1 339 ? -1.765 -4.374 -14.412 1.00 91.38 339 ARG A CA 1
ATOM 2579 C C . ARG A 1 339 ? -2.356 -3.715 -13.159 1.00 91.38 339 ARG A C 1
ATOM 2581 O O . ARG A 1 339 ? -1.593 -3.302 -12.279 1.00 91.38 339 ARG A O 1
ATOM 2588 N N . PRO A 1 340 ? -3.694 -3.663 -13.053 1.00 93.19 340 PRO A N 1
ATOM 2589 C CA . PRO A 1 340 ? -4.352 -3.252 -11.827 1.00 93.19 340 PRO A CA 1
ATOM 2590 C C . PRO A 1 340 ? -3.789 -3.967 -10.594 1.00 93.19 340 PRO A C 1
ATOM 2592 O O . PRO A 1 340 ? -3.558 -5.179 -10.611 1.00 93.19 340 PRO A O 1
ATOM 2595 N N . SER A 1 341 ? -3.539 -3.176 -9.563 1.00 94.44 341 SER A N 1
ATOM 2596 C CA . SER A 1 341 ? -2.861 -3.523 -8.317 1.00 94.44 341 SER A CA 1
ATOM 2597 C C . SER A 1 341 ? -3.601 -2.853 -7.158 1.00 94.44 341 SER A C 1
ATOM 2599 O O . SER A 1 341 ? -4.300 -1.859 -7.369 1.00 94.44 341 SER A O 1
ATOM 2601 N N . PHE A 1 342 ? -3.473 -3.372 -5.944 1.00 95.25 342 PHE A N 1
ATOM 2602 C CA . PHE A 1 342 ? -4.044 -2.743 -4.756 1.00 95.25 342 PHE A CA 1
ATOM 2603 C C . PHE A 1 342 ? -3.277 -3.149 -3.503 1.00 95.25 342 PHE A C 1
ATOM 2605 O O . PHE A 1 342 ? -2.507 -4.108 -3.511 1.00 95.25 342 PHE A O 1
ATOM 2612 N N . GLY A 1 343 ? -3.464 -2.361 -2.456 1.00 95.44 343 GLY A N 1
ATOM 2613 C CA . GLY A 1 343 ? -2.913 -2.625 -1.140 1.00 95.44 343 GLY A CA 1
ATOM 2614 C C . GLY A 1 343 ? -3.572 -1.740 -0.096 1.00 95.44 343 GLY A C 1
ATOM 2615 O O . GLY A 1 343 ? -4.338 -0.820 -0.427 1.00 95.44 343 GLY A O 1
ATOM 2616 N N . ARG A 1 344 ? -3.257 -2.018 1.162 1.00 96.31 344 ARG A N 1
ATOM 2617 C CA . ARG A 1 344 ? -3.845 -1.393 2.337 1.00 96.31 344 ARG A CA 1
ATOM 2618 C C . ARG A 1 344 ? -2.790 -0.939 3.339 1.00 96.31 344 ARG A C 1
ATOM 2620 O O . ARG A 1 344 ? -1.700 -1.492 3.422 1.00 96.31 344 ARG A O 1
ATOM 2627 N N . VAL A 1 345 ? -3.135 0.083 4.111 1.00 97.06 345 VAL A N 1
ATOM 2628 C CA . VAL A 1 345 ? -2.413 0.468 5.327 1.00 97.06 345 VAL A CA 1
ATOM 2629 C C . VAL A 1 345 ? -3.410 0.487 6.476 1.00 97.06 345 VAL A C 1
ATOM 2631 O O . VAL A 1 345 ? -4.500 1.046 6.334 1.00 97.06 345 VAL A O 1
ATOM 2634 N N . THR A 1 346 ? -3.041 -0.132 7.592 1.00 95.75 346 THR A N 1
ATOM 2635 C CA . THR A 1 346 ? -3.931 -0.416 8.721 1.00 95.75 346 THR A CA 1
ATOM 2636 C C . THR A 1 346 ? -3.325 0.083 10.027 1.00 95.75 346 THR A C 1
ATOM 2638 O O . THR A 1 346 ? -2.164 -0.197 10.315 1.00 95.75 346 THR A O 1
ATOM 2641 N N . SER A 1 347 ? -4.117 0.778 10.846 1.00 91.62 347 SER A N 1
ATOM 2642 C CA . SER A 1 347 ? -3.852 0.898 12.284 1.00 91.62 347 SER A CA 1
ATOM 2643 C C . SER A 1 347 ? -4.267 -0.412 12.943 1.00 91.62 347 SER A C 1
ATOM 2645 O O . SER A 1 347 ? -5.464 -0.674 13.057 1.00 91.62 347 SER A O 1
ATOM 2647 N N . VAL A 1 348 ? -3.302 -1.237 13.340 1.00 91.75 348 VAL A N 1
ATOM 2648 C CA . VAL A 1 348 ? -3.562 -2.580 13.869 1.00 91.75 348 VAL A CA 1
ATOM 2649 C C . VAL A 1 348 ? -3.952 -2.498 15.339 1.00 91.75 348 VAL A C 1
ATOM 2651 O O . VAL A 1 348 ? -3.358 -1.747 16.117 1.00 91.75 348 VAL A O 1
ATOM 2654 N N . LEU A 1 349 ? -4.934 -3.301 15.744 1.00 91.56 349 LEU A N 1
ATOM 2655 C CA . LEU A 1 349 ? -5.289 -3.478 17.150 1.00 91.56 349 LEU A CA 1
ATOM 2656 C C . LEU A 1 349 ? -4.738 -4.798 17.692 1.00 91.56 349 LEU A C 1
ATOM 2658 O O . LEU A 1 349 ? -4.705 -5.817 17.009 1.00 91.56 349 LEU A O 1
ATOM 2662 N N . GLN A 1 350 ? -4.353 -4.796 18.967 1.00 91.38 350 GLN A N 1
ATOM 2663 C CA . GLN A 1 350 ? -3.866 -5.976 19.683 1.00 91.38 350 GLN A CA 1
ATOM 2664 C C . GLN A 1 350 ? -4.865 -6.389 20.776 1.00 91.38 350 GLN A C 1
ATOM 2666 O O . GLN A 1 350 ? -4.725 -5.983 21.939 1.00 91.38 350 GLN A O 1
ATOM 2671 N N . PRO A 1 351 ? -5.911 -7.166 20.434 1.00 91.31 351 PRO A N 1
ATOM 2672 C CA . PRO A 1 351 ? -6.855 -7.678 21.417 1.00 91.31 351 PRO A CA 1
ATOM 2673 C C . PRO A 1 351 ? -6.230 -8.789 22.276 1.00 91.31 351 PRO A C 1
ATOM 2675 O O . PRO A 1 351 ? -5.605 -9.723 21.777 1.00 91.31 351 PRO A O 1
ATOM 2678 N N . GLN A 1 352 ? -6.449 -8.728 23.590 1.00 89.25 352 GLN A N 1
ATOM 2679 C CA . GLN A 1 352 ? -6.161 -9.814 24.526 1.00 89.25 352 GLN A CA 1
ATOM 2680 C C . GLN A 1 352 ? -7.456 -10.522 24.917 1.00 89.25 352 GLN A C 1
ATOM 2682 O O . GLN A 1 352 ? -8.377 -9.932 25.503 1.00 89.25 352 GLN A O 1
ATOM 2687 N N . TYR A 1 353 ? -7.499 -11.816 24.623 1.00 88.81 353 TYR A N 1
ATOM 2688 C CA . TYR A 1 353 ? -8.682 -12.639 24.814 1.00 88.81 353 TYR A CA 1
ATOM 2689 C C . TYR A 1 353 ? -8.664 -13.379 26.148 1.00 88.81 353 TYR A C 1
ATOM 2691 O O . TYR A 1 353 ? -7.657 -13.949 26.564 1.00 88.81 353 TYR A O 1
ATOM 2699 N N . VAL A 1 354 ? -9.827 -13.441 26.793 1.00 86.75 354 VAL A N 1
ATOM 2700 C CA . VAL A 1 354 ? -10.086 -14.343 27.919 1.00 86.75 354 VAL A CA 1
ATOM 2701 C C . VAL A 1 354 ? -11.349 -15.126 27.590 1.00 86.75 354 VAL A C 1
ATOM 2703 O O . VAL A 1 354 ? -12.413 -14.533 27.422 1.00 86.75 354 VAL A O 1
ATOM 2706 N N . PHE A 1 355 ? -11.223 -16.451 27.467 1.00 88.88 355 PHE A N 1
ATOM 2707 C CA . PHE A 1 355 ? -12.301 -17.343 27.010 1.00 88.88 355 PHE A CA 1
ATOM 2708 C C . PHE A 1 355 ? -12.946 -16.900 25.679 1.00 88.88 355 PHE A C 1
ATOM 2710 O O . PHE A 1 355 ? -14.164 -16.942 25.536 1.00 88.88 355 PHE A O 1
ATOM 2717 N N . GLY A 1 356 ? -12.132 -16.442 24.720 1.00 85.56 356 GLY A N 1
ATOM 2718 C CA . GLY A 1 356 ? -12.594 -16.022 23.388 1.00 85.56 356 GLY A CA 1
ATOM 2719 C C . GLY A 1 356 ? -13.228 -14.629 23.323 1.00 85.56 356 GLY A C 1
ATOM 2720 O O . GLY A 1 356 ? -13.691 -14.226 22.267 1.00 85.56 356 GLY A O 1
ATOM 2721 N N . VAL A 1 357 ? -13.237 -13.872 24.424 1.00 87.94 357 VAL A N 1
ATOM 2722 C CA . VAL A 1 357 ? -13.766 -12.500 24.461 1.00 87.94 357 VAL A CA 1
ATOM 2723 C C . VAL A 1 357 ? -12.617 -11.506 24.593 1.00 87.94 357 VAL A C 1
ATOM 2725 O O . VAL A 1 357 ? -11.806 -11.639 25.514 1.00 87.94 357 VAL A O 1
ATOM 2728 N N . ALA A 1 358 ? -12.567 -10.501 23.714 1.00 90.56 358 ALA A N 1
ATOM 2729 C CA . ALA A 1 358 ? -11.589 -9.415 23.764 1.00 90.56 358 ALA A CA 1
ATOM 2730 C C . ALA A 1 358 ? -11.810 -8.559 25.024 1.00 90.56 358 ALA A C 1
ATOM 2732 O O . ALA A 1 358 ? -12.691 -7.700 25.095 1.00 90.56 358 ALA A O 1
ATOM 2733 N N . ARG A 1 359 ? -11.040 -8.831 26.082 1.00 86.81 359 ARG A N 1
ATOM 2734 C CA . ARG A 1 359 ? -11.174 -8.130 27.369 1.00 86.81 359 ARG A CA 1
ATOM 2735 C C . ARG A 1 359 ? -10.433 -6.807 27.387 1.00 86.81 359 ARG A C 1
ATOM 2737 O O . ARG A 1 359 ? -10.865 -5.889 28.080 1.00 86.81 359 ARG A O 1
ATOM 2744 N N . ARG A 1 360 ? -9.316 -6.757 26.673 1.00 85.44 360 ARG A N 1
ATOM 2745 C CA . ARG A 1 360 ? -8.410 -5.619 26.578 1.00 85.44 360 ARG A CA 1
ATOM 2746 C C . ARG A 1 360 ? -8.041 -5.436 25.123 1.00 85.44 360 ARG A C 1
ATOM 2748 O O . ARG A 1 360 ? -7.715 -6.422 24.471 1.00 85.44 360 ARG A O 1
ATOM 2755 N N . VAL A 1 361 ? -8.100 -4.211 24.632 1.00 88.19 361 VAL A N 1
ATOM 2756 C CA . VAL A 1 361 ? -7.715 -3.865 23.266 1.00 88.19 361 VAL A CA 1
ATOM 2757 C C . VAL A 1 361 ? -6.716 -2.728 23.347 1.00 88.19 361 VAL A C 1
ATOM 2759 O O . VAL A 1 361 ? -6.999 -1.695 23.951 1.00 88.19 361 VAL A O 1
ATOM 2762 N N . MET A 1 362 ? -5.531 -2.956 22.797 1.00 84.75 362 MET A N 1
ATOM 2763 C CA . MET A 1 362 ? -4.452 -1.974 22.746 1.00 84.75 362 MET A CA 1
ATOM 2764 C C . MET A 1 362 ? -4.272 -1.516 21.303 1.00 84.75 362 MET A C 1
ATOM 2766 O O . MET A 1 362 ? -4.468 -2.306 20.376 1.00 84.75 362 MET A O 1
ATOM 2770 N N . VAL A 1 363 ? -3.896 -0.253 21.122 1.00 78.56 363 VAL A N 1
ATOM 2771 C CA . VAL A 1 363 ? -3.426 0.228 19.821 1.00 78.56 363 VAL A CA 1
ATOM 2772 C C . VAL A 1 363 ? -2.056 -0.398 19.575 1.00 78.56 363 VAL A C 1
ATOM 2774 O O . VAL A 1 363 ? -1.183 -0.326 20.437 1.00 78.56 363 VAL A O 1
ATOM 2777 N N . GLY A 1 364 ? -1.917 -1.085 18.446 1.00 78.31 364 GLY A N 1
ATOM 2778 C CA . GLY A 1 364 ? -0.698 -1.770 18.046 1.00 78.31 364 GLY A CA 1
ATOM 2779 C C . GLY A 1 364 ? 0.155 -0.918 17.112 1.00 78.31 364 GLY A C 1
ATOM 2780 O O . GLY A 1 364 ? 0.385 0.267 17.342 1.00 78.31 364 GLY A O 1
ATOM 2781 N N . SER A 1 365 ? 0.646 -1.560 16.057 1.00 85.69 365 SER A N 1
ATOM 2782 C CA . SER A 1 365 ? 1.488 -0.971 15.019 1.00 85.69 365 SER A CA 1
ATOM 2783 C C . SER A 1 365 ? 0.667 -0.378 13.869 1.00 85.69 365 SER A C 1
ATOM 2785 O O . SER A 1 365 ? -0.561 -0.470 13.815 1.00 85.69 365 SER A O 1
ATOM 2787 N N . VAL A 1 366 ? 1.373 0.230 12.917 1.00 91.38 366 VAL A N 1
ATOM 2788 C CA . VAL A 1 366 ? 0.847 0.478 11.575 1.00 91.38 366 VAL A CA 1
ATOM 2789 C C . VAL A 1 366 ? 1.412 -0.586 10.644 1.00 91.38 366 VAL A C 1
ATOM 2791 O O . VAL A 1 366 ? 2.623 -0.792 10.612 1.00 91.38 366 VAL A O 1
ATOM 2794 N N . GLU A 1 367 ? 0.543 -1.237 9.884 1.00 94.31 367 GLU A N 1
ATOM 2795 C CA . GLU A 1 367 ? 0.902 -2.252 8.893 1.00 94.31 367 GLU A CA 1
ATOM 2796 C C . GLU A 1 367 ? 0.625 -1.713 7.491 1.00 94.31 367 GLU A C 1
ATOM 2798 O O . GLU A 1 367 ? -0.416 -1.099 7.263 1.00 94.31 367 GLU A O 1
ATOM 2803 N N . ILE A 1 368 ? 1.542 -1.950 6.554 1.00 95.56 368 ILE A N 1
ATOM 2804 C CA . ILE A 1 368 ? 1.272 -1.856 5.119 1.00 95.56 368 ILE A CA 1
ATOM 2805 C C . ILE A 1 368 ? 1.268 -3.271 4.565 1.00 95.56 368 ILE A C 1
ATOM 2807 O O . ILE A 1 368 ? 2.174 -4.048 4.851 1.00 95.56 368 ILE A O 1
ATOM 2811 N N . ASP A 1 369 ? 0.258 -3.575 3.769 1.00 94.25 369 ASP A N 1
ATOM 2812 C CA . ASP A 1 369 ? 0.118 -4.861 3.112 1.00 94.25 369 ASP A CA 1
ATOM 2813 C C . ASP A 1 369 ? -0.291 -4.619 1.665 1.00 94.25 369 ASP A C 1
ATOM 2815 O O . ASP A 1 369 ? -1.251 -3.898 1.379 1.00 94.25 369 ASP A O 1
ATOM 2819 N N . ILE A 1 370 ? 0.492 -5.150 0.735 1.00 95.31 370 ILE A N 1
ATOM 2820 C CA . ILE A 1 370 ? 0.257 -4.988 -0.692 1.00 95.31 370 ILE A CA 1
ATOM 2821 C C . ILE A 1 370 ? -0.181 -6.334 -1.241 1.00 95.31 370 ILE A C 1
ATOM 2823 O O . ILE A 1 370 ? 0.612 -7.076 -1.820 1.00 95.31 370 ILE A O 1
ATOM 2827 N N . ASP A 1 371 ? -1.480 -6.596 -1.108 1.00 92.88 371 ASP A N 1
ATOM 2828 C CA . ASP A 1 371 ? -2.118 -7.841 -1.535 1.00 92.88 371 ASP A CA 1
ATOM 2829 C C . ASP A 1 371 ? -1.793 -8.185 -2.995 1.00 92.88 371 ASP A C 1
ATOM 2831 O O . ASP A 1 371 ? -1.618 -9.346 -3.368 1.00 92.88 371 ASP A O 1
ATOM 2835 N N . ARG A 1 372 ? -1.704 -7.167 -3.867 1.00 92.00 372 ARG A N 1
ATOM 2836 C CA . ARG A 1 372 ? -1.455 -7.403 -5.285 1.00 92.00 372 ARG A CA 1
ATOM 2837 C C . ARG A 1 372 ? -0.650 -6.320 -5.968 1.00 92.00 372 ARG A C 1
ATOM 2839 O O . ARG A 1 372 ? -1.094 -5.182 -6.115 1.00 92.00 372 ARG A O 1
ATOM 2846 N N . VAL A 1 373 ? 0.433 -6.759 -6.607 1.00 92.88 373 VAL A N 1
ATOM 2847 C CA . VAL A 1 373 ? 1.169 -5.987 -7.614 1.00 92.88 373 VAL A CA 1
ATOM 2848 C C . VAL A 1 373 ? 1.162 -6.721 -8.954 1.00 92.88 373 VAL A C 1
ATOM 2850 O O . VAL A 1 373 ? 1.896 -7.682 -9.182 1.00 92.88 373 VAL A O 1
ATOM 2853 N N . GLY A 1 374 ? 0.324 -6.254 -9.873 1.00 90.69 374 GLY A N 1
ATOM 2854 C CA . GLY A 1 374 ? 0.120 -6.878 -11.172 1.00 90.69 374 GLY A CA 1
ATOM 2855 C C . GLY A 1 374 ? 1.079 -6.363 -12.247 1.00 90.69 374 GLY A C 1
ATOM 2856 O O . GLY A 1 374 ? 1.165 -5.163 -12.503 1.00 90.69 374 GLY A O 1
ATOM 2857 N N . TYR A 1 375 ? 1.720 -7.281 -12.972 1.00 92.12 375 TYR A N 1
ATOM 2858 C CA . TYR A 1 375 ? 2.503 -6.971 -14.171 1.00 92.12 375 TYR A CA 1
ATOM 2859 C C . TYR A 1 375 ? 2.370 -8.059 -15.239 1.00 92.12 375 TYR A C 1
ATOM 2861 O O . TYR A 1 375 ? 2.189 -9.235 -14.933 1.00 92.12 375 TYR A O 1
ATOM 2869 N N . VAL A 1 376 ? 2.515 -7.662 -16.501 1.00 91.44 376 VAL A N 1
ATOM 2870 C CA . VAL A 1 376 ? 2.811 -8.552 -17.627 1.00 91.44 376 VAL A CA 1
ATOM 2871 C C . VAL A 1 376 ? 4.231 -8.256 -18.073 1.00 91.44 376 VAL A C 1
ATOM 2873 O O . VAL A 1 376 ? 4.496 -7.161 -18.564 1.00 91.44 376 VAL A O 1
ATOM 2876 N N . THR A 1 377 ? 5.122 -9.231 -17.921 1.00 92.62 377 THR A N 1
ATOM 2877 C CA . THR A 1 377 ? 6.539 -9.090 -18.264 1.00 92.62 377 THR A CA 1
ATOM 2878 C C . THR A 1 377 ? 6.938 -10.129 -19.305 1.00 92.62 377 THR A C 1
ATOM 2880 O O . THR A 1 377 ? 6.494 -11.273 -19.232 1.00 92.62 377 THR A O 1
ATOM 2883 N N . ALA A 1 378 ? 7.784 -9.740 -20.256 1.00 94.06 378 ALA A N 1
ATOM 2884 C CA . ALA A 1 378 ? 8.414 -10.631 -21.221 1.00 94.06 378 ALA A CA 1
ATOM 2885 C C . ALA A 1 378 ? 9.863 -10.202 -21.479 1.00 94.06 378 ALA A C 1
ATOM 2887 O O . ALA A 1 378 ? 10.142 -9.009 -21.606 1.00 94.06 378 ALA A O 1
ATOM 2888 N N . ASP A 1 379 ? 10.770 -11.170 -21.594 1.00 94.12 379 ASP A N 1
ATOM 2889 C CA . ASP A 1 379 ? 12.125 -10.930 -22.094 1.00 94.12 379 ASP A CA 1
ATOM 2890 C C . ASP A 1 379 ? 12.110 -10.764 -23.621 1.00 94.12 379 ASP A C 1
ATOM 2892 O O . ASP A 1 379 ? 11.447 -11.523 -24.334 1.00 94.12 379 ASP A O 1
ATOM 2896 N N . GLN A 1 380 ? 12.860 -9.788 -24.134 1.00 91.50 380 GLN A N 1
ATOM 2897 C CA . GLN A 1 380 ? 12.954 -9.518 -25.573 1.00 91.50 380 GLN A CA 1
ATOM 2898 C C . GLN A 1 380 ? 13.614 -10.657 -26.360 1.00 91.50 380 GLN A C 1
ATOM 2900 O O . GLN A 1 380 ? 13.321 -10.818 -27.544 1.00 91.50 380 GLN A O 1
ATOM 2905 N N . ALA A 1 381 ? 14.481 -11.446 -25.722 1.00 93.62 381 ALA A N 1
ATOM 2906 C CA . ALA A 1 381 ? 15.109 -12.624 -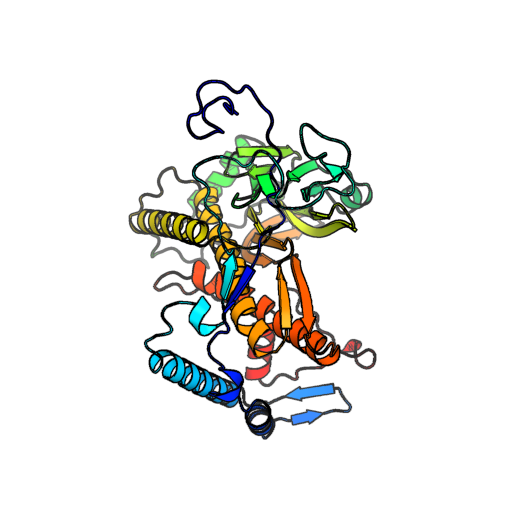26.313 1.00 93.62 381 ALA A CA 1
ATOM 2907 C C . ALA A 1 381 ? 14.334 -13.924 -26.019 1.00 93.62 381 ALA A C 1
ATOM 2909 O O . ALA A 1 381 ? 14.785 -15.000 -26.408 1.00 93.62 381 ALA A O 1
ATOM 2910 N N . HIS A 1 382 ? 13.159 -13.832 -25.383 1.00 93.56 382 HIS A N 1
ATOM 2911 C CA . HIS A 1 382 ? 12.337 -14.967 -24.956 1.00 93.56 382 HIS A CA 1
ATOM 2912 C C . HIS A 1 382 ? 13.052 -15.946 -24.006 1.00 93.56 382 HIS A C 1
ATOM 2914 O O . HIS A 1 382 ? 12.725 -17.134 -23.968 1.00 93.56 382 HIS A O 1
ATOM 2920 N N . ASP A 1 383 ? 13.999 -15.449 -23.211 1.00 95.81 383 ASP A N 1
ATOM 2921 C CA . ASP A 1 383 ? 14.683 -16.211 -22.173 1.00 95.81 383 ASP A CA 1
ATOM 2922 C C . ASP A 1 383 ? 13.844 -16.256 -20.885 1.00 95.81 383 ASP A C 1
ATOM 2924 O O . ASP A 1 383 ? 13.621 -15.250 -20.201 1.00 95.81 383 ASP A O 1
ATOM 2928 N N . ARG A 1 384 ? 13.371 -17.461 -20.553 1.00 93.94 384 ARG A N 1
ATOM 2929 C CA . ARG A 1 384 ? 12.523 -17.701 -19.384 1.00 93.94 384 ARG A CA 1
ATOM 2930 C C . ARG A 1 384 ? 13.275 -17.537 -18.064 1.00 93.94 384 ARG A C 1
ATOM 2932 O O . ARG A 1 384 ? 12.675 -17.049 -17.108 1.00 93.94 384 ARG A O 1
ATOM 2939 N N . ASP A 1 385 ? 14.544 -17.916 -17.991 1.00 93.12 385 ASP A N 1
ATOM 2940 C CA . ASP A 1 385 ? 15.309 -17.885 -16.741 1.00 93.12 385 ASP A CA 1
ATOM 2941 C C . ASP A 1 385 ? 15.670 -16.447 -16.373 1.00 93.12 385 ASP A C 1
ATOM 2943 O O . ASP A 1 385 ? 15.538 -16.038 -15.213 1.00 93.12 385 ASP A O 1
ATOM 2947 N N . ARG A 1 386 ? 16.002 -15.627 -17.377 1.00 91.81 386 ARG A N 1
ATOM 2948 C CA . ARG A 1 386 ? 16.157 -14.173 -17.208 1.00 91.81 386 ARG A CA 1
ATOM 2949 C C . ARG A 1 386 ? 14.853 -13.522 -16.758 1.00 91.81 386 ARG A C 1
ATOM 2951 O O . ARG A 1 386 ? 14.868 -12.701 -15.840 1.00 91.81 386 ARG A O 1
ATOM 2958 N N . GLN A 1 387 ? 13.722 -13.924 -17.339 1.00 92.62 387 GLN A N 1
ATOM 2959 C CA . GLN A 1 387 ? 12.411 -13.426 -16.925 1.00 92.62 387 GLN A CA 1
ATOM 2960 C C . GLN A 1 387 ? 12.072 -13.814 -15.474 1.00 92.62 387 GLN A C 1
ATOM 2962 O O . GLN A 1 387 ? 11.635 -12.956 -14.707 1.00 92.62 387 GLN A O 1
ATOM 2967 N N . ILE A 1 388 ? 12.281 -15.074 -15.076 1.00 91.44 388 ILE A N 1
ATOM 2968 C CA . ILE A 1 388 ? 12.045 -15.547 -13.700 1.00 91.44 388 ILE A CA 1
ATOM 2969 C C . ILE A 1 388 ? 12.933 -14.783 -12.717 1.00 91.44 388 ILE A C 1
ATOM 2971 O O . ILE A 1 388 ? 12.434 -14.244 -11.731 1.00 91.44 388 ILE A O 1
ATOM 2975 N N . THR A 1 389 ? 14.228 -14.670 -13.016 1.00 89.81 389 THR A N 1
ATOM 2976 C CA . THR A 1 389 ? 15.191 -13.934 -12.186 1.00 89.81 389 THR A CA 1
ATOM 2977 C C . THR A 1 389 ? 14.756 -12.485 -11.989 1.00 89.81 389 THR A C 1
ATOM 2979 O O . THR A 1 389 ? 14.796 -11.963 -10.875 1.00 89.81 389 THR A O 1
ATOM 2982 N N . TYR A 1 390 ? 14.278 -11.832 -13.049 1.00 91.81 390 TYR A N 1
ATOM 2983 C CA . TYR A 1 390 ? 13.779 -10.464 -12.970 1.00 91.81 390 TYR A CA 1
ATOM 2984 C C . TYR A 1 390 ? 12.527 -10.334 -12.088 1.00 91.81 390 TYR A C 1
ATOM 2986 O O . TYR A 1 390 ? 12.436 -9.404 -11.284 1.00 91.81 390 TYR A O 1
ATOM 2994 N N . VAL A 1 391 ? 11.585 -11.278 -12.184 1.00 91.69 391 VAL A N 1
ATOM 2995 C CA . VAL A 1 391 ? 10.388 -11.310 -11.326 1.00 91.69 391 VAL A CA 1
ATOM 2996 C C . VAL A 1 391 ? 10.761 -11.541 -9.857 1.00 91.69 391 VAL A C 1
ATOM 2998 O O . VAL A 1 391 ? 10.234 -10.850 -8.988 1.00 91.69 391 VAL A O 1
ATOM 3001 N N . ILE A 1 392 ? 11.716 -12.430 -9.568 1.00 89.25 392 ILE A N 1
ATOM 3002 C CA . ILE A 1 392 ? 12.221 -12.654 -8.203 1.00 89.25 392 ILE A CA 1
ATOM 3003 C C . ILE A 1 392 ? 12.867 -11.377 -7.650 1.00 89.25 392 ILE A C 1
ATOM 3005 O O . ILE A 1 392 ? 12.510 -10.932 -6.560 1.00 89.25 392 ILE A O 1
ATOM 3009 N N . ARG A 1 393 ? 13.757 -10.729 -8.419 1.00 88.62 393 ARG A N 1
ATOM 3010 C CA . ARG A 1 393 ? 14.387 -9.447 -8.037 1.00 88.62 393 ARG A CA 1
ATOM 3011 C C . ARG A 1 393 ? 13.338 -8.366 -7.744 1.00 88.62 393 ARG A C 1
ATOM 3013 O O . ARG A 1 393 ? 13.509 -7.583 -6.810 1.00 88.62 393 ARG A O 1
ATOM 3020 N N . ARG A 1 394 ? 12.235 -8.332 -8.504 1.00 91.88 394 ARG A N 1
ATOM 3021 C CA . ARG A 1 394 ? 11.098 -7.448 -8.213 1.00 91.88 394 ARG A CA 1
ATOM 3022 C C . ARG A 1 394 ? 10.463 -7.776 -6.862 1.00 91.88 394 ARG A C 1
ATOM 3024 O O . ARG A 1 394 ? 10.221 -6.844 -6.111 1.00 91.88 394 ARG A O 1
ATOM 3031 N N . GLY A 1 395 ? 10.237 -9.045 -6.528 1.00 91.06 395 GLY A N 1
ATOM 3032 C CA . GLY A 1 395 ? 9.666 -9.447 -5.234 1.00 91.06 395 GLY A CA 1
ATOM 3033 C C . GLY A 1 395 ? 10.444 -8.896 -4.031 1.00 91.06 395 GLY A C 1
ATOM 3034 O O . GLY A 1 395 ? 9.858 -8.246 -3.167 1.00 91.06 395 GLY A O 1
ATOM 3035 N N . PHE A 1 396 ? 11.774 -9.043 -4.028 1.00 89.25 396 PHE A N 1
ATOM 3036 C CA . PHE A 1 396 ? 12.636 -8.459 -2.986 1.00 89.25 396 PHE A CA 1
ATOM 3037 C C . PHE A 1 396 ? 12.483 -6.938 -2.888 1.00 89.25 396 PHE A C 1
ATOM 3039 O O . PHE A 1 396 ? 12.376 -6.377 -1.798 1.00 89.25 396 PHE A O 1
ATOM 3046 N N . ARG A 1 397 ? 12.438 -6.262 -4.039 1.00 91.44 397 ARG A N 1
ATOM 3047 C CA . ARG A 1 397 ? 12.232 -4.815 -4.106 1.00 91.44 397 ARG A CA 1
ATOM 3048 C C . ARG A 1 397 ? 10.872 -4.404 -3.543 1.00 91.44 397 ARG A C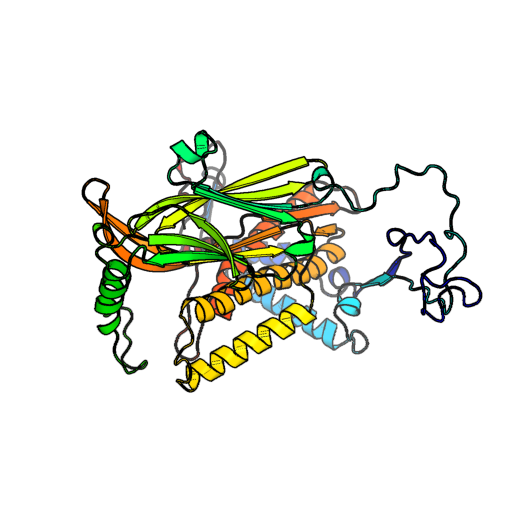 1
ATOM 3050 O O . ARG A 1 397 ? 10.821 -3.432 -2.799 1.00 91.44 397 ARG A O 1
ATOM 3057 N N . LEU A 1 398 ? 9.802 -5.119 -3.889 1.00 94.75 398 LEU A N 1
ATOM 3058 C CA . LEU A 1 398 ? 8.443 -4.849 -3.413 1.00 94.75 398 LEU A CA 1
ATOM 3059 C C . LEU A 1 398 ? 8.350 -4.973 -1.888 1.00 94.75 398 LEU A C 1
ATOM 3061 O O . LEU A 1 398 ? 7.878 -4.036 -1.251 1.00 94.75 398 LEU A O 1
ATOM 3065 N N . SER A 1 399 ? 8.894 -6.046 -1.304 1.00 94.25 399 SER A N 1
ATOM 3066 C CA . SER A 1 399 ? 8.946 -6.206 0.159 1.00 94.25 399 SER A CA 1
ATOM 3067 C C . SER A 1 399 ? 9.803 -5.121 0.824 1.00 94.25 399 SER A C 1
ATOM 3069 O O . SER A 1 399 ? 9.448 -4.567 1.861 1.00 94.25 399 SER A O 1
ATOM 3071 N N . GLY A 1 400 ? 10.917 -4.728 0.200 1.00 92.81 400 GLY A N 1
ATOM 3072 C CA . GLY A 1 400 ? 11.731 -3.619 0.698 1.00 92.81 400 GLY A CA 1
ATOM 3073 C C . GLY A 1 400 ? 10.991 -2.281 0.694 1.00 92.81 400 GLY A C 1
ATOM 3074 O O . GLY A 1 400 ? 11.175 -1.469 1.595 1.00 92.81 400 GLY A O 1
ATOM 3075 N N . LEU A 1 401 ? 10.124 -2.038 -0.288 1.00 95.12 401 LEU A N 1
ATOM 3076 C CA . LEU A 1 401 ? 9.356 -0.798 -0.346 1.00 95.12 401 LEU A CA 1
ATOM 3077 C C . LEU A 1 401 ? 8.337 -0.670 0.791 1.00 95.12 401 LEU A C 1
ATOM 3079 O O . LEU A 1 401 ? 8.065 0.457 1.191 1.00 95.12 401 LEU A O 1
ATOM 3083 N N . GLU A 1 402 ? 7.811 -1.771 1.328 1.00 94.44 402 GLU A N 1
ATOM 3084 C CA . GLU A 1 402 ? 6.826 -1.752 2.421 1.00 94.44 402 GLU A CA 1
ATOM 3085 C C . GLU A 1 402 ? 7.372 -1.027 3.657 1.00 94.44 402 GLU A C 1
ATOM 3087 O O . GLU A 1 402 ? 6.801 -0.027 4.093 1.00 94.44 402 GLU A O 1
ATOM 3092 N N . HIS A 1 403 ? 8.538 -1.441 4.164 1.00 94.38 403 HIS A N 1
ATOM 3093 C CA . HIS A 1 403 ? 9.125 -0.777 5.332 1.00 94.38 403 HIS A CA 1
ATOM 3094 C C . HIS A 1 403 ? 9.649 0.627 4.998 1.00 94.38 403 HIS A C 1
ATOM 3096 O O . HIS A 1 403 ? 9.361 1.571 5.729 1.00 94.38 403 HIS A O 1
ATOM 3102 N N . VAL A 1 404 ? 10.356 0.800 3.870 1.00 93.06 404 VAL A N 1
ATOM 3103 C CA . VAL A 1 404 ? 10.966 2.093 3.503 1.00 93.06 404 VAL A CA 1
ATOM 3104 C C . VAL A 1 404 ? 9.912 3.191 3.388 1.00 93.06 404 VAL A C 1
ATOM 3106 O O . VAL A 1 404 ? 10.146 4.330 3.792 1.00 93.06 404 VAL A O 1
ATOM 3109 N N . VAL A 1 405 ? 8.750 2.875 2.815 1.00 92.50 405 VAL A N 1
ATOM 3110 C CA . VAL A 1 405 ? 7.667 3.846 2.645 1.00 92.50 405 VAL A CA 1
ATOM 3111 C C . VAL A 1 405 ? 7.056 4.229 3.988 1.00 92.50 405 VAL A C 1
ATOM 3113 O O . VAL A 1 405 ? 6.843 5.420 4.214 1.00 92.50 405 VAL A O 1
ATOM 3116 N N . LEU A 1 406 ? 6.804 3.266 4.879 1.00 90.50 406 LEU A N 1
ATOM 3117 C CA . LEU A 1 406 ? 6.282 3.561 6.215 1.00 90.50 406 LEU A CA 1
ATOM 3118 C C . LEU A 1 406 ? 7.253 4.430 7.013 1.00 90.50 406 LEU A C 1
ATOM 3120 O O . LEU A 1 406 ? 6.852 5.478 7.513 1.00 90.50 406 LEU A O 1
ATOM 3124 N N . GLU A 1 407 ? 8.533 4.064 7.056 1.00 90.31 407 GLU A N 1
ATOM 3125 C CA . GLU A 1 407 ? 9.562 4.853 7.741 1.00 90.31 407 GLU A CA 1
ATOM 3126 C C . GLU A 1 407 ? 9.656 6.260 7.145 1.00 90.31 407 GLU A C 1
ATOM 3128 O O . GLU A 1 407 ? 9.729 7.245 7.875 1.00 90.31 407 GLU A O 1
ATOM 3133 N N . ARG A 1 408 ? 9.589 6.396 5.817 1.00 87.00 408 ARG A N 1
ATOM 3134 C CA . ARG A 1 408 ? 9.684 7.701 5.152 1.00 87.00 408 ARG A CA 1
ATOM 3135 C C . ARG A 1 408 ? 8.476 8.600 5.402 1.00 87.00 408 ARG A C 1
ATOM 3137 O O . ARG A 1 408 ? 8.657 9.813 5.497 1.00 87.00 408 ARG A O 1
ATOM 3144 N N . VAL A 1 409 ? 7.268 8.040 5.413 1.00 84.25 409 VAL A N 1
ATOM 3145 C CA . VAL A 1 409 ? 6.016 8.811 5.494 1.00 84.25 409 VAL A CA 1
ATOM 3146 C C . VAL A 1 409 ? 5.609 9.083 6.939 1.00 84.25 409 VAL A C 1
ATOM 3148 O O . VAL A 1 409 ? 5.069 10.153 7.206 1.00 84.25 409 VAL A O 1
ATOM 3151 N N . LEU A 1 410 ? 5.873 8.152 7.858 1.00 81.69 410 LEU A N 1
ATOM 3152 C CA . LEU A 1 410 ? 5.423 8.237 9.250 1.00 81.69 410 LEU A CA 1
ATOM 3153 C C . LEU A 1 410 ? 6.491 8.766 10.216 1.00 81.69 410 LEU A C 1
ATOM 3155 O O . LEU A 1 410 ? 6.140 9.155 11.326 1.00 81.69 410 LEU A O 1
ATOM 3159 N N . SER A 1 411 ? 7.769 8.819 9.822 1.00 81.06 411 SER A N 1
ATOM 3160 C CA . SER A 1 411 ? 8.799 9.434 10.670 1.00 81.06 411 SER A CA 1
ATOM 3161 C C . SER A 1 411 ? 8.616 10.947 10.777 1.00 81.06 411 SER A C 1
ATOM 3163 O O . SER A 1 411 ? 8.480 11.652 9.771 1.00 81.06 411 SER A O 1
ATOM 3165 N N . LEU A 1 412 ? 8.704 11.456 12.004 1.00 72.62 412 LEU A N 1
ATOM 3166 C CA . LEU A 1 412 ? 8.724 12.883 12.314 1.00 72.62 412 LEU A CA 1
ATOM 3167 C C . LEU A 1 412 ? 10.122 13.310 12.783 1.00 72.62 412 LEU A C 1
ATOM 3169 O O . LEU A 1 412 ? 10.971 12.484 13.124 1.00 72.62 412 LEU A O 1
ATOM 3173 N N . GLU A 1 413 ? 10.387 14.616 12.772 1.00 72.44 413 GLU A N 1
ATOM 3174 C CA . GLU A 1 413 ? 11.664 15.145 13.260 1.00 72.44 413 GLU A CA 1
ATOM 3175 C C . GLU A 1 413 ? 11.811 14.843 14.759 1.00 72.44 413 GLU A C 1
ATOM 3177 O O . GLU A 1 413 ? 10.916 15.132 15.545 1.00 72.44 413 GLU A O 1
ATOM 3182 N N . GLY A 1 414 ? 12.917 14.199 15.146 1.00 73.00 414 GLY A N 1
ATOM 3183 C CA . GLY A 1 414 ? 13.146 13.752 16.526 1.00 73.00 414 GLY A CA 1
ATOM 3184 C C . GLY A 1 414 ? 12.390 12.481 16.943 1.00 73.00 414 GLY A C 1
ATOM 3185 O O . GLY A 1 414 ? 12.673 11.959 18.018 1.00 73.00 414 GLY A O 1
ATOM 3186 N N . ALA A 1 415 ? 11.503 11.946 16.097 1.00 74.94 415 ALA A N 1
ATOM 3187 C CA . ALA A 1 415 ? 10.737 10.723 16.345 1.00 74.94 415 ALA A CA 1
ATOM 3188 C C . ALA A 1 415 ? 10.747 9.807 15.100 1.00 74.94 415 ALA A C 1
ATOM 3190 O O . ALA A 1 415 ? 9.749 9.728 14.372 1.00 74.94 415 ALA A O 1
ATOM 3191 N N . PRO A 1 416 ? 11.887 9.151 14.801 1.00 80.81 416 PRO A N 1
ATOM 3192 C CA . PRO A 1 416 ? 11.969 8.206 13.695 1.00 80.81 416 PRO A CA 1
ATOM 3193 C C . PRO A 1 416 ? 11.104 6.974 13.979 1.00 80.81 416 PRO A C 1
ATOM 3195 O O . PRO A 1 416 ? 11.110 6.436 15.085 1.00 80.81 416 PRO A O 1
ATOM 3198 N N . VAL A 1 417 ? 10.384 6.519 12.959 1.00 85.06 417 VAL A N 1
ATOM 3199 C CA . VAL A 1 417 ? 9.653 5.252 12.983 1.00 85.06 417 VAL A CA 1
ATOM 3200 C C . VAL A 1 417 ? 10.562 4.167 12.425 1.00 85.06 417 VAL A C 1
ATOM 3202 O O . VAL A 1 417 ? 11.228 4.379 11.414 1.00 85.06 417 VAL A O 1
ATOM 3205 N N . GLU A 1 418 ? 10.560 3.002 13.065 1.00 89.31 418 GLU A N 1
ATOM 3206 C CA . GLU A 1 418 ? 11.165 1.791 12.525 1.00 89.31 418 GLU A CA 1
ATOM 3207 C C . GLU A 1 418 ? 10.055 0.862 12.026 1.00 89.31 418 GLU A C 1
ATOM 3209 O O . GLU A 1 418 ? 9.143 0.520 12.779 1.00 89.31 418 GLU A O 1
ATOM 3214 N N . ALA A 1 419 ? 10.122 0.454 10.760 1.00 91.12 419 ALA A N 1
ATOM 3215 C CA . ALA A 1 419 ? 9.227 -0.554 10.201 1.00 91.12 419 ALA A CA 1
ATOM 3216 C C . ALA A 1 419 ? 10.020 -1.813 9.844 1.00 91.12 419 ALA A C 1
ATOM 3218 O O . ALA A 1 419 ? 11.235 -1.766 9.653 1.00 91.12 419 ALA A O 1
ATOM 3219 N N . VAL A 1 420 ? 9.340 -2.950 9.736 1.00 91.25 420 VAL A N 1
ATOM 3220 C CA . VAL A 1 420 ? 9.954 -4.234 9.378 1.00 91.25 420 VAL A CA 1
ATOM 3221 C C . VAL A 1 420 ? 9.287 -4.760 8.113 1.00 91.25 420 VAL A C 1
ATOM 3223 O O . VAL A 1 420 ? 8.096 -4.583 7.896 1.00 91.25 420 VAL A O 1
ATOM 3226 N N . SER A 1 421 ? 10.084 -5.383 7.255 1.00 93.31 421 SER A N 1
ATOM 3227 C CA . SER A 1 421 ? 9.628 -6.178 6.112 1.00 93.31 421 SER A CA 1
ATOM 3228 C C . SER A 1 421 ? 10.403 -7.487 6.118 1.00 93.31 421 SER A C 1
ATOM 3230 O O . SER A 1 421 ? 11.435 -7.579 6.788 1.00 93.31 421 SER A O 1
ATOM 3232 N N . THR A 1 422 ? 9.983 -8.465 5.315 1.00 89.19 422 THR A N 1
ATOM 3233 C CA . THR A 1 422 ? 10.719 -9.734 5.194 1.00 89.19 422 THR A CA 1
ATOM 3234 C C . THR A 1 422 ? 12.184 -9.493 4.825 1.00 89.19 422 THR A C 1
ATOM 3236 O O . THR A 1 422 ? 13.083 -10.051 5.447 1.00 89.19 422 THR A O 1
ATOM 3239 N N . VAL A 1 423 ? 12.458 -8.608 3.863 1.00 90.00 423 VAL A N 1
ATOM 3240 C CA . VAL A 1 423 ? 13.840 -8.350 3.429 1.00 90.00 423 VAL A CA 1
ATOM 3241 C C . VAL A 1 423 ? 14.668 -7.601 4.473 1.00 90.00 423 VAL A C 1
ATOM 3243 O O . VAL A 1 423 ? 15.858 -7.878 4.605 1.00 90.00 423 VAL A O 1
ATOM 3246 N N . LYS A 1 424 ? 14.053 -6.704 5.256 1.00 90.00 424 LYS A N 1
ATOM 3247 C CA . LYS A 1 424 ? 14.744 -6.032 6.368 1.00 90.00 424 LYS A CA 1
ATOM 3248 C C . LYS A 1 424 ? 15.030 -7.007 7.510 1.00 90.00 424 LYS A C 1
ATOM 3250 O O . LYS A 1 424 ? 16.142 -7.006 8.025 1.00 90.00 424 LYS A O 1
ATOM 3255 N N . ALA A 1 425 ? 14.075 -7.873 7.847 1.00 90.19 425 ALA A N 1
ATOM 3256 C CA . ALA A 1 425 ? 14.246 -8.909 8.862 1.00 90.19 425 ALA A CA 1
ATOM 3257 C C . ALA A 1 425 ? 15.347 -9.907 8.472 1.00 90.19 425 ALA A C 1
ATOM 3259 O O . ALA A 1 425 ? 16.192 -10.237 9.298 1.00 90.19 425 ALA A O 1
ATOM 3260 N N . LEU A 1 426 ? 15.396 -10.334 7.203 1.00 86.81 426 LEU A N 1
ATOM 3261 C CA . LEU A 1 426 ? 16.491 -11.162 6.685 1.00 86.81 426 LEU A CA 1
ATOM 3262 C C . LEU A 1 426 ? 17.845 -10.450 6.801 1.00 86.81 426 LEU A C 1
ATOM 3264 O O . LEU A 1 426 ? 18.818 -11.070 7.221 1.00 86.81 426 LEU A O 1
ATOM 3268 N N . GLY A 1 427 ? 17.902 -9.152 6.483 1.00 84.50 427 GLY A N 1
ATOM 3269 C CA . GLY A 1 427 ? 19.105 -8.334 6.663 1.00 84.50 427 GLY A CA 1
ATOM 3270 C C . GLY A 1 427 ? 19.542 -8.211 8.129 1.00 84.50 427 GLY A C 1
ATOM 3271 O O . GLY A 1 427 ? 20.726 -8.340 8.425 1.00 84.50 427 GLY A O 1
ATOM 3272 N N . GLN A 1 428 ? 18.601 -8.030 9.060 1.00 88.38 428 GLN A N 1
ATOM 3273 C CA . GLN A 1 428 ? 18.881 -7.974 10.501 1.00 88.38 428 GLN A CA 1
ATOM 3274 C C . GLN A 1 428 ? 19.356 -9.327 11.045 1.00 88.38 428 GLN A C 1
ATOM 3276 O O . GLN A 1 428 ? 20.401 -9.394 11.685 1.00 88.38 428 GLN A O 1
ATOM 3281 N N . ALA A 1 429 ? 18.653 -10.418 10.727 1.00 87.31 429 ALA A N 1
ATOM 3282 C CA . ALA A 1 429 ? 19.056 -11.771 11.114 1.00 87.31 429 ALA A CA 1
ATOM 3283 C C . ALA A 1 429 ? 20.459 -12.105 10.586 1.00 87.31 429 ALA A C 1
ATOM 3285 O O . ALA A 1 429 ? 21.281 -12.700 11.284 1.00 87.31 429 ALA A O 1
ATOM 3286 N N . HIS A 1 430 ? 20.752 -11.673 9.362 1.00 84.44 430 HIS A N 1
ATOM 3287 C CA . HIS A 1 430 ? 22.070 -11.797 8.773 1.00 84.44 430 HIS A CA 1
ATOM 3288 C C . HIS A 1 430 ? 23.146 -11.026 9.559 1.00 84.44 430 HIS A C 1
ATOM 3290 O O . HIS A 1 430 ? 24.161 -11.626 9.922 1.00 84.44 430 HIS A O 1
ATOM 3296 N N . ALA A 1 431 ? 22.904 -9.751 9.882 1.00 84.75 431 ALA A N 1
ATOM 3297 C CA . ALA A 1 431 ? 23.813 -8.912 10.670 1.00 84.75 431 ALA A CA 1
ATOM 3298 C C . ALA A 1 431 ? 24.051 -9.456 12.094 1.00 84.75 431 ALA A C 1
ATOM 3300 O O . ALA A 1 431 ? 25.138 -9.319 12.650 1.00 84.75 431 ALA A O 1
ATOM 3301 N N . GLU A 1 432 ? 23.063 -10.142 12.671 1.00 88.81 432 GLU A N 1
ATOM 3302 C CA . GLU A 1 432 ? 23.178 -10.846 13.956 1.00 88.81 432 GLU A CA 1
ATOM 3303 C C . GLU A 1 432 ? 23.934 -12.186 13.860 1.00 88.81 432 GLU A C 1
ATOM 3305 O O . GLU A 1 432 ? 24.137 -12.875 14.864 1.00 88.81 432 GLU A O 1
ATOM 3310 N N . GLY A 1 433 ? 24.366 -12.586 12.661 1.00 86.88 433 GLY A N 1
ATOM 3311 C CA . GLY A 1 433 ? 25.070 -13.843 12.424 1.00 86.88 433 GLY A CA 1
ATOM 3312 C C . GLY A 1 433 ? 24.165 -15.074 12.497 1.00 86.88 433 GLY A C 1
ATOM 3313 O O . GLY A 1 433 ? 24.654 -16.176 12.764 1.00 86.88 433 GLY A O 1
ATOM 3314 N N . GLN A 1 434 ? 22.858 -14.918 12.279 1.00 89.62 434 GLN A N 1
ATOM 3315 C CA . GLN A 1 434 ? 21.943 -16.050 12.168 1.00 89.62 434 GLN A CA 1
ATOM 3316 C C . GLN A 1 434 ? 22.165 -16.809 10.850 1.00 89.62 434 GLN A C 1
ATOM 3318 O O . GLN A 1 434 ? 22.727 -16.293 9.881 1.00 89.62 434 GLN A O 1
ATOM 3323 N N . ARG A 1 435 ? 21.734 -18.074 10.820 1.00 89.75 435 ARG A N 1
ATOM 3324 C CA . ARG A 1 435 ? 21.748 -18.897 9.604 1.00 89.75 435 ARG A CA 1
ATOM 3325 C C . ARG A 1 435 ? 20.526 -18.569 8.758 1.00 89.75 435 ARG A C 1
ATOM 3327 O O . ARG A 1 435 ? 19.404 -18.690 9.245 1.00 89.75 435 ARG A O 1
ATOM 3334 N N . LEU A 1 436 ? 20.746 -18.218 7.498 1.00 85.69 436 LEU A N 1
ATOM 3335 C CA . LEU A 1 436 ? 19.685 -18.063 6.512 1.00 85.69 436 LEU A CA 1
ATOM 3336 C C . LEU A 1 436 ? 19.534 -19.372 5.743 1.00 85.69 436 LEU A C 1
ATOM 3338 O O . LEU A 1 436 ? 20.497 -19.840 5.141 1.00 85.69 436 LEU A O 1
ATOM 3342 N N . TYR A 1 437 ? 18.339 -19.956 5.770 1.00 84.12 437 TYR A N 1
ATOM 3343 C CA . TYR A 1 437 ? 18.047 -21.221 5.097 1.00 84.12 437 TYR A CA 1
ATOM 3344 C C . TYR A 1 437 ? 17.337 -20.968 3.768 1.00 84.12 437 TYR A C 1
ATOM 3346 O O . TYR A 1 437 ? 16.359 -20.220 3.708 1.00 84.12 437 TYR A O 1
ATOM 3354 N N . LEU A 1 438 ? 17.785 -21.643 2.711 1.00 80.94 438 LEU A N 1
ATOM 3355 C CA . LEU A 1 438 ? 16.995 -21.801 1.497 1.00 80.94 438 LEU A CA 1
ATOM 3356 C C . LEU A 1 438 ? 15.990 -22.927 1.737 1.00 80.94 438 LEU A C 1
ATOM 3358 O O . LEU A 1 438 ? 16.370 -24.095 1.827 1.00 80.94 438 LEU A O 1
ATOM 3362 N N . VAL A 1 439 ? 14.710 -22.578 1.845 1.00 77.50 439 VAL A N 1
ATOM 3363 C CA . VAL A 1 439 ? 13.657 -23.575 2.054 1.00 77.50 439 VAL A CA 1
ATOM 3364 C C . VAL A 1 439 ? 13.439 -24.369 0.765 1.00 77.50 439 VAL A C 1
ATOM 3366 O O . VAL A 1 439 ? 13.117 -23.816 -0.287 1.00 77.50 439 VAL A O 1
ATOM 3369 N N . SER A 1 440 ? 13.603 -25.681 0.865 1.00 73.69 440 SER A N 1
ATOM 3370 C CA . SER A 1 440 ? 13.355 -26.681 -0.163 1.00 73.69 440 SER A CA 1
ATOM 3371 C C . SER A 1 440 ? 12.397 -27.749 0.385 1.00 73.69 440 SER A C 1
ATOM 3373 O O . SER A 1 440 ? 12.165 -27.824 1.596 1.00 73.69 440 SER A O 1
ATOM 3375 N N . PRO A 1 441 ? 11.836 -28.615 -0.476 1.00 75.19 441 PRO A N 1
ATOM 3376 C CA . PRO A 1 441 ? 11.032 -29.745 -0.015 1.00 75.19 441 PRO A CA 1
ATOM 3377 C C . PRO A 1 441 ? 11.751 -30.647 1.003 1.00 75.19 441 PRO A C 1
ATOM 3379 O O . PRO A 1 441 ? 11.088 -31.274 1.825 1.00 75.19 441 PRO A O 1
ATOM 3382 N N . ASP A 1 442 ? 13.086 -30.689 0.973 1.00 72.62 442 ASP A N 1
ATOM 3383 C CA . ASP A 1 442 ? 13.904 -31.584 1.796 1.00 72.62 442 ASP A CA 1
ATOM 3384 C C . ASP A 1 442 ? 14.193 -31.031 3.203 1.00 72.62 442 ASP A C 1
ATOM 3386 O O . ASP A 1 442 ? 14.576 -31.791 4.091 1.00 72.62 442 ASP A O 1
ATOM 3390 N N . ASN A 1 443 ? 14.005 -29.725 3.433 1.00 69.62 443 ASN A N 1
ATOM 3391 C CA . ASN A 1 443 ? 14.322 -29.063 4.706 1.00 69.62 443 ASN A CA 1
ATOM 3392 C C . ASN A 1 443 ? 13.156 -28.225 5.274 1.00 69.62 443 ASN A C 1
ATOM 3394 O O . ASN A 1 443 ? 13.363 -27.383 6.149 1.00 69.62 443 ASN A O 1
ATOM 3398 N N . GLY A 1 444 ? 11.923 -28.491 4.821 1.00 60.78 444 GLY A N 1
ATOM 3399 C CA . GLY A 1 444 ? 10.714 -27.752 5.205 1.00 60.78 444 GLY A CA 1
ATOM 3400 C C . GLY A 1 444 ? 10.403 -27.721 6.709 1.00 60.78 444 GLY A C 1
ATOM 3401 O O . GLY A 1 444 ? 9.677 -26.843 7.156 1.00 60.78 444 GLY A O 1
ATOM 3402 N N . GLU A 1 445 ? 10.985 -28.610 7.519 1.00 61.00 445 GLU A N 1
ATOM 3403 C CA . GLU A 1 445 ? 10.865 -28.568 8.988 1.00 61.00 445 GLU A CA 1
ATOM 3404 C C . GLU A 1 445 ? 11.599 -27.370 9.626 1.00 61.00 445 GLU A C 1
ATOM 3406 O O . GLU A 1 445 ? 11.320 -27.011 10.769 1.00 61.00 445 GLU A O 1
ATOM 3411 N N . HIS A 1 446 ? 12.514 -26.725 8.893 1.00 53.06 446 HIS A N 1
ATOM 3412 C CA . HIS A 1 446 ? 13.265 -25.547 9.339 1.00 53.06 446 HIS A CA 1
ATOM 3413 C C . HIS A 1 446 ? 12.609 -24.214 8.948 1.00 53.06 446 HIS A C 1
ATOM 3415 O O . HIS A 1 446 ? 13.169 -23.154 9.238 1.00 53.06 446 HIS A O 1
ATOM 3421 N N . SER A 1 447 ? 11.432 -24.226 8.310 1.00 47.88 447 SER A N 1
ATOM 3422 C CA . SER A 1 447 ? 10.732 -22.992 7.958 1.00 47.88 447 SER A CA 1
ATOM 3423 C C . SER A 1 447 ? 10.138 -22.333 9.206 1.00 47.88 447 SER A C 1
ATOM 3425 O O . SER A 1 447 ? 9.097 -22.754 9.711 1.00 47.88 447 SER A O 1
ATOM 3427 N N . VAL A 1 448 ? 10.770 -21.264 9.686 1.00 42.41 448 VAL A N 1
ATOM 3428 C CA . VAL A 1 448 ? 10.072 -20.263 10.495 1.00 42.41 448 VAL A CA 1
ATOM 3429 C C . VAL A 1 448 ? 9.391 -19.332 9.503 1.00 42.41 448 VAL A C 1
ATOM 3431 O O . VAL A 1 448 ? 10.054 -18.563 8.811 1.00 42.41 448 VAL A O 1
ATOM 3434 N N . ILE A 1 449 ? 8.067 -19.431 9.392 1.00 38.50 449 ILE A N 1
ATOM 3435 C CA . ILE A 1 449 ? 7.290 -18.363 8.767 1.00 38.50 449 ILE A CA 1
ATOM 3436 C C . ILE A 1 449 ? 7.499 -17.151 9.673 1.00 38.50 449 ILE A C 1
ATOM 3438 O O . ILE A 1 449 ? 7.061 -17.161 10.823 1.00 38.50 449 ILE A O 1
ATOM 3442 N N . LEU A 1 450 ? 8.215 -16.140 9.178 1.00 31.88 450 LEU A N 1
ATOM 3443 C CA . LEU A 1 450 ? 8.186 -14.808 9.767 1.00 31.88 450 LEU A CA 1
ATOM 3444 C C . LEU A 1 450 ? 6.775 -14.271 9.514 1.00 31.88 450 LEU A C 1
ATOM 3446 O O . LEU A 1 450 ? 6.515 -13.631 8.501 1.00 31.88 450 LEU A O 1
ATOM 3450 N N . THR A 1 451 ? 5.829 -14.650 10.369 1.00 22.48 451 THR A N 1
ATOM 3451 C CA . THR A 1 451 ? 4.530 -13.985 10.413 1.00 22.48 451 THR A CA 1
ATOM 3452 C C . THR A 1 451 ? 4.765 -12.566 10.928 1.00 22.48 451 THR A C 1
ATOM 3454 O O . THR A 1 451 ? 5.439 -12.448 11.958 1.00 22.48 451 THR A O 1
ATOM 3457 N N . PRO A 1 452 ? 4.277 -11.530 10.220 1.00 30.34 452 PRO A N 1
ATOM 3458 C CA . PRO A 1 452 ? 4.329 -10.152 10.700 1.00 30.34 452 PRO A CA 1
ATOM 3459 C C . PRO A 1 452 ? 3.659 -9.975 12.069 1.00 30.34 452 PRO A C 1
ATOM 3461 O O . PRO A 1 452 ? 2.742 -10.769 12.405 1.00 30.34 452 PRO A O 1
#

Radius of gyration: 26.45 Å; Cα contacts (8 Å, |Δi|>4): 709; chains: 1; bounding box: 61×57×73 Å

Sequence (452 aa):
MDFEPSRGAVHRVGDTWVSLDASFKPYQYTPGLDLVHNVPLDEAGAMDEALSSAEVDDAAGWIRGIDSDLLQEHLSAYQDRVRDYILAHEDATTVGDIFGAKSIVATNHEVLATSLPYRVMARGGTMAQVPDQLRHQFGFALYASALDRHFDTPVLRYVGSLSALSHRKLSLSFQPASPSDAALLASFAENVPEDPADFDLSTVNASLPGYLIELTAELRVDGEVVASGGVFRMGEELVSTLGLYDPVQGWDDEDNRVIAGEFQVVMVDGAGVARSHLESQAAKAQALKAQAEAGELSGVSAEVVLGEWYYTALLTYFWTEGVRERGSAGPLGMVSYRRPSFGRVTSVLQPQYVFGVARRVMVGSVEIDIDRVGYVTADQAHDRDRQITYVIRRGFRLSGLEHVVLERVLSLEGAPVEAVSTVKALGQAHAEGQRLYLVSPDNGEHSVILTP

Mean predicted aligned error: 8.96 Å

Organism: NCBI:txid1429439

pLDDT: mean 85.86, std 11.95, range [22.48, 98.56]

Solvent-accessible surface area (backbone atoms only — not comparable to full-atom values): 25566 Å² total; per-residue (Å²): 73,16,34,85,92,52,28,49,60,54,78,85,60,68,78,44,90,72,63,80,70,88,81,76,68,58,70,46,76,44,80,32,57,62,48,62,83,77,54,65,78,63,62,65,61,45,48,54,61,17,47,71,68,35,52,75,38,82,90,83,32,31,40,27,46,57,39,62,66,56,42,50,50,51,52,49,55,48,51,49,52,49,50,51,53,52,68,71,38,79,84,52,80,45,72,38,42,46,49,28,34,81,43,70,65,78,81,87,65,84,47,61,60,94,55,64,100,62,86,82,87,78,80,80,87,86,66,99,60,86,54,70,77,71,38,48,29,38,39,42,36,34,16,74,28,71,67,30,52,73,71,68,52,56,48,33,65,50,76,44,44,40,85,78,40,53,92,44,48,33,34,42,39,48,45,57,64,42,75,66,28,43,52,54,55,50,66,58,57,74,75,58,65,94,47,78,90,70,57,48,76,87,72,65,70,69,57,38,54,11,73,76,30,42,24,24,39,36,35,22,52,74,80,43,78,77,34,61,38,62,78,41,41,26,37,39,70,29,31,33,37,42,31,42,32,37,61,86,78,41,76,53,73,48,81,42,85,39,47,38,68,32,44,35,30,38,42,53,38,56,67,68,65,54,67,69,57,52,54,54,48,51,52,50,49,50,53,52,50,52,31,54,77,69,67,61,46,80,92,59,53,68,66,58,56,52,47,49,53,38,47,49,31,54,51,49,41,54,36,51,51,55,51,51,46,53,63,50,28,51,78,72,45,34,50,72,43,68,36,58,24,35,33,37,27,31,46,38,65,48,51,44,65,59,95,87,39,23,55,33,25,33,84,57,56,78,47,70,48,69,86,37,82,36,67,53,75,45,35,76,84,69,44,64,65,62,40,51,53,51,54,53,56,45,51,55,52,54,38,41,40,49,19,54,32,48,27,67,68,66,34,48,93,99,46,78,48,86,60,75,27,70,54,51,49,52,51,50,41,41,76,73,57,38,76,49,66,65,83,43,92,90,49,56,90,72,65,74,79,85,71,131

Foldseek 3Di:
DCCPPQQPLDDDDDDDDADDDPPDFDKDKDAADLCCVPQNQPPVVLQCVQCVQKDDDVPLFWIARGNVVSNVVSVVVSVVVLVVVCVVPPVQPDLCNHLIDIDTPDDDDSHDDRHDPDDDPDDDDDDPDDDPLQFKKKKKFKFLDPVCVVVVNGFKIDIGGCVVQPLKKKKKAWAFPDPVLVVLVVVLVVPADPDPVPGDPVSSPSWRQQLVTWIKIFIDINRHTPIIGDIDGAQRKIKMKIWMQDSVPGTDIDIDIDGRGKMKIKHKDAFADDPVSLVVLVVVLVVLVVCVVVVNCVVPDPSNNVSSLFVNLQNCLRHVLVSVCSNPQRSLQKDKGWHMWMWMKMQDWDFDDDPNDRRTIDGDDIFIGGPDTDMDMAHNVRDPVSVVVVVVVSVLVSQVSRQVSCQVRVADVVRTDGDDGPNNVVVVCNVVRHMDGDDDPVNVVPDDPPDD

Secondary structure (DSSP, 8-state):
---TTTTTSS-SS--------SS---EEEE----HHHHS---HHHHHHHHHTT-EEETTTTEEE---HHHHHHHHHHHHHHHHHHHHT-TT--SHHHHH-EEEE-----SS--SS-SS---------SS--GGGS-EEEEEEESSHHHHHTT--SEEEEEEHHHHTTPPEEEEEEESSHHHHHHHHHHHTTS-SSTTS--TTT----B-GGG-EEEEEEEETTEEEEEEEEEETT-EEEEEEEEEETTTEEEEEEEEEETT-EEEEEEESS---HHHHHHHHHHHHHHHHHHHTT--TT--HHHHHHHHHHHHHHHHHHHHHHHHHHHHTTTTEEEEE--EEEEEEEEEEEEEETTEEEEEEEEEEEEEEEE--EEEEETT--HHHHHHHHHHHHHHHHHHHHHHHHHHH-BTTB------HHHHHHHHHHTTPPEE---TTSGGG------